Protein AF-A0A838J3A6-F1 (afdb_monomer)

Nearest PDB structures (foldseek):
  7tra-assembly1_B  TM=3.363E-01  e=2.890E-03  Pyrococcus furiosus DSM 3638
  7mit-assembly1_E  TM=1.131E-01  e=7.940E+00  Rattus norvegicus

Foldseek 3Di:
DQVVLVVVVVVDDPVQLFFPDDDPPDDHDQLLVLVVVVCVQQVNVVLLVVLVVLQVPDDPVRNVVLVVLVVVQVVDPVSPQVVSLVVVVVVCVVPVRDDDQKGFDDCSLVVVQFQDQPDPDNPDNDRDTDIDGSSVVNVSSVQQSQFKAKDQAPPANKIKIWGFAFAQDDSVRSNVLSSSLSSSQYHYHDLLSLLCSQLSSLSSVLVVLLVCQVVVPDDDPSDFQDPVNGGFFIWMFIWHDPPRHTHGPDTDGFGHQLLQAGHDHNVSSVLNNVLSVLVNQQSCQQADPVRHQDPLSVLLSVLSSCNRNVLDCPSVLVSLLSVLQVVQVCVVVVHDHRFAALSSVLSSVVSSPDPLVVVQSPDPLLVQLLQLLQVQAVLCSCCCPPVVDNLHHRDRCLSVCLLVQLQDLVSNLVSSVVSLVVSQVSLVVVLVVQCVVVVHHDDPVNCVVVVGRDHRDPVSSVVLSVSCVVPNSNVSSSSSSNSSRHDHPPVPSD

Secondary structure (DSSP, 8-state):
-HHHHHHHHHTS-GGGGSTT---SS--PPPTTHHHHHHHHHTT-HHHHHHHHHHHHTS-HHHHHHHHHHHHHHHHSTT--HHHHHHHHHHHHHHTT--S-SEEEE-TTT-TTS-SSS--SS-------PEEEEHHHHHHHHHHHHHHEEEEEPTTSS-EEEEEEEESS--HHHHHHHHHHHHHH-----HHHHHHHHHHHHHHHHHHHHHHHHHTT-PPPTTS-SSHHHHEEEEEEEEEEE-SSSEEEEEEEEE---TTSPP--SHHHHHHHHHHHHHHHHHHHH---TTSS--HHHHHHHHHHHHHHHSS-SHHHHHHHHHHHHHHHHHHHTT------BHHHHHHHHHHTT-HHHHHHHH-HHHHHHHHHHHHHTHHHHHHHHHS---SS---TTHHHHHHHHTTSHHHHHHHHHHHHHHHHHHHHHHHHHHHHHHTSPPPHHHHHHTTPPPP--HHHHHHHHHHHHHH-HHHHHHHHHHHHTSBPPTTT--

Solvent-accessible surface area (backbone atoms only — not comparable to full-atom values): 27550 Å² total; per-residue (Å²): 114,67,67,64,51,54,57,54,54,66,75,50,62,77,70,73,49,45,75,93,58,81,66,92,88,56,89,77,71,67,54,51,50,43,45,54,48,48,35,53,74,66,69,39,48,65,65,53,49,51,49,52,50,58,58,64,74,43,51,74,67,55,47,52,52,53,53,50,51,51,53,56,35,70,71,39,96,82,44,59,59,69,59,50,52,50,55,47,51,54,49,26,66,77,67,74,52,85,80,69,74,52,36,76,45,48,46,95,78,32,55,84,58,43,87,60,86,75,53,102,61,93,82,70,94,69,89,58,81,45,76,35,52,35,70,58,54,45,49,40,51,52,46,44,61,53,45,37,48,32,42,52,28,49,101,50,81,24,33,40,36,37,33,60,38,79,66,50,70,56,67,72,58,50,46,53,46,40,44,51,31,41,64,51,60,69,68,34,47,73,67,58,39,56,45,46,51,33,52,47,44,51,48,37,53,43,48,54,52,43,55,34,56,78,67,68,52,82,75,59,92,82,60,56,49,32,68,71,55,28,23,66,30,30,42,34,40,34,28,44,56,69,89,85,51,66,44,67,74,47,75,49,74,43,28,46,59,75,43,53,61,66,52,86,51,64,69,51,32,54,54,52,51,52,43,50,50,52,53,51,48,38,62,70,48,60,47,47,99,85,72,43,74,47,73,68,45,48,50,46,48,49,27,47,45,45,27,35,49,59,89,44,62,63,37,44,39,53,30,37,44,55,44,49,55,52,50,52,56,35,48,75,70,72,42,87,64,68,67,54,38,43,66,47,51,48,54,48,49,64,35,56,74,41,70,67,60,48,57,51,70,68,35,62,27,49,49,51,54,15,46,54,46,17,55,28,29,64,50,20,44,44,34,41,73,76,68,67,43,71,91,55,72,59,51,78,62,50,56,57,58,46,56,74,27,12,87,40,56,67,54,26,51,50,53,50,48,56,51,51,50,54,52,45,56,57,42,51,54,53,49,50,55,49,25,64,73,67,74,44,84,75,49,73,64,55,36,59,80,64,70,55,74,82,86,83,56,74,63,30,53,51,46,45,52,54,47,28,76,73,66,35,31,51,56,52,46,35,50,40,35,41,50,10,60,22,42,68,61,90,80,76,81,112

Mean predicted aligned error: 7.5 Å

Radius of gyration: 28.33 Å; Cα contacts (8 Å, |Δi|>4): 618; chains: 1; bounding box: 63×54×92 Å

Structure (mmCIF, N/CA/C/O backbone):
data_AF-A0A838J3A6-F1
#
_entry.id   AF-A0A838J3A6-F1
#
loop_
_atom_site.group_PDB
_atom_site.id
_atom_site.type_symbol
_atom_site.label_atom_id
_atom_site.label_alt_id
_atom_site.label_comp_id
_atom_site.label_asym_id
_atom_site.label_entity_id
_atom_site.label_seq_id
_atom_site.pdbx_PDB_ins_code
_atom_site.Cartn_x
_atom_site.Cartn_y
_atom_site.Cartn_z
_atom_site.occupancy
_atom_site.B_iso_or_equiv
_atom_site.auth_seq_id
_atom_site.auth_comp_id
_atom_site.auth_asym_id
_atom_site.auth_atom_id
_atom_site.pdbx_PDB_model_num
ATOM 1 N N . MET A 1 1 ? 27.367 15.274 -4.775 1.00 47.28 1 MET A N 1
ATOM 2 C CA . MET A 1 1 ? 26.063 15.976 -4.722 1.00 47.28 1 MET A CA 1
ATOM 3 C C . MET A 1 1 ? 24.907 15.076 -4.278 1.00 47.28 1 MET A C 1
ATOM 5 O O . MET A 1 1 ? 24.220 15.459 -3.345 1.00 47.28 1 MET A O 1
ATOM 9 N N . SER A 1 2 ? 24.702 13.874 -4.836 1.00 58.97 2 SER A N 1
ATOM 10 C CA . SER A 1 2 ? 23.521 13.044 -4.507 1.00 58.97 2 SER A CA 1
ATOM 11 C C . SER A 1 2 ? 23.425 12.553 -3.055 1.00 58.97 2 SER A C 1
ATOM 13 O O . SER A 1 2 ? 22.346 12.589 -2.475 1.00 58.97 2 SER A O 1
ATOM 15 N N . ARG A 1 3 ? 24.532 12.109 -2.443 1.00 60.09 3 ARG A N 1
ATOM 16 C CA . ARG A 1 3 ? 24.517 11.561 -1.072 1.00 60.09 3 ARG A CA 1
ATOM 17 C C . ARG A 1 3 ? 24.099 12.606 -0.029 1.00 60.09 3 ARG A C 1
ATOM 19 O O . ARG A 1 3 ? 23.206 12.342 0.764 1.00 60.09 3 ARG A O 1
ATOM 26 N N . SER A 1 4 ? 24.662 13.813 -0.127 1.00 63.19 4 SER A N 1
ATOM 27 C CA . SER A 1 4 ? 24.306 14.962 0.717 1.00 63.19 4 SER A CA 1
ATOM 28 C C . SER A 1 4 ? 22.834 15.362 0.560 1.00 63.19 4 SER A C 1
ATOM 30 O O . SER A 1 4 ? 22.168 15.570 1.571 1.00 63.19 4 SER A O 1
ATOM 32 N N . TYR A 1 5 ? 22.298 15.352 -0.670 1.00 68.31 5 TYR A N 1
ATOM 33 C CA . TYR A 1 5 ? 20.873 15.594 -0.919 1.00 68.31 5 TYR A CA 1
ATOM 34 C C . TYR A 1 5 ? 19.984 14.561 -0.211 1.00 68.31 5 TYR A C 1
ATOM 36 O O . TYR A 1 5 ? 19.091 14.937 0.540 1.00 68.31 5 TYR A O 1
ATOM 44 N N . TYR A 1 6 ? 20.227 13.255 -0.387 1.00 65.25 6 TYR A N 1
ATOM 45 C CA . TYR A 1 6 ? 19.389 12.227 0.249 1.00 65.25 6 TYR A CA 1
ATOM 46 C C . TYR A 1 6 ? 19.559 12.164 1.772 1.00 65.25 6 TYR A C 1
ATOM 48 O O . TYR A 1 6 ? 18.588 11.877 2.470 1.00 65.25 6 TYR A O 1
ATOM 56 N N . GLU A 1 7 ? 20.745 12.464 2.304 1.00 67.00 7 GLU A N 1
ATOM 57 C CA . GLU A 1 7 ? 20.986 12.576 3.749 1.00 67.00 7 GLU A CA 1
ATOM 58 C C . GLU A 1 7 ? 20.248 13.775 4.358 1.00 67.00 7 GLU A C 1
ATOM 60 O O . GLU A 1 7 ? 19.610 13.632 5.400 1.00 67.00 7 GLU A O 1
ATOM 65 N N . GLN A 1 8 ? 20.251 14.934 3.695 1.00 65.81 8 GLN A N 1
ATOM 66 C CA . GLN A 1 8 ? 19.449 16.096 4.099 1.00 65.81 8 GLN A CA 1
ATOM 67 C C . GLN A 1 8 ? 17.954 15.794 3.984 1.00 65.81 8 GLN A C 1
ATOM 69 O O . GLN A 1 8 ? 17.183 16.071 4.899 1.00 65.81 8 GLN A O 1
ATOM 74 N N . ARG A 1 9 ? 17.544 15.116 2.912 1.00 66.75 9 ARG A N 1
ATOM 75 C CA . ARG A 1 9 ? 16.151 14.739 2.681 1.00 66.75 9 ARG A CA 1
ATOM 76 C C . ARG A 1 9 ? 15.636 13.686 3.668 1.00 66.75 9 ARG A C 1
ATOM 78 O O . ARG A 1 9 ? 14.438 13.664 3.948 1.00 66.75 9 ARG A O 1
ATOM 85 N N . ARG A 1 10 ? 16.502 12.816 4.205 1.00 64.75 10 ARG A N 1
ATOM 86 C CA . ARG A 1 10 ? 16.175 11.881 5.304 1.00 64.75 10 ARG A CA 1
ATOM 87 C C . ARG A 1 10 ? 15.835 12.608 6.606 1.00 64.75 10 ARG A C 1
ATOM 89 O O . ARG A 1 10 ? 15.066 12.067 7.389 1.00 64.75 10 ARG A O 1
ATOM 96 N N . LYS A 1 11 ? 16.373 13.814 6.815 1.00 64.94 11 LYS A N 1
ATOM 97 C CA . LYS A 1 11 ? 16.097 14.652 7.993 1.00 64.94 11 LYS A CA 1
ATOM 98 C C . LYS A 1 11 ? 14.793 15.453 7.877 1.00 64.94 11 LYS A C 1
ATOM 100 O O . LYS A 1 11 ? 14.347 16.014 8.870 1.00 64.94 11 LYS A O 1
ATOM 105 N N . LEU A 1 12 ? 14.185 15.512 6.689 1.00 64.62 12 LEU A N 1
ATOM 106 C CA . LEU A 1 12 ? 12.912 16.199 6.462 1.00 64.62 12 LEU A CA 1
ATOM 107 C C . LEU A 1 12 ? 11.723 15.349 6.945 1.00 64.62 12 LEU A C 1
ATOM 109 O O . LEU A 1 12 ? 11.720 14.126 6.786 1.00 64.62 12 LEU A O 1
ATOM 113 N N . GLY A 1 13 ? 10.709 16.015 7.509 1.00 62.19 13 GLY A N 1
ATOM 114 C CA . GLY A 1 13 ? 9.496 15.402 8.067 1.00 62.19 13 GLY A CA 1
ATOM 115 C C . GLY A 1 13 ? 8.624 14.641 7.055 1.00 62.19 13 GLY A C 1
ATOM 116 O O . GLY A 1 13 ? 8.903 14.596 5.857 1.00 62.19 13 GLY A O 1
ATOM 117 N N . ALA A 1 14 ? 7.550 14.012 7.542 1.00 63.19 14 ALA A N 1
ATOM 118 C CA . ALA A 1 14 ? 6.681 13.147 6.739 1.00 63.19 14 ALA A CA 1
ATOM 119 C C . ALA A 1 14 ? 5.967 13.870 5.582 1.00 63.19 14 ALA A C 1
ATOM 121 O O . ALA A 1 14 ? 5.782 13.250 4.534 1.00 63.19 14 ALA A O 1
ATOM 122 N N . ASP A 1 15 ? 5.640 15.153 5.746 1.00 60.97 15 ASP A N 1
ATOM 123 C CA . ASP A 1 15 ? 4.904 15.953 4.756 1.00 60.97 15 ASP A CA 1
ATOM 124 C C . ASP A 1 15 ? 5.709 16.180 3.469 1.00 60.97 15 ASP A C 1
ATOM 126 O O . ASP A 1 15 ? 5.162 16.179 2.373 1.00 60.97 15 ASP A O 1
ATOM 130 N N . TRP A 1 16 ? 7.041 16.188 3.568 1.00 61.31 16 TRP A N 1
ATOM 131 C CA . TRP A 1 16 ? 7.981 16.275 2.439 1.00 61.31 16 TRP A CA 1
ATOM 132 C C . TRP A 1 16 ? 8.016 15.037 1.532 1.00 61.31 16 TRP A C 1
ATOM 134 O O . TRP A 1 16 ? 8.851 14.924 0.624 1.00 61.31 16 TRP A O 1
ATOM 144 N N . GLN A 1 17 ? 7.198 14.040 1.845 1.00 66.44 17 GLN A N 1
ATOM 145 C CA . GLN A 1 17 ? 7.075 12.808 1.078 1.00 66.44 17 GLN A CA 1
ATOM 146 C C . GLN A 1 17 ? 5.780 12.767 0.267 1.00 66.44 17 GLN A C 1
ATOM 148 O O . GLN A 1 17 ? 5.547 11.761 -0.399 1.00 66.44 17 GLN A O 1
ATOM 153 N N . LYS A 1 18 ? 4.954 13.818 0.325 1.00 74.81 18 LYS A N 1
ATOM 154 C CA . LYS A 1 18 ? 3.751 13.930 -0.494 1.00 74.81 18 LYS A CA 1
ATOM 155 C C . LYS A 1 18 ? 4.085 14.493 -1.887 1.00 74.81 18 LYS A C 1
ATOM 157 O O . LYS A 1 18 ? 4.968 15.353 -1.993 1.00 74.81 18 LYS A O 1
ATOM 162 N N . PRO A 1 19 ? 3.403 14.010 -2.941 1.00 75.50 19 PRO A N 1
ATOM 163 C CA . PRO A 1 19 ? 3.373 14.652 -4.257 1.00 75.50 19 PRO A CA 1
ATOM 164 C C . PRO A 1 19 ? 3.146 16.172 -4.163 1.00 75.50 19 PRO A C 1
ATOM 166 O O . PRO A 1 19 ? 2.511 16.649 -3.221 1.00 75.50 19 PRO A O 1
ATOM 169 N N . GLY A 1 20 ? 3.724 16.940 -5.086 1.00 69.25 20 GLY A N 1
ATOM 170 C CA . GLY A 1 20 ? 3.543 18.400 -5.146 1.00 69.25 20 GLY A CA 1
ATOM 171 C C . GLY A 1 20 ? 4.171 19.267 -4.037 1.00 69.25 20 GLY A C 1
ATOM 172 O O . GLY A 1 20 ? 4.021 20.483 -4.092 1.00 69.25 20 GLY A O 1
ATOM 173 N N . THR A 1 21 ? 4.894 18.721 -3.047 1.00 69.12 21 THR A N 1
ATOM 174 C CA . THR A 1 21 ? 5.510 19.533 -1.966 1.00 69.12 21 THR A CA 1
ATOM 175 C C . THR A 1 21 ? 6.892 20.085 -2.384 1.00 69.12 21 THR A C 1
ATOM 177 O O . THR A 1 21 ? 7.841 19.300 -2.505 1.00 69.12 21 THR A O 1
ATOM 180 N N . PRO A 1 22 ? 7.069 21.407 -2.613 1.00 56.06 22 PRO A N 1
ATOM 181 C CA . PRO A 1 22 ? 8.294 21.959 -3.200 1.00 56.06 22 PRO A CA 1
ATOM 182 C C . PRO A 1 22 ? 9.429 22.104 -2.178 1.00 56.06 22 PRO A C 1
ATOM 184 O O . PRO A 1 22 ? 9.265 22.742 -1.141 1.00 56.06 22 PRO A O 1
ATOM 187 N N . SER A 1 23 ? 10.617 21.567 -2.487 1.00 57.09 23 SER A N 1
ATOM 188 C CA . SER A 1 23 ? 11.838 21.805 -1.701 1.00 57.09 23 SER A CA 1
ATOM 189 C C . SER A 1 23 ? 12.390 23.192 -2.002 1.00 57.09 23 SER A C 1
ATOM 191 O O . SER A 1 23 ? 12.976 23.398 -3.059 1.00 57.09 23 SER A O 1
ATOM 193 N N . GLN A 1 24 ? 12.178 24.141 -1.088 1.00 56.81 24 GLN A N 1
ATOM 194 C CA . GLN A 1 24 ? 12.592 25.533 -1.295 1.00 56.81 24 GLN A CA 1
ATOM 195 C C . GLN A 1 24 ? 14.124 25.718 -1.277 1.00 56.81 24 GLN A C 1
ATOM 197 O O . GLN A 1 24 ? 14.608 26.644 -1.917 1.00 56.81 24 GLN A O 1
ATOM 202 N N . ASP A 1 25 ? 14.885 24.783 -0.684 1.00 64.06 25 ASP 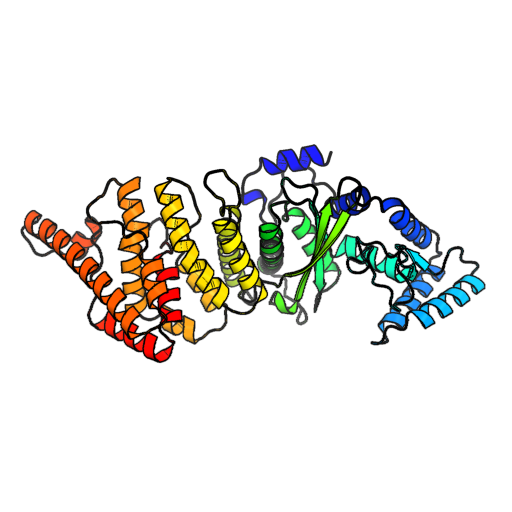A N 1
ATOM 203 C CA . ASP A 1 25 ? 16.336 24.951 -0.472 1.00 64.06 25 ASP A CA 1
ATOM 204 C C . ASP A 1 25 ? 17.233 23.836 -1.053 1.00 64.06 25 ASP A C 1
ATOM 206 O O . ASP A 1 25 ? 18.458 23.914 -0.949 1.00 64.06 25 ASP A O 1
ATOM 210 N N . LEU A 1 26 ? 16.673 22.780 -1.664 1.00 66.19 26 LEU A N 1
ATOM 211 C CA . LEU A 1 26 ? 17.464 21.663 -2.207 1.00 66.19 26 LEU A CA 1
ATOM 212 C C . LEU A 1 26 ? 17.164 21.419 -3.683 1.00 66.19 26 LEU A C 1
ATOM 214 O O . LEU A 1 26 ? 16.072 20.980 -4.037 1.00 66.19 26 LEU A O 1
ATOM 218 N N . VAL A 1 27 ? 18.177 21.592 -4.536 1.00 72.38 27 VAL A N 1
ATOM 219 C CA . VAL A 1 27 ? 18.100 21.187 -5.946 1.00 72.38 27 VAL A CA 1
ATOM 220 C C . VAL A 1 27 ? 18.040 19.654 -6.014 1.00 72.38 27 VAL A C 1
ATOM 222 O O . VAL A 1 27 ? 19.010 18.992 -5.623 1.00 72.38 27 VAL A O 1
ATOM 225 N N . PRO A 1 28 ? 16.927 19.058 -6.479 1.00 72.25 28 PRO A N 1
ATOM 226 C CA . PRO A 1 28 ? 16.823 17.613 -6.580 1.00 72.25 28 PRO A CA 1
ATOM 227 C C . PRO A 1 28 ? 17.758 17.074 -7.674 1.00 72.25 28 PRO A C 1
ATOM 229 O O . PRO A 1 28 ? 17.912 17.711 -8.719 1.00 72.25 28 PRO A O 1
ATOM 232 N N . PRO A 1 29 ? 18.381 15.896 -7.478 1.00 81.06 29 PRO A N 1
ATOM 233 C CA . PRO A 1 29 ? 19.060 15.202 -8.565 1.00 81.06 29 PRO A CA 1
ATOM 234 C C . PRO A 1 29 ? 18.049 14.785 -9.646 1.00 81.06 29 PRO A C 1
ATOM 236 O O . PRO A 1 29 ? 16.842 14.766 -9.400 1.00 81.06 29 PRO A O 1
ATOM 239 N N . ASP A 1 30 ? 18.543 14.392 -10.827 1.00 88.06 30 ASP A N 1
ATOM 240 C CA . ASP A 1 30 ? 17.696 13.783 -11.863 1.00 88.06 30 ASP A CA 1
ATOM 241 C C . ASP A 1 30 ? 16.869 12.640 -11.245 1.00 88.06 30 ASP A C 1
ATOM 243 O O . ASP A 1 30 ? 17.400 11.781 -10.532 1.00 88.06 30 ASP A O 1
ATOM 247 N N . ALA A 1 31 ? 15.562 12.623 -11.518 1.00 89.19 31 ALA A N 1
ATOM 248 C CA . ALA A 1 31 ? 14.643 11.620 -10.991 1.00 89.19 31 ALA A CA 1
ATOM 249 C C . ALA A 1 31 ? 15.050 10.183 -11.374 1.00 89.19 31 ALA A C 1
ATOM 251 O O . ALA A 1 31 ? 14.650 9.235 -10.709 1.00 89.19 31 ALA A O 1
ATOM 252 N N . ARG A 1 32 ? 15.852 9.993 -12.428 1.00 92.75 32 ARG A N 1
ATOM 253 C CA . ARG A 1 32 ? 16.387 8.702 -12.897 1.00 92.75 32 ARG A CA 1
ATOM 254 C C . ARG A 1 32 ? 17.666 8.278 -12.175 1.00 92.75 32 ARG A C 1
ATOM 256 O O . ARG A 1 32 ? 18.233 7.239 -12.506 1.00 92.75 32 ARG A O 1
ATOM 263 N N . LEU A 1 33 ? 18.136 9.023 -11.172 1.00 91.06 33 LEU A N 1
ATOM 264 C CA . LEU A 1 33 ? 19.369 8.700 -10.448 1.00 91.06 33 LEU A CA 1
ATOM 265 C C . LEU A 1 33 ? 19.389 7.267 -9.891 1.00 91.06 33 LEU A C 1
ATOM 267 O O . LEU A 1 33 ? 20.416 6.600 -9.997 1.00 91.06 33 LEU A O 1
ATOM 271 N N . GLY A 1 34 ? 18.271 6.766 -9.360 1.00 91.88 34 GLY A N 1
ATOM 272 C CA . GLY A 1 34 ? 18.176 5.380 -8.881 1.00 91.88 34 GLY A CA 1
ATOM 273 C C . GLY A 1 34 ? 18.448 4.338 -9.976 1.00 91.88 34 GLY A C 1
ATOM 274 O O . GLY A 1 34 ? 19.089 3.317 -9.715 1.00 91.88 34 GLY A O 1
ATOM 275 N N . ASN A 1 35 ? 18.050 4.637 -11.215 1.00 95.00 35 ASN A N 1
ATOM 276 C CA . ASN A 1 35 ? 18.247 3.787 -12.389 1.00 95.00 35 ASN A CA 1
ATOM 277 C C . ASN A 1 35 ? 19.709 3.843 -12.862 1.00 95.00 35 ASN A C 1
ATOM 279 O O . ASN A 1 35 ? 20.329 2.802 -13.079 1.00 95.00 35 ASN A O 1
ATOM 283 N N . TYR A 1 36 ? 20.314 5.036 -12.903 1.00 93.75 36 TYR A N 1
ATOM 284 C CA . TYR A 1 36 ? 21.752 5.181 -13.168 1.00 93.75 36 TYR A CA 1
ATOM 285 C C . TYR A 1 36 ? 22.613 4.471 -12.115 1.00 93.75 36 TYR A C 1
ATOM 287 O O . TYR A 1 36 ? 23.614 3.833 -12.442 1.00 93.75 36 TYR A O 1
ATOM 295 N N . GLN A 1 37 ? 22.220 4.538 -10.840 1.00 92.00 37 GLN A N 1
ATOM 296 C CA . GLN A 1 37 ? 22.894 3.805 -9.771 1.00 92.00 37 GLN A CA 1
ATOM 297 C C . GLN A 1 37 ? 22.805 2.294 -9.976 1.00 92.00 37 GLN A C 1
ATOM 299 O O . GLN A 1 37 ? 23.809 1.621 -9.771 1.00 92.00 37 GLN A O 1
ATOM 304 N N . ALA A 1 38 ? 21.659 1.766 -10.415 1.00 93.12 38 ALA A N 1
ATOM 305 C CA . ALA A 1 38 ? 21.523 0.348 -10.741 1.00 93.12 38 ALA A CA 1
ATOM 306 C C . ALA A 1 38 ? 22.490 -0.067 -11.862 1.00 93.12 38 ALA A C 1
ATOM 308 O O . ALA A 1 38 ? 23.228 -1.037 -11.704 1.00 93.12 38 ALA A O 1
ATOM 309 N N . ILE A 1 39 ? 22.551 0.712 -12.950 1.00 93.06 39 ILE A N 1
ATOM 310 C CA . ILE A 1 39 ? 23.459 0.472 -14.085 1.00 93.06 39 ILE A CA 1
ATOM 311 C C . ILE A 1 39 ? 24.925 0.435 -13.623 1.00 93.06 39 ILE A C 1
ATOM 313 O O . ILE A 1 39 ? 25.691 -0.452 -14.010 1.00 93.06 39 ILE A O 1
ATOM 317 N N . ASN A 1 40 ? 25.316 1.375 -12.763 1.00 90.56 40 ASN A N 1
ATOM 318 C CA . ASN A 1 40 ? 26.681 1.453 -12.246 1.00 90.56 40 ASN A CA 1
ATOM 319 C C . ASN A 1 40 ? 27.000 0.320 -11.261 1.00 90.56 40 ASN A C 1
ATOM 321 O O . ASN A 1 40 ? 28.034 -0.331 -11.390 1.00 90.56 40 ASN A O 1
ATOM 325 N N . GLN A 1 41 ? 26.117 0.059 -10.295 1.00 88.38 41 GLN A N 1
ATOM 326 C CA . GLN A 1 41 ? 26.323 -0.954 -9.253 1.00 88.38 41 GLN A CA 1
ATOM 327 C C . GLN A 1 41 ? 26.346 -2.373 -9.826 1.00 88.38 41 GLN A C 1
ATOM 329 O O . GLN A 1 41 ? 27.176 -3.180 -9.418 1.00 88.38 41 GLN A O 1
ATOM 334 N N . MET A 1 42 ? 25.511 -2.652 -10.830 1.00 88.38 42 MET A N 1
ATOM 335 C CA . MET A 1 42 ? 25.513 -3.934 -11.541 1.00 88.38 42 MET A CA 1
ATOM 336 C C . MET A 1 42 ? 26.634 -4.036 -12.590 1.00 88.38 42 MET A C 1
ATOM 338 O O . MET A 1 42 ? 26.722 -5.044 -13.286 1.00 88.38 42 MET A O 1
ATOM 342 N N . LYS A 1 43 ? 27.511 -3.022 -12.698 1.00 89.00 43 LYS A N 1
ATOM 343 C CA . LYS A 1 43 ? 28.669 -2.972 -13.612 1.00 89.00 43 LYS A CA 1
ATOM 344 C C . LYS A 1 43 ? 28.290 -3.142 -15.090 1.00 89.00 43 LYS A C 1
ATOM 346 O O . LYS A 1 43 ? 29.023 -3.760 -15.858 1.00 89.00 43 LYS A O 1
ATOM 351 N N . VAL A 1 44 ? 27.159 -2.566 -15.498 1.00 89.81 44 VAL A N 1
ATOM 352 C CA . VAL A 1 44 ? 26.613 -2.689 -16.864 1.00 89.81 44 VAL A CA 1
ATOM 353 C C . VAL A 1 44 ? 26.677 -1.400 -17.690 1.00 89.81 44 VAL A C 1
ATOM 355 O O . VAL A 1 44 ? 26.218 -1.372 -18.830 1.00 89.81 44 VAL A O 1
ATOM 358 N N . ALA A 1 45 ? 27.294 -0.341 -17.157 1.00 91.19 45 ALA A N 1
ATOM 359 C CA . ALA A 1 45 ? 27.439 0.946 -17.843 1.00 91.19 45 ALA A CA 1
ATOM 360 C C . ALA A 1 45 ? 28.117 0.836 -19.221 1.00 91.19 45 ALA A C 1
ATOM 362 O O . ALA A 1 45 ? 27.724 1.539 -20.145 1.00 91.19 45 ALA A O 1
ATOM 363 N N . GLY A 1 46 ? 29.095 -0.066 -19.380 1.00 90.56 46 GLY A N 1
ATOM 364 C CA . GLY A 1 46 ? 29.778 -0.289 -20.660 1.00 90.56 46 GLY A CA 1
ATOM 365 C C . GLY A 1 46 ? 28.816 -0.724 -21.768 1.00 90.56 46 GLY A C 1
ATOM 366 O O . GLY A 1 46 ? 28.727 -0.061 -22.795 1.00 90.56 46 GLY A O 1
ATOM 367 N N . SER A 1 47 ? 28.044 -1.785 -21.521 1.00 89.44 47 SER A N 1
ATOM 368 C CA . SER A 1 47 ? 27.050 -2.304 -22.470 1.00 89.44 47 SER A CA 1
ATOM 369 C C . SER A 1 47 ? 25.906 -1.319 -22.720 1.00 89.44 47 SER A C 1
ATOM 371 O O . SER A 1 47 ? 25.439 -1.190 -23.845 1.00 89.44 47 SER A O 1
ATOM 373 N N . PHE A 1 48 ? 25.467 -0.590 -21.689 1.00 89.00 48 PHE A N 1
ATOM 374 C CA . PHE A 1 48 ? 24.465 0.466 -21.845 1.00 89.00 48 PHE A CA 1
ATOM 375 C C . PHE A 1 48 ? 24.963 1.584 -22.777 1.00 89.00 48 PHE A C 1
ATOM 377 O O . PHE A 1 48 ? 24.290 1.936 -23.747 1.00 89.00 48 PHE A O 1
ATOM 384 N N . ASN A 1 49 ? 26.167 2.104 -22.518 1.00 92.38 49 ASN A N 1
ATOM 385 C CA . ASN A 1 49 ? 26.756 3.181 -23.311 1.00 92.38 49 ASN A CA 1
ATOM 386 C C . ASN A 1 49 ? 27.047 2.738 -24.748 1.00 92.38 49 ASN A C 1
ATOM 388 O O . ASN A 1 49 ? 26.852 3.524 -25.668 1.00 92.38 49 ASN A O 1
ATOM 392 N N . GLU A 1 50 ? 27.475 1.490 -24.960 1.00 93.50 50 GLU A N 1
ATOM 393 C CA . GLU A 1 50 ? 27.687 0.930 -26.298 1.00 93.50 50 GLU A CA 1
ATOM 394 C C . GLU A 1 50 ? 26.413 1.013 -27.153 1.00 93.50 50 GLU A C 1
ATOM 396 O O . GLU A 1 50 ? 26.451 1.523 -28.274 1.00 93.50 50 GLU A O 1
ATOM 401 N N . LEU A 1 51 ? 25.273 0.563 -26.616 1.00 93.62 51 LEU A N 1
ATOM 402 C CA . LEU A 1 51 ? 23.989 0.596 -27.321 1.00 93.62 51 LEU A CA 1
ATOM 403 C C . LEU A 1 51 ? 23.536 2.031 -27.614 1.00 93.62 51 LEU A C 1
ATOM 405 O O . LEU A 1 51 ? 23.068 2.316 -28.719 1.00 93.62 51 LEU A O 1
ATOM 409 N N . ALA A 1 52 ? 23.705 2.934 -26.646 1.00 92.31 52 ALA A N 1
ATOM 410 C CA . ALA A 1 52 ? 23.360 4.343 -26.804 1.00 92.31 52 ALA A CA 1
ATOM 411 C C . ALA A 1 52 ? 24.219 5.026 -27.881 1.00 92.31 52 ALA A C 1
ATOM 413 O O . ALA A 1 52 ? 23.678 5.667 -28.780 1.00 92.31 52 ALA A O 1
ATOM 414 N N . LEU A 1 53 ? 25.541 4.838 -27.844 1.00 93.75 53 LEU A N 1
ATOM 415 C CA . LEU A 1 53 ? 26.468 5.386 -28.840 1.00 93.75 53 LEU A CA 1
ATOM 416 C C . LEU A 1 53 ? 26.195 4.819 -30.230 1.00 93.75 53 LEU A C 1
ATOM 418 O O . LEU A 1 53 ? 26.230 5.544 -31.221 1.00 93.75 53 LEU A O 1
ATOM 422 N N . ARG A 1 54 ? 25.887 3.523 -30.319 1.00 93.00 54 ARG A N 1
ATOM 423 C CA . ARG A 1 54 ? 25.520 2.901 -31.588 1.00 93.00 54 ARG A CA 1
ATOM 424 C C . ARG A 1 54 ? 24.285 3.546 -32.201 1.00 93.00 54 ARG A C 1
ATOM 426 O O . ARG A 1 54 ? 24.284 3.788 -33.402 1.00 93.00 54 ARG A O 1
ATOM 433 N N . TRP A 1 55 ? 23.258 3.818 -31.397 1.00 94.62 55 TRP A N 1
ATOM 434 C CA . TRP A 1 55 ? 22.075 4.541 -31.856 1.00 94.62 55 TRP A CA 1
ATOM 435 C C . TRP A 1 55 ? 22.405 5.978 -32.260 1.00 94.62 55 TRP A C 1
ATOM 437 O O . TRP A 1 55 ? 21.929 6.448 -33.292 1.00 94.62 55 TRP A O 1
ATOM 447 N N . ASP A 1 56 ? 23.216 6.675 -31.466 1.00 94.31 56 ASP A N 1
ATOM 448 C CA . ASP A 1 56 ? 23.555 8.077 -31.701 1.00 94.31 56 ASP A CA 1
ATOM 449 C C . ASP A 1 56 ? 24.273 8.286 -33.040 1.00 94.31 56 ASP A C 1
ATOM 451 O O . ASP A 1 56 ? 23.866 9.157 -33.813 1.00 94.31 56 ASP A O 1
ATOM 455 N N . HIS A 1 57 ? 25.223 7.403 -33.369 1.00 94.12 57 HIS A N 1
ATOM 456 C CA . HIS A 1 57 ? 25.976 7.408 -34.628 1.00 94.12 57 HIS A CA 1
ATOM 457 C C . HIS A 1 57 ? 25.135 7.132 -35.887 1.00 94.12 57 HIS A C 1
ATOM 459 O O . HIS A 1 57 ? 25.637 7.312 -36.997 1.00 94.12 57 HIS A O 1
ATOM 465 N N . LEU A 1 58 ? 23.877 6.695 -35.753 1.00 94.31 58 LEU A N 1
ATOM 466 C CA . LEU A 1 58 ? 22.993 6.516 -36.903 1.00 94.31 58 LEU A CA 1
ATOM 467 C C . LEU A 1 58 ? 22.529 7.869 -37.460 1.00 94.31 58 LEU A C 1
ATOM 469 O O . LEU A 1 58 ? 22.127 8.776 -36.720 1.00 94.31 58 LEU A O 1
ATOM 473 N N . THR A 1 59 ? 22.475 7.974 -38.787 1.00 95.00 59 THR A N 1
ATOM 474 C CA . THR A 1 59 ? 21.851 9.116 -39.467 1.00 95.00 59 THR A CA 1
ATOM 475 C C . THR A 1 59 ? 20.339 9.164 -39.194 1.00 95.00 59 THR A C 1
ATOM 477 O O . THR A 1 59 ? 19.737 8.148 -38.833 1.00 95.00 59 THR A O 1
ATOM 480 N N . PRO A 1 60 ? 19.665 10.314 -39.389 1.00 95.38 60 PRO A N 1
ATOM 481 C CA . PRO A 1 60 ? 18.209 10.396 -39.250 1.00 95.38 60 PRO A CA 1
ATOM 482 C C . PRO A 1 60 ? 17.442 9.375 -40.107 1.00 95.38 60 PRO A C 1
ATOM 484 O O . PRO A 1 60 ? 16.452 8.811 -39.644 1.00 95.38 60 PRO A O 1
ATOM 487 N N . ASP A 1 61 ? 17.914 9.088 -41.326 1.00 93.44 61 ASP A N 1
ATOM 488 C CA . ASP A 1 61 ? 17.323 8.063 -42.197 1.00 93.44 61 ASP A CA 1
ATOM 489 C C . ASP A 1 61 ? 17.519 6.655 -41.648 1.00 93.44 61 ASP A C 1
ATOM 491 O O . ASP A 1 61 ? 16.567 5.878 -41.580 1.00 93.44 61 ASP A O 1
ATOM 495 N N . GLN A 1 62 ? 18.727 6.341 -41.181 1.00 94.00 62 GLN A N 1
ATOM 496 C CA . GLN A 1 62 ? 18.996 5.065 -40.529 1.00 94.00 62 GLN A CA 1
ATOM 497 C C . GLN A 1 62 ? 18.102 4.897 -39.293 1.00 94.00 62 GLN A C 1
ATOM 499 O O . GLN A 1 62 ? 17.441 3.867 -39.162 1.00 94.00 62 GLN A O 1
ATOM 504 N N . LYS A 1 63 ? 17.990 5.916 -38.429 1.00 95.06 63 LYS A N 1
ATOM 505 C CA . LYS A 1 63 ? 17.098 5.902 -37.252 1.00 95.06 63 LYS A CA 1
ATOM 506 C C . LYS A 1 63 ? 15.647 5.608 -37.649 1.00 95.06 63 LYS A C 1
ATOM 508 O O . LYS A 1 63 ? 15.028 4.733 -37.047 1.00 95.06 63 LYS A O 1
ATOM 513 N N . ARG A 1 64 ? 15.124 6.251 -38.704 1.00 94.38 64 ARG A N 1
ATOM 514 C CA . ARG A 1 64 ? 13.770 5.980 -39.235 1.00 94.38 64 ARG A CA 1
ATOM 515 C C . ARG A 1 64 ? 13.570 4.515 -39.625 1.00 94.38 64 ARG A C 1
ATOM 517 O O . ARG A 1 64 ? 12.545 3.926 -39.275 1.00 94.38 64 ARG A O 1
ATOM 524 N N . VAL A 1 65 ? 14.536 3.908 -40.311 1.00 92.31 65 VAL A N 1
ATOM 525 C CA . VAL A 1 65 ? 14.422 2.497 -40.711 1.00 92.31 65 VAL A CA 1
ATOM 526 C C . VAL A 1 65 ? 14.477 1.562 -39.498 1.00 92.31 65 VAL A C 1
ATOM 528 O O . VAL A 1 65 ? 13.696 0.618 -39.431 1.00 92.31 65 VAL A O 1
ATOM 531 N N . HIS A 1 66 ? 15.314 1.846 -38.495 1.00 94.56 66 HIS A N 1
ATOM 532 C CA . HIS A 1 66 ? 15.353 1.038 -37.266 1.00 94.56 66 HIS A CA 1
ATOM 533 C C . HIS A 1 66 ? 14.042 1.134 -36.471 1.00 94.56 66 HIS A C 1
ATOM 535 O O . HIS A 1 66 ? 13.556 0.118 -35.976 1.00 94.56 66 HIS A O 1
ATOM 541 N N . VAL A 1 67 ? 13.428 2.322 -36.396 1.00 94.88 67 VAL A N 1
ATOM 542 C CA . VAL A 1 67 ? 12.080 2.478 -35.821 1.00 94.88 67 VAL A CA 1
ATOM 543 C C . VAL A 1 67 ? 11.059 1.669 -36.619 1.00 94.88 67 VAL A C 1
ATOM 545 O O . VAL A 1 67 ? 10.244 0.969 -36.030 1.00 94.88 67 VAL A O 1
ATOM 548 N N . THR A 1 68 ? 11.126 1.703 -37.951 1.00 94.19 68 THR A N 1
ATOM 549 C CA . THR A 1 68 ? 10.224 0.923 -38.817 1.00 94.19 68 THR A CA 1
ATOM 550 C C . THR A 1 68 ? 10.358 -0.578 -38.560 1.00 94.19 68 THR A C 1
ATOM 552 O O . THR A 1 68 ? 9.351 -1.276 -38.472 1.00 94.19 68 THR A O 1
ATOM 555 N N . LEU A 1 69 ? 11.584 -1.073 -38.371 1.00 93.62 69 LEU A N 1
ATOM 556 C CA . LEU A 1 69 ? 11.842 -2.470 -38.029 1.00 93.62 69 LEU A CA 1
ATOM 557 C C . LEU A 1 69 ? 11.231 -2.852 -36.671 1.00 93.62 69 LEU A C 1
ATOM 559 O O . LEU A 1 69 ? 10.612 -3.907 -36.558 1.00 93.62 69 LEU A O 1
ATOM 563 N N . LEU A 1 70 ? 11.351 -1.984 -35.659 1.00 93.94 70 LEU A N 1
ATOM 564 C CA . LEU A 1 70 ? 10.706 -2.185 -34.356 1.00 93.94 70 LEU A CA 1
ATOM 565 C C . LEU A 1 70 ? 9.177 -2.195 -34.477 1.00 93.94 70 LEU A C 1
ATOM 567 O O . LEU A 1 70 ? 8.529 -3.096 -33.952 1.00 93.94 70 LEU A O 1
ATOM 571 N N . LEU A 1 71 ? 8.596 -1.238 -35.204 1.00 94.25 71 LEU A N 1
ATOM 572 C CA . LEU A 1 71 ? 7.150 -1.185 -35.434 1.00 94.25 71 LEU A CA 1
ATOM 573 C C . LEU A 1 71 ? 6.652 -2.441 -36.155 1.00 94.25 71 LEU A C 1
ATOM 575 O O . LEU A 1 71 ? 5.633 -3.004 -35.764 1.00 94.25 71 LEU A O 1
ATOM 579 N N . LYS A 1 72 ? 7.390 -2.923 -37.159 1.00 93.56 72 LYS A N 1
ATOM 580 C CA . LYS A 1 72 ? 7.080 -4.174 -37.856 1.00 93.56 72 LYS A CA 1
ATOM 581 C C . LYS A 1 72 ? 7.145 -5.374 -36.910 1.00 93.56 72 LYS A C 1
ATOM 583 O O . LYS A 1 72 ? 6.209 -6.169 -36.894 1.00 93.56 72 LYS A O 1
ATOM 588 N N . LEU A 1 73 ? 8.189 -5.475 -36.087 1.00 93.94 73 LEU A N 1
ATOM 589 C CA . LEU A 1 73 ? 8.335 -6.549 -35.101 1.00 93.94 73 LEU A CA 1
ATOM 590 C C . LEU A 1 73 ? 7.147 -6.595 -34.127 1.00 93.94 73 LEU A C 1
ATOM 592 O O . LEU A 1 73 ? 6.579 -7.662 -33.913 1.00 93.94 73 LEU A O 1
ATOM 596 N N . PHE A 1 74 ? 6.734 -5.444 -33.588 1.00 92.62 74 PHE A N 1
ATOM 597 C CA . PHE A 1 74 ? 5.614 -5.354 -32.643 1.00 92.62 74 PHE A CA 1
ATOM 598 C C . PHE A 1 74 ? 4.227 -5.336 -33.301 1.00 92.62 74 PHE A C 1
ATOM 600 O O . PHE A 1 74 ? 3.226 -5.473 -32.602 1.00 92.62 74 PHE A O 1
ATOM 607 N N . SER A 1 75 ? 4.142 -5.213 -34.630 1.00 92.44 75 SER A N 1
ATOM 608 C CA . SER A 1 75 ? 2.877 -5.368 -35.365 1.00 92.44 75 SER A CA 1
ATOM 609 C C . SER A 1 75 ? 2.404 -6.825 -35.446 1.00 92.44 75 SER A C 1
ATOM 611 O O . SER A 1 75 ? 1.231 -7.075 -35.716 1.00 92.44 75 SER A O 1
ATOM 613 N N . ASN A 1 76 ? 3.299 -7.787 -35.193 1.00 88.50 76 ASN A N 1
ATOM 614 C CA . ASN A 1 76 ? 2.984 -9.209 -35.145 1.00 88.50 76 ASN A CA 1
ATOM 615 C C . ASN A 1 76 ? 2.904 -9.678 -33.679 1.00 88.50 76 ASN A C 1
ATOM 617 O O . ASN A 1 76 ? 3.889 -9.530 -32.952 1.00 88.50 76 ASN A O 1
ATOM 621 N N . PRO A 1 77 ? 1.796 -10.304 -33.237 1.00 81.81 77 PRO A N 1
ATOM 622 C CA . PRO A 1 77 ? 1.667 -10.808 -31.868 1.00 81.81 77 PRO A CA 1
ATOM 623 C C . PRO A 1 77 ? 2.712 -11.872 -31.490 1.00 81.81 77 PRO A C 1
ATOM 625 O O . PRO A 1 77 ? 3.013 -12.024 -30.311 1.00 81.81 77 PRO A O 1
ATOM 628 N N . VAL A 1 78 ? 3.289 -12.585 -32.465 1.00 85.06 78 VAL A N 1
ATOM 629 C CA . VAL A 1 78 ? 4.351 -13.585 -32.240 1.00 85.06 78 VAL A CA 1
ATOM 630 C C . VAL A 1 78 ? 5.724 -12.932 -32.039 1.00 85.06 78 VAL A C 1
ATOM 632 O O . VAL A 1 78 ? 6.606 -13.557 -31.460 1.00 85.06 78 VAL A O 1
ATOM 635 N N . GLN A 1 79 ? 5.902 -11.679 -32.481 1.00 86.38 79 GLN A N 1
ATOM 636 C CA . GLN A 1 79 ? 7.162 -10.932 -32.404 1.00 86.38 79 GLN A CA 1
ATOM 637 C C . GLN A 1 79 ? 8.354 -11.746 -32.938 1.00 86.38 79 GLN A C 1
ATOM 639 O O . GLN A 1 79 ? 9.261 -12.096 -32.188 1.00 86.38 79 GLN A O 1
ATOM 644 N N . ASP A 1 80 ? 8.363 -12.067 -34.238 1.00 90.00 80 ASP A N 1
ATOM 645 C CA . ASP A 1 80 ? 9.435 -12.864 -34.857 1.00 90.00 80 ASP A CA 1
ATOM 646 C C . ASP A 1 80 ? 10.787 -12.121 -34.854 1.00 90.00 80 ASP A C 1
ATOM 648 O O . ASP A 1 80 ? 11.173 -11.422 -35.797 1.00 90.00 80 ASP A O 1
ATOM 652 N N . VAL A 1 81 ? 11.518 -12.270 -33.747 1.00 92.06 81 VAL A N 1
ATOM 653 C CA . VAL A 1 81 ? 12.826 -11.644 -33.534 1.00 92.06 81 VAL A CA 1
ATOM 654 C C . VAL A 1 81 ? 13.854 -12.178 -34.533 1.00 92.06 81 VAL A C 1
ATOM 656 O O . VAL A 1 81 ? 14.748 -11.434 -34.936 1.00 92.06 81 VAL A O 1
ATOM 659 N N . ALA A 1 82 ? 13.742 -13.439 -34.960 1.00 92.31 82 ALA A N 1
ATOM 660 C CA . ALA A 1 82 ? 14.700 -14.043 -35.878 1.00 92.31 82 ALA A CA 1
ATOM 661 C C . ALA A 1 82 ? 14.624 -13.394 -37.267 1.00 92.31 82 ALA A C 1
ATOM 663 O O . ALA A 1 82 ? 15.669 -13.035 -37.826 1.00 92.31 82 ALA A O 1
ATOM 664 N N . GLU A 1 83 ? 13.413 -13.169 -37.784 1.00 92.38 83 GLU A N 1
ATOM 665 C CA . GLU A 1 83 ? 13.231 -12.450 -39.048 1.00 92.38 83 GLU A CA 1
ATOM 666 C C . GLU A 1 83 ? 13.652 -10.980 -38.913 1.00 92.38 83 GLU A C 1
ATOM 668 O O . GLU A 1 83 ? 14.388 -10.476 -39.761 1.00 92.38 83 GLU A O 1
ATOM 673 N N . ALA A 1 84 ? 13.323 -10.307 -37.803 1.00 93.62 84 ALA A N 1
ATOM 674 C CA . ALA A 1 84 ? 13.777 -8.932 -37.571 1.00 93.62 84 ALA A CA 1
ATOM 675 C C . ALA A 1 84 ? 15.314 -8.811 -37.543 1.00 93.62 84 ALA A C 1
ATOM 677 O O . ALA A 1 84 ? 15.883 -7.867 -38.095 1.00 93.62 84 ALA A O 1
ATOM 678 N N . MET A 1 85 ? 16.014 -9.786 -36.955 1.00 95.50 85 MET A N 1
ATOM 679 C CA . MET A 1 85 ? 17.480 -9.845 -36.976 1.00 95.50 85 MET A CA 1
ATOM 680 C C . MET A 1 85 ? 18.033 -10.065 -38.388 1.00 95.50 85 MET A C 1
ATOM 682 O O . MET A 1 85 ? 19.085 -9.519 -38.723 1.00 95.50 85 MET A O 1
ATOM 686 N N . LYS A 1 86 ? 17.369 -10.873 -39.219 1.00 95.31 86 LYS A N 1
ATOM 687 C CA . LYS A 1 86 ? 17.753 -11.084 -40.621 1.00 95.31 86 LYS A CA 1
ATOM 688 C C . LYS A 1 86 ? 17.568 -9.806 -41.441 1.00 95.31 86 LYS A C 1
ATOM 690 O O . LYS A 1 86 ? 18.526 -9.370 -42.076 1.00 95.31 86 LYS A O 1
ATOM 695 N N . GLU A 1 87 ? 16.409 -9.161 -41.340 1.00 93.69 87 GLU A N 1
ATOM 696 C CA . GLU A 1 87 ? 16.132 -7.874 -41.993 1.00 93.69 87 GLU A CA 1
ATOM 697 C C . GLU A 1 87 ? 17.128 -6.792 -41.563 1.00 93.69 87 GLU A C 1
ATOM 699 O O . GLU A 1 87 ? 17.635 -6.037 -42.395 1.00 93.69 87 GLU A O 1
ATOM 704 N N . TRP A 1 88 ? 17.483 -6.755 -40.274 1.00 95.25 88 TRP A N 1
ATOM 705 C CA . TRP A 1 88 ? 18.505 -5.839 -39.779 1.00 95.25 88 TRP A CA 1
ATOM 706 C C . TRP A 1 88 ? 19.878 -6.092 -40.414 1.00 95.25 88 TRP A C 1
ATOM 708 O O . TRP A 1 88 ? 20.561 -5.135 -40.771 1.00 95.25 88 TRP A O 1
ATOM 718 N N . ARG A 1 89 ? 20.302 -7.354 -40.579 1.00 95.38 89 ARG A N 1
ATOM 719 C CA . ARG A 1 89 ? 21.594 -7.675 -41.220 1.00 95.38 89 ARG A CA 1
ATOM 720 C C . ARG A 1 89 ? 21.631 -7.204 -42.671 1.00 95.38 89 ARG A C 1
ATOM 722 O O . ARG A 1 89 ? 22.632 -6.632 -43.093 1.00 95.38 89 ARG A O 1
ATOM 729 N N . GLU A 1 90 ? 20.545 -7.410 -43.412 1.00 94.44 90 GLU A N 1
ATOM 730 C CA . GLU A 1 90 ? 20.433 -6.920 -44.788 1.00 94.44 90 GLU A CA 1
ATOM 731 C C . GLU A 1 90 ? 20.495 -5.391 -44.845 1.00 94.44 90 GLU A C 1
ATOM 733 O O . GLU A 1 90 ? 21.203 -4.832 -45.682 1.00 94.44 90 GLU A O 1
ATOM 738 N N . LEU A 1 91 ? 19.798 -4.705 -43.933 1.00 91.81 91 LEU A N 1
ATOM 739 C CA . LEU A 1 91 ? 19.858 -3.250 -43.809 1.00 91.81 91 LEU A CA 1
ATOM 740 C C . LEU A 1 91 ? 21.280 -2.771 -43.508 1.00 91.81 91 LEU A C 1
ATOM 742 O O . LEU A 1 91 ? 21.773 -1.853 -44.164 1.00 91.81 91 LEU A O 1
ATOM 746 N N . ALA A 1 92 ? 21.935 -3.402 -42.533 1.00 92.50 92 ALA A N 1
ATOM 747 C CA . ALA A 1 92 ? 23.279 -3.047 -42.112 1.00 92.50 92 ALA A CA 1
ATOM 748 C C . ALA A 1 92 ? 24.285 -3.199 -43.255 1.00 92.50 92 ALA A C 1
ATOM 750 O O . ALA A 1 92 ? 25.117 -2.318 -43.451 1.00 92.50 92 ALA A O 1
ATOM 751 N N . GLN A 1 93 ? 24.148 -4.254 -44.065 1.00 93.50 93 GLN A N 1
ATOM 752 C CA . GLN A 1 93 ? 24.965 -4.458 -45.258 1.00 93.50 93 GLN A CA 1
ATOM 753 C C . GLN A 1 93 ? 24.695 -3.402 -46.340 1.00 93.50 93 GLN A C 1
ATOM 755 O O . GLN A 1 93 ? 25.635 -2.883 -46.935 1.00 93.50 93 GLN A O 1
ATOM 760 N N . ARG A 1 94 ? 23.425 -3.063 -46.601 1.00 92.44 94 ARG A N 1
ATOM 761 C CA . ARG A 1 94 ? 23.048 -2.077 -47.634 1.00 92.44 94 ARG A CA 1
ATOM 762 C C . ARG A 1 94 ? 23.456 -0.645 -47.281 1.00 92.44 94 ARG A C 1
ATOM 764 O O . ARG A 1 94 ? 23.661 0.155 -48.187 1.00 92.44 94 ARG A O 1
ATOM 771 N N . GLN A 1 95 ? 23.523 -0.311 -45.992 1.00 91.50 95 GLN A N 1
ATOM 772 C CA . GLN A 1 95 ? 23.772 1.051 -45.499 1.00 91.50 95 GLN A CA 1
ATOM 773 C C . GLN A 1 95 ? 25.129 1.221 -44.794 1.00 91.50 95 GLN A C 1
ATOM 775 O O . GLN A 1 95 ? 25.335 2.246 -44.148 1.00 91.50 95 GLN A O 1
ATOM 780 N N . ASP A 1 96 ? 26.022 0.230 -44.896 1.00 89.69 96 ASP A N 1
ATOM 781 C CA . ASP A 1 96 ? 27.344 0.195 -44.245 1.00 89.69 96 ASP A CA 1
ATOM 782 C C . ASP A 1 96 ? 27.300 0.505 -42.730 1.00 89.69 96 ASP A C 1
ATOM 784 O O . ASP A 1 96 ? 28.121 1.236 -42.172 1.00 89.69 96 ASP A O 1
ATOM 788 N N . ILE A 1 97 ? 26.296 -0.040 -42.033 1.00 90.44 97 ILE A N 1
ATOM 789 C CA . ILE A 1 97 ? 26.145 0.136 -40.583 1.00 90.44 97 ILE A CA 1
ATOM 790 C C . ILE A 1 97 ? 27.026 -0.885 -39.862 1.00 90.44 97 ILE A C 1
ATOM 792 O O . ILE A 1 97 ? 26.863 -2.097 -40.014 1.00 90.44 97 ILE A O 1
ATOM 796 N N . LYS A 1 98 ? 27.923 -0.398 -39.003 1.00 88.00 98 LYS A N 1
ATOM 797 C CA . LYS A 1 98 ? 28.825 -1.237 -38.201 1.00 88.00 98 LYS A CA 1
ATOM 798 C C . LYS A 1 98 ? 28.155 -1.738 -36.911 1.00 88.00 98 LYS A C 1
ATOM 800 O O . LYS A 1 98 ? 27.316 -1.059 -36.319 1.00 88.00 98 LYS A O 1
ATOM 805 N N . GLY A 1 99 ? 28.573 -2.917 -36.443 1.00 86.69 99 GLY A N 1
ATOM 806 C CA . GLY A 1 99 ? 28.188 -3.492 -35.144 1.00 86.69 99 GLY A CA 1
ATOM 807 C C . GLY A 1 99 ? 27.496 -4.857 -35.235 1.00 86.69 99 GLY A C 1
ATOM 808 O O . GLY A 1 99 ? 26.989 -5.248 -36.283 1.00 86.69 99 GLY A O 1
ATOM 809 N N . SER A 1 100 ? 27.467 -5.594 -34.121 1.00 90.94 100 SER A N 1
ATOM 810 C CA . SER A 1 100 ? 26.834 -6.921 -34.048 1.00 90.94 100 SER A CA 1
ATOM 811 C C . SER A 1 100 ? 25.306 -6.833 -34.098 1.00 90.94 100 SER A C 1
ATOM 813 O O . SER A 1 100 ? 24.711 -5.944 -33.506 1.00 90.94 100 SER A O 1
ATOM 815 N N . VAL A 1 101 ? 24.618 -7.772 -34.743 1.00 93.50 101 VAL A N 1
ATOM 816 C CA . VAL A 1 101 ? 23.144 -7.867 -34.649 1.00 93.50 101 VAL A CA 1
ATOM 817 C C . VAL A 1 101 ? 22.666 -8.205 -33.228 1.00 93.50 101 VAL A C 1
ATOM 819 O O . VAL A 1 101 ? 21.521 -7.935 -32.874 1.00 93.50 101 VAL A O 1
ATOM 822 N N . THR A 1 102 ? 23.530 -8.777 -32.393 1.00 94.38 102 THR A N 1
ATOM 823 C CA . THR A 1 102 ? 23.221 -9.113 -31.002 1.00 94.38 102 THR A CA 1
ATOM 824 C C . THR A 1 102 ? 23.926 -8.190 -30.017 1.00 94.38 102 THR A C 1
ATOM 826 O O . THR A 1 102 ? 24.957 -7.594 -30.325 1.00 94.38 102 THR A O 1
ATOM 829 N N . ALA A 1 103 ? 23.364 -8.107 -28.817 1.00 92.88 103 ALA A N 1
ATOM 830 C CA . ALA A 1 103 ? 23.985 -7.560 -27.621 1.00 92.88 103 ALA A CA 1
ATOM 831 C C . ALA A 1 103 ? 23.737 -8.512 -26.442 1.00 92.88 103 ALA A C 1
ATOM 833 O O . ALA A 1 103 ? 22.807 -9.320 -26.475 1.00 92.88 103 ALA A O 1
ATOM 834 N N . SER A 1 104 ? 24.551 -8.416 -25.390 1.00 90.00 104 SER A N 1
ATOM 835 C CA . SER A 1 104 ? 24.332 -9.212 -24.180 1.00 90.00 104 SER A CA 1
ATOM 836 C C . SER A 1 104 ? 23.024 -8.817 -23.486 1.00 90.00 104 SER A C 1
ATOM 838 O O . SER A 1 104 ? 22.824 -7.653 -23.147 1.00 90.00 104 SER A O 1
ATOM 840 N N . ALA A 1 105 ? 22.170 -9.799 -23.209 1.00 89.81 105 ALA A N 1
ATOM 841 C CA . ALA A 1 105 ? 20.962 -9.666 -22.407 1.00 89.81 105 ALA A CA 1
ATOM 842 C C . ALA A 1 105 ? 21.339 -9.524 -20.927 1.00 89.81 105 ALA A C 1
ATOM 844 O O . ALA A 1 105 ? 21.663 -10.493 -20.232 1.00 89.81 105 ALA A O 1
ATOM 845 N N . LEU A 1 106 ? 21.353 -8.283 -20.448 1.00 89.81 106 LEU A N 1
ATOM 846 C CA . LEU A 1 106 ? 21.770 -7.965 -19.086 1.00 89.81 106 LEU A CA 1
ATOM 847 C C . LEU A 1 106 ? 20.622 -8.145 -18.097 1.00 89.81 106 LEU A C 1
ATOM 849 O O . LEU A 1 106 ? 19.509 -7.695 -18.356 1.00 89.81 106 LEU A O 1
ATOM 853 N N . GLN A 1 107 ? 20.918 -8.716 -16.926 1.00 88.25 107 GLN A N 1
ATOM 854 C CA . GLN A 1 107 ? 19.917 -9.031 -15.896 1.00 88.25 107 GLN A CA 1
ATOM 855 C C . GLN A 1 107 ? 19.100 -7.822 -15.430 1.00 88.25 107 GLN A C 1
ATOM 857 O O . GLN A 1 107 ? 17.932 -7.977 -15.113 1.00 88.25 107 GLN A O 1
ATOM 862 N N . ILE A 1 108 ? 19.684 -6.619 -15.433 1.00 90.00 108 ILE A N 1
ATOM 863 C CA . ILE A 1 108 ? 18.998 -5.388 -15.008 1.00 90.00 108 ILE A CA 1
ATOM 864 C C . ILE A 1 108 ? 17.721 -5.095 -15.814 1.00 90.00 108 ILE A C 1
ATOM 866 O O . ILE A 1 108 ? 16.754 -4.575 -15.262 1.00 90.00 108 ILE A O 1
ATOM 870 N N . VAL A 1 109 ? 17.728 -5.440 -17.105 1.00 91.81 109 VAL A N 1
ATOM 871 C CA . VAL A 1 109 ? 16.611 -5.266 -18.050 1.00 91.81 109 VAL A CA 1
ATOM 872 C C . VAL A 1 109 ? 16.041 -6.604 -18.537 1.00 91.81 109 VAL A C 1
ATOM 874 O O . VAL A 1 109 ? 15.038 -6.632 -19.241 1.00 91.81 109 VAL A O 1
ATOM 877 N N . ASN A 1 110 ? 16.657 -7.716 -18.132 1.00 91.38 110 ASN A N 1
ATOM 878 C CA . ASN A 1 110 ? 16.235 -9.087 -18.403 1.00 91.38 110 ASN A CA 1
ATOM 879 C C . ASN A 1 110 ? 16.356 -9.931 -17.122 1.00 91.38 110 ASN A C 1
ATOM 881 O O . ASN A 1 110 ? 17.202 -10.822 -17.036 1.00 91.38 110 ASN A O 1
ATOM 885 N N . PRO A 1 111 ? 15.548 -9.671 -16.084 1.00 88.50 111 PRO A N 1
ATOM 886 C CA . PRO A 1 111 ? 15.736 -10.310 -14.780 1.00 88.50 111 PRO A CA 1
ATOM 887 C C . PRO A 1 111 ? 15.607 -11.841 -14.834 1.00 88.50 111 PRO A C 1
ATOM 889 O O . PRO A 1 111 ? 16.214 -12.529 -14.013 1.00 88.50 111 PRO A O 1
ATOM 892 N N . THR A 1 112 ? 14.891 -12.381 -15.827 1.00 82.75 112 THR A N 1
ATOM 893 C CA . THR A 1 112 ? 14.712 -13.823 -16.072 1.00 82.75 112 THR A CA 1
ATOM 894 C C . THR A 1 112 ? 15.930 -14.509 -16.698 1.00 82.75 112 THR A C 1
ATOM 896 O O . THR A 1 112 ? 16.067 -15.730 -16.584 1.00 82.75 112 THR A O 1
ATOM 899 N N . THR A 1 113 ? 16.857 -13.764 -17.312 1.00 74.44 113 THR A N 1
ATOM 900 C CA . THR A 1 113 ? 18.072 -14.313 -17.945 1.00 74.44 113 THR A CA 1
ATOM 901 C C . THR A 1 113 ? 19.205 -14.492 -16.930 1.00 74.44 113 THR A C 1
ATOM 903 O O . THR A 1 113 ? 20.383 -14.270 -17.223 1.00 74.44 113 THR A O 1
ATOM 906 N N . GLY A 1 114 ? 18.838 -14.876 -15.702 1.00 61.03 114 GLY A N 1
ATOM 907 C CA . GLY A 1 114 ? 19.743 -15.206 -14.609 1.00 61.03 114 GLY A CA 1
ATOM 908 C C . GLY A 1 114 ? 20.858 -16.162 -15.047 1.00 61.03 114 GLY A C 1
ATOM 909 O O . GLY A 1 114 ? 20.659 -17.023 -15.904 1.00 61.03 114 GLY A O 1
ATOM 910 N N . LYS A 1 115 ? 22.049 -16.033 -14.450 1.00 56.09 115 LYS A N 1
ATOM 911 C CA . LYS A 1 115 ? 23.153 -16.980 -14.663 1.00 56.09 115 LYS A CA 1
ATOM 912 C C . LYS A 1 115 ? 22.816 -18.303 -13.964 1.00 56.09 115 LYS A C 1
ATOM 914 O O . LYS A 1 115 ? 23.239 -18.546 -12.844 1.00 56.09 115 LYS A O 1
ATOM 919 N N . GLY A 1 116 ? 22.020 -19.126 -14.638 1.00 50.16 116 GLY A N 1
ATOM 920 C CA . GLY A 1 116 ? 21.577 -20.444 -14.195 1.00 50.16 116 GLY A CA 1
ATOM 921 C C . GLY A 1 116 ? 20.626 -21.035 -15.231 1.00 50.16 116 GLY A C 1
ATOM 922 O O . GLY A 1 116 ? 19.597 -20.433 -15.492 1.00 50.16 116 GLY A O 1
ATOM 923 N N . ALA A 1 117 ? 21.032 -22.153 -15.845 1.00 39.22 117 ALA A N 1
ATOM 924 C CA . ALA A 1 117 ? 20.303 -23.128 -16.682 1.00 39.22 117 ALA A CA 1
ATOM 925 C C . ALA A 1 117 ? 19.231 -22.694 -17.722 1.00 39.22 117 ALA A C 1
ATOM 927 O O . ALA A 1 117 ? 18.807 -23.543 -18.502 1.00 39.22 117 ALA A O 1
ATOM 928 N N . ASN A 1 118 ? 18.821 -21.430 -17.831 1.00 43.34 118 ASN A N 1
ATOM 929 C CA . ASN A 1 118 ? 17.713 -20.985 -18.679 1.00 43.34 118 ASN A CA 1
ATOM 930 C C . ASN A 1 118 ? 18.150 -20.753 -20.129 1.00 43.34 118 ASN A C 1
ATOM 932 O O . ASN A 1 118 ? 17.942 -19.681 -20.685 1.00 43.34 118 ASN A O 1
ATOM 936 N N . ARG A 1 119 ? 18.775 -21.740 -20.777 1.00 47.53 119 ARG A N 1
ATOM 937 C CA . ARG A 1 119 ? 18.855 -21.732 -22.246 1.00 47.53 119 ARG A CA 1
ATOM 938 C C . ARG A 1 119 ? 17.504 -22.179 -22.801 1.00 47.53 119 ARG A C 1
ATOM 940 O O . ARG A 1 119 ? 16.942 -23.148 -22.308 1.00 47.53 119 ARG A O 1
ATOM 947 N N . ALA A 1 120 ? 17.047 -21.557 -23.890 1.00 49.19 120 ALA A N 1
ATOM 948 C CA . ALA A 1 120 ? 15.858 -21.997 -24.637 1.00 49.19 120 ALA A CA 1
ATOM 949 C C . ALA A 1 120 ? 15.938 -23.472 -25.100 1.00 49.19 120 ALA A C 1
ATOM 951 O O . ALA A 1 120 ? 14.930 -24.070 -25.461 1.00 49.19 120 ALA A O 1
ATOM 952 N N . LYS A 1 121 ? 17.139 -24.073 -25.073 1.00 42.59 121 LYS A N 1
ATOM 953 C CA . LYS A 1 121 ? 17.373 -25.497 -25.306 1.00 42.59 121 LYS A CA 1
ATOM 954 C C . LYS A 1 121 ? 18.364 -26.058 -24.277 1.00 42.59 121 LYS A C 1
ATOM 956 O O . LYS A 1 121 ? 19.473 -25.533 -24.131 1.00 42.59 121 LYS A O 1
ATOM 961 N N . ALA A 1 122 ? 17.971 -27.126 -23.584 1.00 46.44 122 ALA A N 1
ATOM 962 C CA . ALA A 1 122 ? 18.742 -27.792 -22.532 1.00 46.44 122 ALA A CA 1
ATOM 963 C C . ALA A 1 122 ? 19.919 -28.615 -23.099 1.00 46.44 122 ALA A C 1
ATOM 965 O O . ALA A 1 122 ? 19.914 -29.840 -23.065 1.00 46.44 122 ALA A O 1
ATOM 966 N N . ASN A 1 123 ? 20.937 -27.942 -23.644 1.00 52.97 123 ASN A N 1
ATOM 967 C CA . ASN A 1 123 ? 22.063 -28.597 -24.331 1.00 52.97 123 ASN A CA 1
ATOM 968 C C . ASN A 1 123 ? 23.408 -28.432 -23.601 1.00 52.97 123 ASN A C 1
ATOM 970 O O . ASN A 1 123 ? 24.463 -28.583 -24.211 1.00 52.97 123 ASN A O 1
ATOM 974 N N . GLY A 1 124 ? 23.393 -28.065 -22.317 1.00 47.88 124 GLY A N 1
ATOM 975 C CA . GLY A 1 124 ? 24.598 -28.000 -21.486 1.00 47.88 124 GLY A CA 1
ATOM 976 C C . GLY A 1 124 ? 24.571 -26.903 -20.421 1.00 47.88 124 GLY A C 1
ATOM 977 O O . GLY A 1 124 ? 23.952 -25.853 -20.601 1.00 47.88 124 GLY A O 1
ATOM 978 N N . LEU A 1 125 ? 25.292 -27.144 -19.324 1.00 43.31 125 LEU A N 1
ATOM 979 C CA . LEU A 1 125 ? 25.557 -26.197 -18.237 1.00 43.31 125 LEU A CA 1
ATOM 980 C C . LEU A 1 125 ? 26.713 -25.264 -18.627 1.00 43.31 125 LEU A C 1
ATOM 982 O O . LEU A 1 125 ? 27.838 -25.417 -18.166 1.00 43.31 125 LEU A O 1
ATOM 986 N N . ALA A 1 126 ? 26.452 -24.302 -19.509 1.00 44.22 126 ALA A N 1
ATOM 987 C CA . ALA A 1 126 ? 27.389 -23.209 -19.760 1.00 44.22 126 ALA A CA 1
ATOM 988 C C . ALA A 1 126 ? 26.813 -21.914 -19.179 1.00 44.22 126 ALA A C 1
ATOM 990 O O . ALA A 1 126 ? 25.794 -21.402 -19.646 1.00 44.22 126 ALA A O 1
ATOM 991 N N . ILE A 1 127 ? 27.480 -21.408 -18.141 1.00 50.69 127 ILE A N 1
ATOM 992 C CA . ILE A 1 127 ? 27.148 -20.178 -17.415 1.00 50.69 127 ILE A CA 1
ATOM 993 C C . ILE A 1 127 ? 27.650 -18.985 -18.248 1.00 50.69 127 ILE A C 1
ATOM 995 O O . ILE A 1 127 ? 28.705 -18.417 -17.979 1.00 50.69 127 ILE A O 1
ATOM 999 N N . GLY A 1 128 ? 26.932 -18.653 -19.320 1.00 56.31 128 GLY A N 1
ATOM 1000 C CA . GLY A 1 128 ? 27.229 -17.515 -20.197 1.00 56.31 128 GLY A CA 1
ATOM 1001 C C . GLY A 1 128 ? 26.107 -16.483 -20.186 1.00 56.31 128 GLY A C 1
ATOM 1002 O O . GLY A 1 128 ? 24.961 -16.817 -19.886 1.00 56.31 128 GLY A O 1
ATOM 1003 N N . ASN A 1 129 ? 26.430 -15.233 -20.527 1.00 65.88 129 ASN A N 1
ATOM 1004 C CA . ASN A 1 129 ? 25.401 -14.246 -20.851 1.00 65.88 129 ASN A CA 1
ATOM 1005 C C . ASN A 1 129 ? 24.627 -14.722 -22.089 1.00 65.88 129 ASN A C 1
ATOM 1007 O O . ASN A 1 129 ? 25.195 -15.375 -22.966 1.00 65.88 129 ASN A O 1
ATOM 1011 N N . GLN A 1 130 ? 23.334 -14.419 -22.140 1.00 81.00 130 GLN A N 1
ATOM 1012 C CA . GLN A 1 130 ? 22.526 -14.695 -23.322 1.00 81.00 130 GLN A CA 1
ATOM 1013 C C . GLN A 1 130 ? 22.668 -13.545 -24.306 1.00 81.00 130 GLN A C 1
ATOM 1015 O O . GLN A 1 130 ? 22.774 -12.394 -23.890 1.00 81.00 130 GLN A O 1
ATOM 1020 N N . ASP A 1 131 ? 22.653 -13.856 -25.593 1.00 87.88 131 ASP A N 1
ATOM 1021 C CA . ASP A 1 131 ? 22.582 -12.844 -26.636 1.00 87.88 131 ASP A CA 1
ATOM 1022 C C . ASP A 1 131 ? 21.118 -12.531 -26.945 1.00 87.88 131 ASP A C 1
ATOM 1024 O O . ASP A 1 131 ? 20.269 -13.422 -26.986 1.00 87.88 131 ASP A O 1
ATOM 1028 N N . SER A 1 132 ? 20.834 -11.258 -27.183 1.00 91.75 132 SER A N 1
ATOM 1029 C CA . SER A 1 132 ? 19.521 -10.751 -27.571 1.00 91.75 132 SER A CA 1
ATOM 1030 C C . SER A 1 132 ? 19.669 -9.744 -28.707 1.00 91.75 132 SER A C 1
ATOM 1032 O O . SER A 1 132 ? 20.756 -9.218 -28.954 1.00 91.75 132 SER A O 1
ATOM 1034 N N . PHE A 1 133 ? 18.586 -9.488 -29.438 1.00 94.81 133 PHE A N 1
ATOM 1035 C CA . PHE A 1 133 ? 18.593 -8.515 -30.523 1.00 94.81 133 PHE A CA 1
ATOM 1036 C C . PHE A 1 133 ? 18.899 -7.114 -29.975 1.00 94.81 133 PHE A C 1
ATOM 1038 O O . PHE A 1 133 ? 18.188 -6.612 -29.104 1.00 94.81 133 PHE A O 1
ATOM 1045 N N . TRP A 1 134 ? 19.947 -6.464 -30.489 1.00 95.00 134 TRP A N 1
ATOM 1046 C CA . TRP A 1 134 ? 20.472 -5.228 -29.893 1.00 95.00 134 TRP A CA 1
ATOM 1047 C C . TRP A 1 134 ? 19.444 -4.084 -29.833 1.00 95.00 134 TRP A C 1
ATOM 1049 O O . TRP A 1 134 ? 19.455 -3.307 -28.881 1.00 95.00 134 TRP A O 1
ATOM 1059 N N . LEU A 1 135 ? 18.531 -3.996 -30.812 1.00 94.75 135 LEU A N 1
ATOM 1060 C CA . LEU A 1 135 ? 17.455 -3.000 -30.808 1.00 94.75 135 LEU A CA 1
ATOM 1061 C C . LEU A 1 135 ? 16.434 -3.241 -29.694 1.00 94.75 135 LEU A C 1
ATOM 1063 O O . LEU A 1 135 ? 15.913 -2.278 -29.136 1.00 94.75 135 LEU A O 1
ATOM 1067 N N . LEU A 1 136 ? 16.162 -4.504 -29.349 1.00 94.62 136 LEU A N 1
ATOM 1068 C CA . LEU A 1 136 ? 15.301 -4.827 -28.213 1.00 94.62 136 LEU A CA 1
ATOM 1069 C C . LEU A 1 136 ? 15.989 -4.485 -26.897 1.00 94.62 136 LEU A C 1
ATOM 1071 O O . LEU A 1 136 ? 15.347 -3.924 -26.017 1.00 94.62 136 LEU A O 1
ATOM 1075 N N . GLU A 1 137 ? 17.287 -4.762 -26.767 1.00 94.94 137 GLU A N 1
ATOM 1076 C CA . GLU A 1 137 ? 18.045 -4.369 -25.573 1.00 94.94 137 GLU A CA 1
ATOM 1077 C C . GLU A 1 137 ? 18.091 -2.847 -25.408 1.00 94.94 137 GLU A C 1
ATOM 1079 O O . GLU A 1 137 ? 17.846 -2.341 -24.313 1.00 94.94 137 GLU A O 1
ATOM 1084 N N . LEU A 1 138 ? 18.299 -2.103 -26.499 1.00 95.12 138 LEU A N 1
ATOM 1085 C CA . LEU A 1 138 ? 18.212 -0.644 -26.493 1.00 95.12 138 LEU A CA 1
ATOM 1086 C C . LEU A 1 138 ? 16.819 -0.169 -26.048 1.00 95.12 138 LEU A C 1
ATOM 1088 O O . LEU A 1 138 ? 16.716 0.685 -25.168 1.00 95.12 138 LEU A O 1
ATOM 1092 N N . LEU A 1 139 ? 15.747 -0.738 -26.611 1.00 94.25 139 LEU A N 1
ATOM 1093 C CA . LEU A 1 139 ? 14.372 -0.375 -26.260 1.00 94.25 139 LEU A CA 1
ATOM 1094 C C . LEU A 1 139 ? 14.043 -0.693 -24.795 1.00 94.25 139 LEU A C 1
ATOM 1096 O O . LEU A 1 139 ? 13.403 0.117 -24.127 1.00 94.25 139 LEU A O 1
ATOM 1100 N N . LYS A 1 140 ? 14.515 -1.827 -24.265 1.00 95.12 140 LYS A N 1
ATOM 1101 C CA . LYS A 1 140 ? 14.368 -2.175 -22.845 1.00 95.12 140 LYS A CA 1
ATOM 1102 C C . LYS A 1 140 ? 15.102 -1.188 -21.947 1.00 95.12 140 LYS A C 1
ATOM 1104 O O . LYS A 1 140 ? 14.560 -0.808 -20.917 1.00 95.12 140 LYS A O 1
ATOM 1109 N N . PHE A 1 141 ? 16.294 -0.733 -22.333 1.00 95.12 141 PHE A N 1
ATOM 1110 C CA . PHE A 1 141 ? 16.998 0.312 -21.592 1.00 95.12 141 PHE A CA 1
ATOM 1111 C C . PHE A 1 141 ? 16.252 1.648 -21.618 1.00 95.12 141 PHE A C 1
ATOM 1113 O O . PHE A 1 141 ? 16.138 2.280 -20.570 1.00 95.12 141 PHE A O 1
ATOM 1120 N N . PHE A 1 142 ? 15.682 2.054 -22.756 1.00 93.25 142 PHE A N 1
ATOM 1121 C CA . PHE A 1 142 ? 14.786 3.217 -22.802 1.00 93.25 142 PHE A CA 1
ATOM 1122 C C . PHE A 1 142 ? 13.581 3.034 -21.870 1.00 93.25 142 PHE A C 1
ATOM 1124 O O . PHE A 1 142 ? 13.311 3.896 -21.035 1.00 93.25 142 PHE A O 1
ATOM 1131 N N . GLY A 1 143 ? 12.906 1.884 -21.944 1.00 94.19 143 GLY A N 1
ATOM 1132 C CA . GLY A 1 143 ? 11.792 1.545 -21.058 1.00 94.19 143 GLY A CA 1
ATOM 1133 C C . GLY A 1 143 ? 12.183 1.545 -19.578 1.00 94.19 143 GLY A C 1
ATOM 1134 O O . GLY A 1 143 ? 11.440 2.056 -18.749 1.00 94.19 143 GLY A O 1
ATOM 1135 N N . PHE A 1 144 ? 13.375 1.056 -19.239 1.00 95.81 144 PHE A N 1
ATOM 1136 C CA . PHE A 1 144 ? 13.923 1.089 -17.884 1.00 95.81 144 PHE A CA 1
ATOM 1137 C C . PHE A 1 144 ? 14.175 2.519 -17.396 1.00 95.81 144 PHE A C 1
ATOM 1139 O O . PHE A 1 144 ? 13.854 2.852 -16.256 1.00 95.81 144 PHE A O 1
ATOM 1146 N N . MET A 1 145 ? 14.718 3.395 -18.242 1.00 94.56 145 MET A N 1
ATOM 1147 C CA . MET A 1 145 ? 14.981 4.780 -17.849 1.00 94.56 145 MET A CA 1
ATOM 1148 C C . MET A 1 145 ? 13.693 5.577 -17.623 1.00 94.56 145 MET A C 1
ATOM 1150 O O . MET A 1 145 ? 13.651 6.394 -16.701 1.00 94.56 145 MET A O 1
ATOM 1154 N N . GLU A 1 146 ? 12.646 5.308 -18.401 1.00 94.38 146 GLU A N 1
ATOM 1155 C CA . GLU A 1 146 ? 11.398 6.072 -18.346 1.00 94.38 146 GLU A CA 1
ATOM 1156 C C . GLU A 1 146 ? 10.358 5.457 -17.401 1.00 94.38 146 GLU A C 1
ATOM 1158 O O . GLU A 1 146 ? 9.822 6.144 -16.525 1.00 94.38 146 GLU A O 1
ATOM 1163 N N . GLY A 1 147 ? 10.130 4.151 -17.517 1.00 95.31 147 GLY A N 1
ATOM 1164 C CA . GLY A 1 147 ? 9.068 3.407 -16.843 1.00 95.31 147 GLY A CA 1
ATOM 1165 C C . GLY A 1 147 ? 9.490 2.613 -15.607 1.00 95.31 147 GLY A C 1
ATOM 1166 O O . GLY A 1 147 ? 8.637 1.946 -15.026 1.00 95.31 147 GLY A O 1
ATOM 1167 N N . ALA A 1 148 ? 10.757 2.662 -15.176 1.00 96.81 148 ALA A N 1
ATOM 1168 C CA . ALA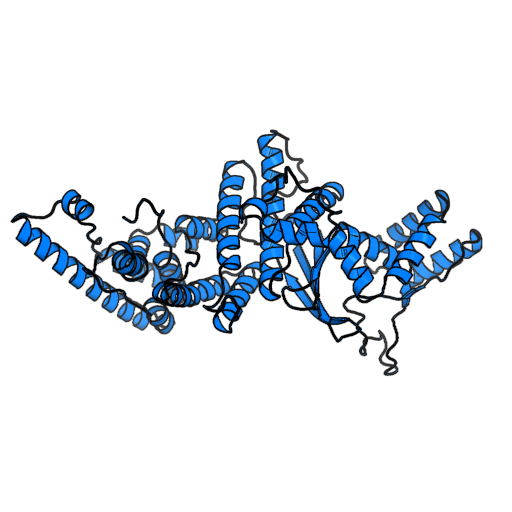 A 1 148 ? 11.195 1.958 -13.969 1.00 96.81 148 ALA A CA 1
ATOM 1169 C C . ALA A 1 148 ? 11.659 2.885 -12.838 1.00 96.81 148 ALA A C 1
ATOM 1171 O O . ALA A 1 148 ? 12.094 4.020 -13.054 1.00 96.81 148 ALA A O 1
ATOM 1172 N N . ALA A 1 149 ? 11.595 2.366 -11.614 1.00 96.88 149 ALA A N 1
ATOM 1173 C CA . ALA A 1 149 ? 12.198 2.940 -10.421 1.00 96.88 149 ALA A CA 1
ATOM 1174 C C . ALA A 1 149 ? 13.029 1.871 -9.707 1.00 96.88 149 ALA A C 1
ATOM 1176 O O . ALA A 1 149 ? 12.499 0.855 -9.259 1.00 96.88 149 ALA A O 1
ATOM 1177 N N . SER A 1 150 ? 14.339 2.093 -9.596 1.00 95.56 150 SER A N 1
ATOM 1178 C CA . SER A 1 150 ? 15.248 1.161 -8.927 1.00 95.56 150 SER A CA 1
ATOM 1179 C C . SER A 1 150 ? 15.826 1.750 -7.640 1.00 95.56 150 SER A C 1
ATOM 1181 O O . SER A 1 150 ? 16.388 2.849 -7.647 1.00 95.56 150 SER A O 1
ATOM 1183 N N . LEU A 1 151 ? 15.719 1.003 -6.538 1.00 94.31 151 LEU A N 1
ATOM 1184 C CA . LEU A 1 151 ? 16.156 1.408 -5.200 1.00 94.31 151 LEU A CA 1
ATOM 1185 C C . LEU A 1 151 ? 16.929 0.289 -4.501 1.00 94.31 151 LEU A C 1
ATOM 1187 O O . LEU A 1 151 ? 16.561 -0.882 -4.572 1.00 94.31 151 LEU A O 1
ATOM 1191 N N . THR A 1 152 ? 17.969 0.674 -3.765 1.00 93.62 152 THR A N 1
ATOM 1192 C CA . THR A 1 152 ? 18.616 -0.199 -2.779 1.00 93.62 152 THR A CA 1
ATOM 1193 C C . THR A 1 152 ? 17.683 -0.391 -1.579 1.00 93.62 152 THR A C 1
ATOM 1195 O O . THR A 1 152 ? 17.046 0.573 -1.133 1.00 93.62 152 THR A O 1
ATOM 1198 N N . VAL A 1 153 ? 17.583 -1.617 -1.073 1.00 92.62 153 VAL A N 1
ATOM 1199 C CA . VAL A 1 153 ? 16.831 -1.946 0.145 1.00 92.62 153 VAL A CA 1
ATOM 1200 C C . VAL A 1 153 ? 17.514 -1.287 1.344 1.00 92.62 153 VAL A C 1
ATOM 1202 O O . VAL A 1 153 ? 18.733 -1.168 1.395 1.00 92.62 153 VAL A O 1
ATOM 1205 N N . GLN A 1 154 ? 16.731 -0.758 2.277 1.00 88.88 154 GLN A N 1
ATOM 1206 C CA . GLN A 1 154 ? 17.281 -0.042 3.423 1.00 88.88 154 GLN A CA 1
ATOM 1207 C C . GLN A 1 154 ? 18.128 -0.980 4.285 1.00 88.88 154 GLN A C 1
ATOM 1209 O O . GLN A 1 154 ? 17.709 -2.094 4.570 1.00 88.88 154 GLN A O 1
ATOM 1214 N N . ASP A 1 155 ? 19.296 -0.486 4.702 1.00 84.31 155 ASP A N 1
ATOM 1215 C CA . ASP A 1 155 ? 20.257 -1.189 5.561 1.00 84.31 155 ASP A CA 1
ATOM 1216 C C . ASP A 1 155 ? 20.827 -2.485 4.945 1.00 84.31 155 ASP A C 1
ATOM 1218 O O . ASP A 1 155 ? 21.531 -3.243 5.605 1.00 84.31 155 ASP A O 1
ATOM 1222 N N . GLU A 1 156 ? 20.606 -2.681 3.643 1.00 86.94 156 GLU A N 1
ATOM 1223 C CA . GLU A 1 156 ? 21.116 -3.790 2.844 1.00 86.94 156 GLU A CA 1
ATOM 1224 C C . GLU A 1 156 ? 21.767 -3.264 1.554 1.00 86.94 156 GLU A C 1
ATOM 1226 O O . GLU A 1 156 ? 21.555 -2.127 1.131 1.00 86.94 156 GLU A O 1
ATOM 1231 N N . GLU A 1 157 ? 22.569 -4.097 0.893 1.00 90.00 157 GLU A N 1
ATOM 1232 C CA . GLU A 1 157 ? 23.116 -3.800 -0.445 1.00 90.00 157 GLU A CA 1
ATOM 1233 C C . GLU A 1 157 ? 22.262 -4.406 -1.575 1.00 90.00 157 GLU A C 1
ATOM 1235 O O . GLU A 1 157 ? 22.565 -4.251 -2.766 1.00 90.00 157 GLU A O 1
ATOM 1240 N N . ASP A 1 158 ? 21.174 -5.078 -1.192 1.00 94.00 158 ASP A N 1
ATOM 1241 C CA . ASP A 1 158 ? 20.176 -5.645 -2.086 1.00 94.00 158 ASP A CA 1
ATOM 1242 C C . ASP A 1 158 ? 19.401 -4.545 -2.818 1.00 94.00 158 ASP A C 1
ATOM 1244 O O . ASP A 1 158 ? 19.344 -3.386 -2.396 1.00 94.00 158 ASP A O 1
ATOM 1248 N N . ARG A 1 159 ? 18.776 -4.890 -3.944 1.00 94.06 159 ARG A N 1
ATOM 1249 C CA . ARG A 1 159 ? 18.091 -3.916 -4.800 1.00 94.06 159 ARG A CA 1
ATOM 1250 C C . ARG A 1 159 ? 16.761 -4.449 -5.296 1.00 94.06 159 ARG A C 1
ATOM 1252 O O . ARG A 1 159 ? 16.637 -5.623 -5.630 1.00 94.06 159 ARG A O 1
ATOM 1259 N N . LYS A 1 160 ? 15.781 -3.557 -5.412 1.00 96.88 160 LYS A N 1
ATOM 1260 C CA . LYS A 1 160 ? 14.528 -3.813 -6.122 1.00 96.88 160 LYS A CA 1
ATOM 1261 C C . LYS A 1 160 ? 14.372 -2.846 -7.284 1.00 96.88 160 LYS A C 1
ATOM 1263 O O . LYS A 1 160 ? 14.641 -1.651 -7.146 1.00 96.88 160 LYS A O 1
ATOM 1268 N N . THR A 1 161 ? 13.934 -3.367 -8.422 1.00 97.31 161 THR A N 1
ATOM 1269 C CA . THR A 1 161 ? 13.538 -2.575 -9.590 1.00 97.31 161 THR A CA 1
ATOM 1270 C C . THR A 1 161 ? 12.060 -2.794 -9.846 1.00 97.31 161 THR A C 1
ATOM 1272 O O . THR A 1 161 ? 11.649 -3.923 -10.091 1.00 97.31 161 THR A O 1
ATOM 1275 N N . PHE A 1 162 ? 11.300 -1.705 -9.811 1.00 97.44 162 PHE A N 1
ATOM 1276 C CA . PHE A 1 162 ? 9.869 -1.653 -10.082 1.00 97.44 162 PHE A CA 1
ATOM 1277 C C . PHE A 1 162 ? 9.669 -1.148 -11.507 1.00 97.44 162 PHE A C 1
ATOM 1279 O O . PHE A 1 162 ? 10.099 -0.038 -11.813 1.00 97.44 162 PHE A O 1
ATOM 1286 N N . THR A 1 163 ? 9.053 -1.948 -12.370 1.00 96.50 163 THR A N 1
ATOM 1287 C CA . THR A 1 163 ? 8.813 -1.640 -13.785 1.00 96.50 163 THR A CA 1
ATOM 1288 C C . THR A 1 163 ? 7.324 -1.487 -14.014 1.00 96.50 163 THR A C 1
ATOM 1290 O O . THR A 1 163 ? 6.550 -2.396 -13.725 1.00 96.50 163 THR A O 1
ATOM 1293 N N . PHE A 1 164 ? 6.915 -0.313 -14.480 1.00 96.19 164 PHE A N 1
ATOM 1294 C CA . PHE A 1 164 ? 5.515 0.024 -14.673 1.00 96.19 164 PHE A CA 1
ATOM 1295 C C . PHE A 1 164 ? 4.872 -0.846 -15.759 1.00 96.19 164 PHE A C 1
ATOM 1297 O O . PHE A 1 164 ? 5.458 -1.016 -16.828 1.00 96.19 164 PHE A O 1
ATOM 1304 N N . LEU A 1 165 ? 3.664 -1.357 -15.505 1.00 93.75 165 LEU A N 1
ATOM 1305 C CA . LEU A 1 165 ? 2.899 -2.176 -16.452 1.00 93.75 165 LEU A CA 1
ATOM 1306 C C . LEU A 1 165 ? 1.745 -1.370 -17.071 1.00 93.75 165 LEU A C 1
ATOM 1308 O O . LEU A 1 165 ? 0.625 -1.415 -16.549 1.00 93.75 165 LEU A O 1
ATOM 1312 N N . PRO A 1 166 ? 1.985 -0.615 -18.160 1.00 92.88 166 PRO A N 1
ATOM 1313 C CA . PRO A 1 166 ? 0.979 0.270 -18.736 1.00 92.88 166 PRO A CA 1
ATOM 1314 C C . PRO A 1 166 ? -0.184 -0.505 -19.373 1.00 92.88 166 PRO A C 1
ATOM 1316 O O . PRO A 1 166 ? 0.015 -1.563 -19.968 1.00 92.88 166 PRO A O 1
ATOM 1319 N N . ARG A 1 167 ? -1.395 0.064 -19.293 1.00 91.62 167 ARG A N 1
ATOM 1320 C CA . ARG A 1 167 ? -2.578 -0.367 -20.058 1.00 91.62 167 ARG A CA 1
ATOM 1321 C C . ARG A 1 167 ? -3.014 0.733 -21.019 1.00 91.62 167 ARG A C 1
ATOM 1323 O O . ARG A 1 167 ? -2.667 0.694 -22.195 1.00 91.62 167 ARG A O 1
ATOM 1330 N N . LEU A 1 168 ? -3.725 1.739 -20.511 1.00 90.94 168 LEU A N 1
ATOM 1331 C CA . LEU A 1 168 ? -4.213 2.873 -21.290 1.00 90.94 168 LEU A CA 1
ATOM 1332 C C . LEU A 1 168 ? -3.653 4.177 -20.718 1.00 90.94 168 LEU A C 1
ATOM 1334 O O . LEU A 1 168 ? -4.250 4.809 -19.851 1.00 90.94 168 LEU A O 1
ATOM 1338 N N . ILE A 1 169 ? -2.484 4.588 -21.208 1.00 91.31 169 ILE A N 1
ATOM 1339 C CA . ILE A 1 169 ? -1.824 5.820 -20.768 1.00 91.31 169 ILE A CA 1
ATOM 1340 C C . ILE A 1 169 ? -1.051 6.470 -21.916 1.00 91.31 169 ILE A C 1
ATOM 1342 O O . ILE A 1 169 ? -0.369 5.799 -22.690 1.00 91.31 169 ILE A O 1
ATOM 1346 N N . LYS A 1 170 ? -1.134 7.802 -22.025 1.00 91.81 170 LYS A N 1
ATOM 1347 C CA . LYS A 1 170 ? -0.257 8.563 -22.924 1.00 91.81 170 LYS A CA 1
ATOM 1348 C C . LYS A 1 170 ? 1.165 8.566 -22.381 1.00 91.81 170 LYS A C 1
ATOM 1350 O O . LYS A 1 170 ? 1.372 8.829 -21.202 1.00 91.81 170 LYS A O 1
ATOM 1355 N N . PHE A 1 171 ? 2.146 8.391 -23.260 1.00 91.69 171 PHE A N 1
ATOM 1356 C CA . PHE A 1 171 ? 3.554 8.356 -22.862 1.00 91.69 171 PHE A CA 1
ATOM 1357 C C . PHE A 1 171 ? 3.999 9.600 -22.070 1.00 91.69 171 PHE A C 1
ATOM 1359 O O . PHE A 1 171 ? 4.640 9.460 -21.038 1.00 91.69 171 PHE A O 1
ATOM 1366 N N . SER A 1 172 ? 3.580 10.804 -22.473 1.00 91.94 172 SER A N 1
ATOM 1367 C CA . SER A 1 172 ? 3.899 12.045 -21.746 1.00 91.94 172 SER A CA 1
ATOM 1368 C C . SER A 1 172 ? 3.306 12.094 -20.332 1.00 91.94 172 SER A C 1
ATOM 1370 O O . SER A 1 172 ? 3.905 12.652 -19.418 1.00 91.94 172 SER A O 1
ATOM 1372 N N . MET A 1 173 ? 2.123 11.502 -20.140 1.00 91.94 173 MET A N 1
ATOM 1373 C CA . MET A 1 173 ? 1.497 11.381 -18.822 1.00 91.94 173 MET A CA 1
ATOM 1374 C C . MET A 1 173 ? 2.276 10.383 -17.961 1.00 91.94 173 MET A C 1
ATOM 1376 O O . MET A 1 173 ? 2.589 10.688 -16.813 1.00 91.94 173 MET A O 1
ATOM 1380 N N . LEU A 1 174 ? 2.659 9.235 -18.532 1.00 93.75 174 LEU A N 1
ATOM 1381 C CA . LEU A 1 174 ? 3.503 8.251 -17.854 1.00 93.75 174 LEU A CA 1
ATOM 1382 C C . LEU A 1 174 ? 4.840 8.862 -17.420 1.00 93.75 174 LEU A C 1
ATOM 1384 O O . LEU A 1 174 ? 5.239 8.688 -16.274 1.00 93.75 174 LEU A O 1
ATOM 1388 N N . GLU A 1 175 ? 5.510 9.592 -18.310 1.00 94.25 175 GLU A N 1
ATOM 1389 C CA . GLU A 1 175 ? 6.782 10.263 -18.027 1.00 94.25 175 GLU A CA 1
ATOM 1390 C C . GLU A 1 175 ? 6.647 11.237 -16.846 1.00 94.25 175 GLU A C 1
ATOM 1392 O O . GLU A 1 175 ? 7.443 11.184 -15.903 1.00 94.25 175 GLU A O 1
ATOM 1397 N N . GLY A 1 176 ? 5.604 12.075 -16.850 1.00 93.88 176 GLY A N 1
ATOM 1398 C CA . GLY A 1 176 ? 5.316 13.008 -15.759 1.00 93.88 176 GLY A CA 1
ATOM 1399 C C . GLY A 1 176 ? 5.080 12.301 -14.421 1.00 93.88 176 GLY A C 1
ATOM 1400 O O . GLY A 1 176 ? 5.725 12.631 -13.423 1.00 93.88 176 GLY A O 1
ATOM 1401 N N . MET A 1 177 ? 4.222 11.279 -14.411 1.00 95.19 177 MET A N 1
ATOM 1402 C CA . MET A 1 177 ? 3.900 10.518 -13.200 1.00 95.19 177 MET A CA 1
ATOM 1403 C C . MET A 1 177 ? 5.097 9.712 -12.688 1.00 95.19 177 MET A C 1
ATOM 1405 O O . MET A 1 177 ? 5.372 9.713 -11.494 1.00 95.19 177 MET A O 1
ATOM 1409 N N . MET A 1 178 ? 5.865 9.056 -13.562 1.00 96.25 178 MET A N 1
ATOM 1410 C CA . MET A 1 178 ? 7.058 8.304 -13.156 1.00 96.25 178 MET A CA 1
ATOM 1411 C C . MET A 1 178 ? 8.161 9.219 -12.634 1.00 96.25 178 MET A C 1
ATOM 1413 O O . MET A 1 178 ? 8.858 8.854 -11.683 1.00 96.25 178 MET A O 1
ATOM 1417 N N . LYS A 1 179 ? 8.315 10.416 -13.212 1.00 94.56 179 LYS A N 1
ATOM 1418 C CA . LYS A 1 179 ? 9.225 11.437 -12.687 1.00 94.56 179 LYS A CA 1
ATOM 1419 C C . LYS A 1 179 ? 8.842 11.802 -11.257 1.00 94.56 179 LYS A C 1
ATOM 1421 O O . LYS A 1 179 ? 9.706 11.744 -10.385 1.00 94.56 179 LYS A O 1
ATOM 1426 N N . GLU A 1 180 ? 7.575 12.125 -11.008 1.00 93.88 180 GLU A N 1
ATOM 1427 C CA . GLU A 1 180 ? 7.089 12.477 -9.673 1.00 93.88 180 GLU A CA 1
ATOM 1428 C C . GLU A 1 180 ? 7.178 11.301 -8.692 1.00 93.88 180 GLU A C 1
ATOM 1430 O O . GLU A 1 180 ? 7.722 11.453 -7.595 1.00 93.88 180 GLU A O 1
ATOM 1435 N N . PHE A 1 181 ? 6.762 10.106 -9.109 1.00 95.75 181 PHE A N 1
ATOM 1436 C CA . PHE A 1 181 ? 6.860 8.877 -8.325 1.00 95.75 181 PHE A CA 1
ATOM 1437 C C . PHE A 1 181 ? 8.289 8.622 -7.855 1.00 95.75 181 PHE A C 1
ATOM 1439 O O . PHE A 1 181 ? 8.522 8.432 -6.662 1.00 95.75 181 PHE A O 1
ATOM 1446 N N . ARG A 1 182 ? 9.273 8.714 -8.756 1.00 93.69 182 ARG A N 1
ATOM 1447 C CA . ARG A 1 182 ? 10.694 8.556 -8.412 1.00 93.69 182 ARG A CA 1
ATOM 1448 C C . ARG A 1 182 ? 11.197 9.624 -7.437 1.00 93.69 182 ARG A C 1
ATOM 1450 O O . ARG A 1 182 ? 12.185 9.391 -6.741 1.00 93.69 182 ARG A O 1
ATOM 1457 N N . THR A 1 183 ? 10.526 10.775 -7.335 1.00 87.88 183 THR A N 1
ATOM 1458 C CA . THR A 1 183 ? 10.837 11.744 -6.281 1.00 87.88 183 THR A CA 1
ATOM 1459 C C . THR A 1 183 ? 10.280 11.307 -4.931 1.00 87.88 183 THR A C 1
ATOM 1461 O O . THR A 1 183 ? 11.005 11.394 -3.944 1.00 87.88 183 THR A O 1
ATOM 1464 N N . VAL A 1 184 ? 9.041 10.829 -4.831 1.00 88.75 184 VAL A N 1
ATOM 1465 C CA . VAL A 1 184 ? 8.408 10.502 -3.536 1.00 88.75 184 VAL A CA 1
ATOM 1466 C C . VAL A 1 184 ? 8.752 9.100 -3.028 1.00 88.75 184 VAL A C 1
ATOM 1468 O O . VAL A 1 184 ? 8.715 8.856 -1.820 1.00 88.75 184 VAL A O 1
ATOM 1471 N N . PHE A 1 185 ? 9.144 8.192 -3.921 1.00 92.19 185 PHE A N 1
ATOM 1472 C CA . PHE A 1 185 ? 9.470 6.807 -3.606 1.00 92.19 185 PHE A CA 1
ATOM 1473 C C . PHE A 1 185 ? 10.885 6.681 -3.029 1.00 92.19 185 PHE A C 1
ATOM 1475 O O . PHE A 1 185 ? 11.878 7.055 -3.655 1.00 92.19 185 PHE A O 1
ATOM 1482 N N . ARG A 1 186 ? 10.985 6.179 -1.794 1.00 87.38 186 ARG A N 1
ATOM 1483 C CA . ARG A 1 186 ? 12.238 6.123 -1.030 1.00 87.38 186 ARG A CA 1
ATOM 1484 C C . ARG A 1 186 ? 12.558 4.706 -0.584 1.00 87.38 186 ARG A C 1
ATOM 1486 O O . ARG A 1 186 ? 11.664 3.900 -0.354 1.00 87.38 186 ARG A O 1
ATOM 1493 N N . SER A 1 187 ? 13.854 4.461 -0.404 1.00 89.44 187 SER A N 1
ATOM 1494 C CA . SER A 1 187 ? 14.379 3.226 0.178 1.00 89.44 187 SER A CA 1
ATOM 1495 C C . SER A 1 187 ? 13.764 2.961 1.557 1.00 89.44 187 SER A C 1
ATOM 1497 O O . SER A 1 187 ? 13.716 3.854 2.407 1.00 89.44 187 SER A O 1
ATOM 1499 N N . THR A 1 188 ? 13.299 1.731 1.747 1.00 91.75 188 THR A N 1
ATOM 1500 C CA . THR A 1 188 ? 12.887 1.143 3.022 1.00 91.75 188 THR A CA 1
ATOM 1501 C C . THR A 1 188 ? 13.179 -0.364 2.966 1.00 91.75 188 THR A C 1
ATOM 1503 O O . THR A 1 188 ? 13.878 -0.823 2.061 1.00 91.75 188 THR A O 1
ATOM 1506 N N . THR A 1 189 ? 12.695 -1.132 3.930 1.00 92.69 189 THR A N 1
ATOM 1507 C CA . THR A 1 189 ? 12.826 -2.593 3.976 1.00 92.69 189 THR A CA 1
ATOM 1508 C C . THR A 1 189 ? 12.129 -3.267 2.791 1.00 92.69 189 THR A C 1
ATOM 1510 O O . THR A 1 189 ? 11.262 -2.684 2.132 1.00 92.69 189 THR A O 1
ATOM 1513 N N . ALA A 1 190 ? 12.509 -4.512 2.497 1.00 91.88 190 ALA A N 1
ATOM 1514 C CA . ALA A 1 190 ? 12.125 -5.184 1.259 1.00 91.88 190 ALA A CA 1
ATOM 1515 C C . ALA A 1 190 ? 10.602 -5.289 1.056 1.00 91.88 190 ALA A C 1
ATOM 1517 O O . ALA A 1 190 ? 10.130 -4.989 -0.040 1.00 91.88 190 ALA A O 1
ATOM 1518 N N . VAL A 1 191 ? 9.829 -5.693 2.070 1.00 93.38 191 VAL A N 1
ATOM 1519 C CA . VAL A 1 191 ? 8.366 -5.866 1.932 1.00 93.38 191 VAL A CA 1
ATOM 1520 C C . VAL A 1 191 ? 7.648 -4.514 1.918 1.00 93.38 191 VAL A C 1
ATOM 1522 O O . VAL A 1 191 ? 6.786 -4.283 1.070 1.00 93.38 191 VAL A O 1
ATOM 1525 N N . LYS A 1 192 ? 8.058 -3.563 2.773 1.00 95.44 192 LYS A N 1
ATOM 1526 C CA . LYS A 1 192 ? 7.502 -2.200 2.747 1.00 95.44 192 LYS A CA 1
ATOM 1527 C C . LYS A 1 192 ? 7.745 -1.492 1.428 1.00 95.44 192 LYS A C 1
ATOM 1529 O O . LYS A 1 192 ? 6.895 -0.710 1.019 1.00 95.44 192 LYS A O 1
ATOM 1534 N N . LEU A 1 193 ? 8.876 -1.740 0.768 1.00 95.19 193 LEU A N 1
ATOM 1535 C CA . LEU A 1 193 ? 9.139 -1.174 -0.551 1.00 95.19 193 LEU A CA 1
ATOM 1536 C C . LEU A 1 193 ? 8.060 -1.575 -1.558 1.00 95.19 193 LEU A C 1
ATOM 1538 O O . LEU A 1 193 ? 7.629 -0.715 -2.318 1.00 95.19 193 LEU A O 1
ATOM 1542 N N . ASP A 1 194 ? 7.587 -2.822 -1.531 1.00 95.62 194 ASP A N 1
ATOM 1543 C CA . ASP A 1 194 ? 6.536 -3.285 -2.446 1.00 95.62 194 ASP A CA 1
ATOM 1544 C C . ASP A 1 194 ? 5.209 -2.570 -2.171 1.00 95.62 194 ASP A C 1
ATOM 1546 O O . ASP A 1 194 ? 4.604 -1.990 -3.073 1.00 95.62 194 ASP A O 1
ATOM 1550 N N . ILE A 1 195 ? 4.800 -2.538 -0.902 1.00 96.44 195 ILE A N 1
ATOM 1551 C CA . ILE A 1 195 ? 3.567 -1.878 -0.456 1.00 96.44 195 ILE A CA 1
ATOM 1552 C C . ILE A 1 195 ? 3.603 -0.382 -0.786 1.00 96.44 195 ILE A C 1
ATOM 1554 O O . ILE A 1 195 ? 2.675 0.166 -1.382 1.00 96.44 195 ILE A O 1
ATOM 1558 N N . LEU A 1 196 ? 4.698 0.293 -0.430 1.00 96.44 196 LEU A N 1
ATOM 1559 C CA . LEU A 1 196 ? 4.851 1.725 -0.655 1.00 96.44 196 LEU A CA 1
ATOM 1560 C C . LEU A 1 196 ? 5.030 2.066 -2.133 1.00 96.44 196 LEU A C 1
ATOM 1562 O O . LEU A 1 196 ? 4.650 3.168 -2.507 1.00 96.44 196 LEU A O 1
ATOM 1566 N N . ALA A 1 197 ? 5.561 1.177 -2.977 1.00 96.31 197 ALA A N 1
ATOM 1567 C CA . ALA A 1 197 ? 5.584 1.409 -4.421 1.00 96.31 197 ALA A CA 1
ATOM 1568 C C . ALA A 1 197 ? 4.155 1.576 -4.952 1.00 96.31 197 ALA A C 1
ATOM 1570 O O . ALA A 1 197 ? 3.858 2.567 -5.618 1.00 96.31 197 ALA A O 1
ATOM 1571 N N . SER A 1 198 ? 3.262 0.654 -4.580 1.00 95.81 198 SER A N 1
ATOM 1572 C CA . SER A 1 198 ? 1.850 0.691 -4.967 1.00 95.81 198 SER A CA 1
ATOM 1573 C C . SER A 1 198 ? 1.133 1.925 -4.402 1.00 95.81 198 SER A C 1
ATOM 1575 O O . SER A 1 198 ? 0.586 2.731 -5.158 1.00 95.81 198 SER A O 1
ATOM 1577 N N . LEU A 1 199 ? 1.226 2.156 -3.086 1.00 96.12 199 LEU A N 1
ATOM 1578 C CA . LEU A 1 199 ? 0.546 3.280 -2.428 1.00 96.12 199 LEU A CA 1
ATOM 1579 C C . LEU A 1 199 ? 1.081 4.651 -2.871 1.00 96.12 199 LEU A C 1
ATOM 1581 O O . LEU A 1 199 ? 0.301 5.580 -3.077 1.00 96.12 199 LEU A O 1
ATOM 1585 N N . ARG A 1 200 ? 2.400 4.814 -3.044 1.00 96.06 200 ARG A N 1
ATOM 1586 C CA . ARG A 1 200 ? 2.982 6.097 -3.478 1.00 96.06 200 ARG A CA 1
ATOM 1587 C C . ARG A 1 200 ? 2.682 6.394 -4.936 1.00 96.06 200 ARG A C 1
ATOM 1589 O O . ARG A 1 200 ? 2.461 7.556 -5.262 1.00 96.06 200 ARG A O 1
ATOM 1596 N N . PHE A 1 201 ? 2.647 5.386 -5.805 1.00 96.19 201 PHE A N 1
ATOM 1597 C CA . PHE A 1 201 ? 2.210 5.617 -7.178 1.00 96.19 201 PHE A CA 1
ATOM 1598 C C . PHE A 1 201 ? 0.724 5.993 -7.223 1.00 96.19 201 PHE A C 1
ATOM 1600 O O . PHE A 1 201 ? 0.356 6.931 -7.927 1.00 96.19 201 PHE A O 1
ATOM 1607 N N . ALA A 1 202 ? -0.117 5.353 -6.403 1.00 95.75 202 ALA A N 1
ATOM 1608 C CA . ALA A 1 202 ? -1.512 5.757 -6.245 1.00 95.75 202 ALA A CA 1
ATOM 1609 C C . ALA A 1 202 ? -1.655 7.209 -5.758 1.00 95.75 202 ALA A C 1
ATOM 1611 O O . ALA A 1 202 ? -2.489 7.942 -6.283 1.00 95.75 202 ALA A O 1
ATOM 1612 N N . GLN A 1 203 ? -0.798 7.675 -4.843 1.00 96.31 203 GLN A N 1
ATOM 1613 C CA . GLN A 1 203 ? -0.777 9.090 -4.452 1.00 96.31 203 GLN A CA 1
ATOM 1614 C C . GLN A 1 203 ? -0.408 10.023 -5.606 1.00 96.31 203 GLN A C 1
ATOM 1616 O O . GLN A 1 203 ? -1.025 11.071 -5.749 1.00 96.31 203 GLN A O 1
ATOM 1621 N N . VAL A 1 204 ? 0.564 9.654 -6.443 1.00 96.56 204 VAL A N 1
ATOM 1622 C CA . VAL A 1 204 ? 0.907 10.436 -7.645 1.00 96.56 204 VAL A CA 1
ATOM 1623 C C . VAL A 1 204 ? -0.262 10.472 -8.630 1.00 96.56 204 VAL A C 1
ATOM 1625 O O . VAL A 1 204 ? -0.547 11.515 -9.210 1.00 96.56 204 VAL A O 1
ATOM 1628 N N . PHE A 1 205 ? -0.982 9.360 -8.787 1.00 95.88 205 PHE A N 1
ATOM 1629 C CA . PHE A 1 205 ? -2.203 9.312 -9.589 1.00 95.88 205 PHE A CA 1
ATOM 1630 C C . PHE A 1 205 ? -3.281 10.267 -9.072 1.00 95.88 205 PHE A C 1
ATOM 1632 O O . PHE A 1 205 ? -3.787 11.082 -9.844 1.00 95.88 205 PHE A O 1
ATOM 1639 N N . VAL A 1 206 ? -3.584 10.218 -7.775 1.00 96.19 206 VAL A N 1
ATOM 1640 C CA . VAL A 1 206 ? -4.565 11.115 -7.149 1.00 96.19 206 VAL A CA 1
ATOM 1641 C C . VAL A 1 206 ? -4.121 12.575 -7.262 1.00 96.19 206 VAL A C 1
ATOM 1643 O O . VAL A 1 206 ? -4.921 13.425 -7.642 1.00 96.19 206 VAL A O 1
ATOM 1646 N N . HIS A 1 207 ? -2.839 12.865 -7.030 1.00 96.06 207 HIS A N 1
ATOM 1647 C CA . HIS A 1 207 ? -2.290 14.217 -7.141 1.00 96.06 207 HIS A CA 1
ATOM 1648 C C . HIS A 1 207 ? -2.380 14.780 -8.565 1.00 96.06 207 HIS A C 1
ATOM 1650 O O . HIS A 1 207 ? -2.759 15.934 -8.760 1.00 96.06 207 HIS A O 1
ATOM 1656 N N . HIS A 1 208 ? -2.096 13.956 -9.575 1.00 94.62 208 HIS A N 1
ATOM 1657 C CA . HIS A 1 208 ? -2.253 14.355 -10.968 1.00 94.62 208 HIS A CA 1
ATOM 1658 C C . HIS A 1 208 ? -3.701 14.766 -11.272 1.00 94.62 208 HIS A C 1
ATOM 1660 O O . HIS A 1 208 ? -3.939 15.812 -11.870 1.00 94.62 208 HIS A O 1
ATOM 1666 N N . TYR A 1 209 ? -4.672 13.977 -10.807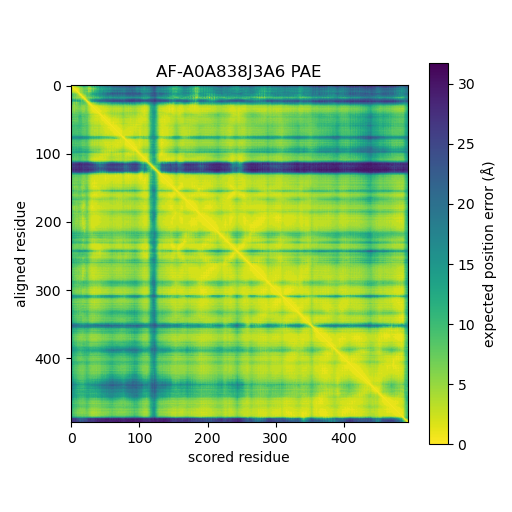 1.00 94.88 209 TYR A N 1
ATOM 1667 C CA . TYR A 1 209 ? -6.095 14.287 -10.942 1.00 94.88 209 TYR A CA 1
ATOM 1668 C C . TYR A 1 209 ? -6.511 15.539 -10.170 1.00 94.88 209 TYR A C 1
ATOM 1670 O O . TYR A 1 209 ? -7.258 16.357 -10.704 1.00 94.88 209 TYR A O 1
ATOM 1678 N N . LYS A 1 210 ? -5.976 15.730 -8.961 1.00 95.69 210 LYS A N 1
ATOM 1679 C CA . LYS A 1 210 ? -6.160 16.949 -8.171 1.00 95.69 210 LYS A CA 1
ATOM 1680 C C . LYS A 1 210 ? -5.771 18.190 -8.962 1.00 95.69 210 LYS A C 1
ATOM 1682 O O . LYS A 1 210 ? -6.587 19.088 -9.121 1.00 95.69 210 LYS A O 1
ATOM 1687 N N . THR A 1 211 ? -4.567 18.188 -9.538 1.00 94.06 211 THR A N 1
ATOM 1688 C CA . THR A 1 211 ? -4.069 19.311 -10.346 1.00 94.06 211 THR A CA 1
ATOM 1689 C C . THR A 1 211 ? -4.978 19.595 -11.542 1.00 94.06 211 THR A C 1
ATOM 1691 O O . THR A 1 211 ? -5.245 20.755 -11.842 1.00 94.06 211 THR A O 1
ATOM 1694 N N . LEU A 1 212 ? -5.482 18.557 -12.220 1.00 93.19 212 LEU A N 1
ATOM 1695 C CA . LEU A 1 212 ? -6.397 18.732 -13.352 1.00 93.19 212 LEU A CA 1
ATOM 1696 C C . LEU A 1 212 ? -7.734 19.351 -12.925 1.00 93.19 212 LEU A C 1
ATOM 1698 O O . LEU A 1 212 ? -8.217 20.254 -13.604 1.00 93.19 212 LEU A O 1
ATOM 1702 N N . PHE A 1 213 ? -8.317 18.896 -11.812 1.00 94.81 213 PHE A N 1
ATOM 1703 C CA . PHE A 1 213 ? -9.585 19.429 -11.311 1.00 94.81 213 PHE A CA 1
ATOM 1704 C C . PHE A 1 213 ? -9.453 20.845 -10.741 1.00 94.81 213 PHE A C 1
ATOM 1706 O O . PHE A 1 213 ? -10.300 21.681 -11.037 1.00 94.81 213 PHE A O 1
ATOM 1713 N N . GLU A 1 214 ? -8.389 21.142 -9.991 1.00 94.31 214 GLU A N 1
ATOM 1714 C CA . GLU A 1 214 ? -8.112 22.489 -9.461 1.00 94.31 214 GLU A CA 1
ATOM 1715 C C . GLU A 1 214 ? -7.884 23.522 -10.575 1.00 94.31 214 GLU A C 1
ATOM 1717 O O . GLU A 1 214 ? -8.193 24.698 -10.405 1.00 94.31 214 GLU A O 1
ATOM 1722 N N . GLN A 1 215 ? -7.356 23.089 -11.723 1.00 94.19 215 GLN A N 1
ATOM 1723 C CA . GLN A 1 215 ? -7.146 23.934 -12.904 1.00 94.19 215 GLN A CA 1
ATOM 1724 C C . GLN A 1 215 ? -8.343 23.940 -13.866 1.00 94.19 215 GLN A C 1
ATOM 1726 O O . GLN A 1 215 ? -8.230 24.483 -14.965 1.00 94.19 215 GLN A O 1
ATOM 1731 N N . GLU A 1 216 ? -9.461 23.309 -13.490 1.00 91.25 216 GLU A N 1
ATOM 1732 C CA . GLU A 1 216 ? -10.669 23.177 -14.317 1.00 91.25 216 GLU A CA 1
ATOM 1733 C C . GLU A 1 216 ? -10.389 22.586 -15.716 1.00 91.25 216 GLU A C 1
ATOM 1735 O O . GLU A 1 216 ? -11.070 22.877 -16.704 1.00 91.25 216 GLU A O 1
ATOM 1740 N N . ILE A 1 217 ? -9.372 21.724 -15.826 1.00 89.56 217 ILE A N 1
ATOM 1741 C CA . ILE A 1 217 ? -9.000 21.095 -17.091 1.00 89.56 217 ILE A CA 1
ATOM 1742 C C . ILE A 1 217 ? -10.015 20.001 -17.417 1.00 89.56 217 ILE A C 1
ATOM 1744 O O . ILE A 1 217 ? -10.102 18.972 -16.744 1.00 89.56 217 ILE A O 1
ATOM 1748 N N . ALA A 1 218 ? -10.747 20.194 -18.516 1.00 88.31 218 ALA A N 1
ATOM 1749 C CA . ALA A 1 218 ? -11.659 19.189 -19.038 1.00 88.31 218 ALA A CA 1
ATOM 1750 C C . ALA A 1 218 ? -10.906 17.893 -19.374 1.00 88.31 218 ALA A C 1
ATOM 1752 O O . ALA A 1 218 ? -10.018 17.853 -20.232 1.00 88.31 218 ALA A O 1
ATOM 1753 N N . LEU A 1 219 ? -11.285 16.811 -18.699 1.00 89.12 219 LEU A N 1
ATOM 1754 C CA . LEU A 1 219 ? -10.627 15.528 -18.867 1.00 89.12 219 LEU A CA 1
ATOM 1755 C C . LEU A 1 219 ? -11.003 14.886 -20.214 1.00 89.12 219 LEU A C 1
ATOM 1757 O O . LEU A 1 219 ? -12.191 14.697 -20.492 1.00 89.12 219 LEU A O 1
ATOM 1761 N N . PRO A 1 220 ? -10.027 14.455 -21.032 1.00 87.62 220 PRO A N 1
ATOM 1762 C CA . PRO A 1 220 ? -10.319 13.816 -22.307 1.00 87.62 220 PRO A CA 1
ATOM 1763 C C . PRO A 1 220 ? -11.154 12.528 -22.155 1.00 87.62 220 PRO A C 1
ATOM 1765 O O . PRO A 1 220 ? -10.986 11.815 -21.158 1.00 87.62 220 PRO A O 1
ATOM 1768 N N . PRO A 1 221 ? -11.980 12.157 -23.159 1.00 87.44 221 PRO A N 1
ATOM 1769 C CA . PRO A 1 221 ? -12.800 10.940 -23.105 1.00 87.44 221 PRO A CA 1
ATOM 1770 C C . PRO A 1 221 ? -11.999 9.640 -22.961 1.00 87.44 221 PRO A C 1
ATOM 1772 O O . PRO A 1 221 ? -12.474 8.687 -22.359 1.00 87.44 221 PRO A O 1
ATOM 1775 N N . TRP A 1 222 ? -10.778 9.598 -23.502 1.00 86.31 222 TRP A N 1
ATOM 1776 C CA . TRP A 1 222 ? -9.907 8.417 -23.453 1.00 86.31 222 TRP A CA 1
ATOM 1777 C C . TRP A 1 222 ? -9.195 8.236 -22.107 1.00 86.31 222 TRP A C 1
ATOM 1779 O O . TRP A 1 222 ? -8.609 7.183 -21.872 1.00 86.31 222 TRP A O 1
ATOM 1789 N N . MET A 1 223 ? -9.164 9.265 -21.256 1.00 89.88 223 MET A N 1
ATOM 1790 C CA . MET A 1 223 ? -8.346 9.253 -20.046 1.00 89.88 223 MET A CA 1
ATOM 1791 C C . MET A 1 223 ? -9.020 8.384 -18.970 1.00 89.88 223 MET A C 1
ATOM 1793 O O . MET A 1 223 ? -10.152 8.688 -18.591 1.00 89.88 223 MET A O 1
ATOM 1797 N N . PRO A 1 224 ? -8.372 7.321 -18.461 1.00 90.44 224 PRO A N 1
ATOM 1798 C CA . PRO A 1 224 ? -8.996 6.444 -17.475 1.00 90.44 224 PRO A CA 1
ATOM 1799 C C . PRO A 1 224 ? -9.122 7.125 -16.121 1.00 90.44 224 PRO A C 1
ATOM 1801 O O . PRO A 1 224 ? -8.145 7.691 -15.638 1.00 90.44 224 PRO A O 1
ATOM 1804 N N . ARG A 1 225 ? -10.306 7.038 -15.510 1.00 91.38 225 ARG A N 1
ATOM 1805 C CA . ARG A 1 225 ? -10.656 7.691 -14.236 1.00 91.38 225 ARG A CA 1
ATOM 1806 C C . ARG A 1 225 ? -10.289 6.857 -13.003 1.00 91.38 225 ARG A C 1
ATOM 1808 O O . ARG A 1 225 ? -10.369 7.348 -11.885 1.00 91.38 225 ARG A O 1
ATOM 1815 N N . ASP A 1 226 ? -9.892 5.610 -13.201 1.00 89.88 226 ASP A N 1
ATOM 1816 C CA . ASP A 1 226 ? -9.427 4.683 -12.175 1.00 89.88 226 ASP A CA 1
ATOM 1817 C C . ASP A 1 226 ? -8.006 4.194 -12.497 1.00 89.88 226 ASP A C 1
ATOM 1819 O O . ASP A 1 226 ? -7.587 4.115 -13.657 1.00 89.88 226 ASP A O 1
ATOM 1823 N N . ILE A 1 227 ? -7.250 3.869 -11.449 1.00 90.62 227 ILE A N 1
ATOM 1824 C CA . ILE A 1 227 ? -5.833 3.511 -11.568 1.00 90.62 227 ILE A CA 1
ATOM 1825 C C . ILE A 1 227 ? -5.616 2.154 -12.261 1.00 90.62 227 ILE A C 1
ATOM 1827 O O . ILE A 1 227 ? -4.621 1.969 -12.965 1.00 90.62 227 ILE A O 1
ATOM 1831 N N . VAL A 1 228 ? -6.563 1.218 -12.122 1.00 89.69 228 VAL A N 1
ATOM 1832 C CA . VAL A 1 228 ? -6.476 -0.146 -12.683 1.00 89.69 228 VAL A CA 1
ATOM 1833 C C . VAL A 1 228 ? -6.731 -0.199 -14.194 1.00 89.69 228 VAL A C 1
ATOM 1835 O O . VAL A 1 228 ? -6.284 -1.127 -14.877 1.00 89.69 228 VAL A O 1
ATOM 1838 N N . SER A 1 229 ? -7.409 0.804 -14.747 1.00 89.69 229 SER A N 1
ATOM 1839 C CA . SER A 1 229 ? -7.540 1.004 -16.194 1.00 89.69 229 SER A CA 1
ATOM 1840 C C . SER A 1 229 ? -6.301 1.664 -16.800 1.00 89.69 229 SER A C 1
ATOM 1842 O O . SER A 1 229 ? -5.977 1.440 -17.968 1.00 89.69 229 SER A O 1
ATOM 1844 N N . LEU A 1 230 ? -5.576 2.453 -16.008 1.00 89.50 230 LEU A N 1
ATOM 1845 C CA . LEU A 1 230 ? -4.349 3.121 -16.432 1.00 89.50 230 LEU A CA 1
ATOM 1846 C C . LEU A 1 230 ? -3.172 2.130 -16.519 1.00 89.50 230 LEU A C 1
ATOM 1848 O O . LEU A 1 230 ? -2.400 2.171 -17.483 1.00 89.50 230 LEU A O 1
ATOM 1852 N N . ALA A 1 231 ? -3.054 1.206 -15.562 1.00 89.12 231 ALA A N 1
ATOM 1853 C CA . ALA A 1 231 ? -1.998 0.192 -15.523 1.00 89.12 231 ALA A CA 1
ATOM 1854 C C . ALA A 1 231 ? -2.394 -1.054 -14.716 1.00 89.12 231 ALA A C 1
ATOM 1856 O O . ALA A 1 231 ? -3.362 -1.025 -13.967 1.00 89.12 231 ALA A O 1
ATOM 1857 N N . SER A 1 232 ? -1.614 -2.132 -14.831 1.00 88.75 232 SER A N 1
ATOM 1858 C CA . SER A 1 232 ? -1.835 -3.374 -14.065 1.00 88.75 232 SER A CA 1
ATOM 1859 C C . SER A 1 232 ? -1.104 -3.415 -12.716 1.00 88.75 232 SER A C 1
ATOM 1861 O O . SER A 1 232 ? -1.465 -4.220 -11.864 1.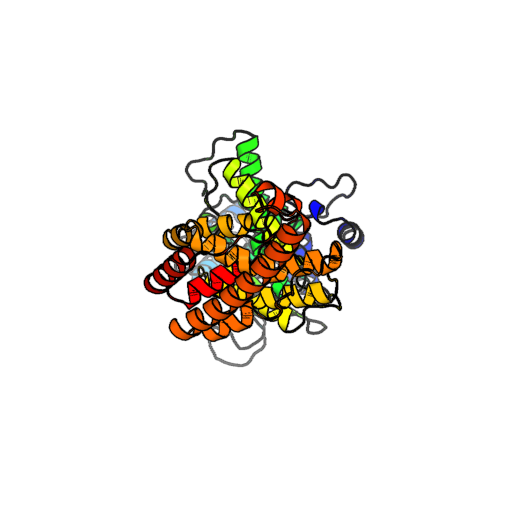00 88.75 232 SER A O 1
ATOM 1863 N N . GLY A 1 233 ? -0.057 -2.607 -12.531 1.00 93.44 233 GLY A N 1
ATOM 1864 C CA . GLY A 1 233 ? 0.821 -2.686 -11.364 1.00 93.44 233 GLY A CA 1
ATOM 1865 C C . GLY A 1 233 ? 2.278 -2.379 -11.700 1.00 93.44 233 GLY A C 1
ATOM 1866 O O . GLY A 1 233 ? 2.585 -1.794 -12.748 1.00 93.44 233 GLY A O 1
ATOM 1867 N N . PHE A 1 234 ? 3.171 -2.844 -10.830 1.00 95.94 234 PHE A N 1
ATOM 1868 C CA . PHE A 1 234 ? 4.599 -2.953 -11.114 1.00 95.94 234 PHE A CA 1
ATOM 1869 C C . PHE A 1 234 ? 5.029 -4.416 -11.186 1.00 95.94 234 PHE A C 1
ATOM 1871 O O . PHE A 1 234 ? 4.738 -5.192 -10.276 1.00 95.94 234 PHE A O 1
ATOM 1878 N N . ASP A 1 235 ? 5.828 -4.751 -12.196 1.00 95.50 235 ASP A N 1
ATOM 1879 C CA . ASP A 1 235 ? 6.714 -5.909 -12.112 1.00 95.50 235 ASP A CA 1
ATOM 1880 C C . ASP A 1 235 ? 7.944 -5.549 -11.282 1.00 95.50 235 ASP A C 1
ATOM 1882 O O . ASP A 1 235 ? 8.574 -4.507 -11.471 1.00 95.50 235 ASP A O 1
ATOM 1886 N N . VAL A 1 236 ? 8.292 -6.422 -10.346 1.00 96.06 236 VAL A N 1
ATOM 1887 C CA . VAL A 1 236 ? 9.331 -6.208 -9.344 1.00 96.06 236 VAL A CA 1
ATOM 1888 C C . VAL A 1 236 ? 10.392 -7.282 -9.485 1.00 96.06 236 VAL A C 1
ATOM 1890 O O . VAL A 1 236 ? 10.138 -8.453 -9.212 1.00 96.06 236 VAL A O 1
ATOM 1893 N N . ALA A 1 237 ? 11.603 -6.873 -9.851 1.00 96.25 237 ALA A N 1
ATOM 1894 C CA . ALA A 1 237 ? 12.784 -7.725 -9.789 1.00 96.25 237 ALA A CA 1
ATOM 1895 C C . ALA A 1 237 ? 13.556 -7.443 -8.496 1.00 96.25 237 ALA A C 1
ATOM 1897 O O . ALA A 1 237 ? 13.956 -6.300 -8.249 1.00 96.25 237 ALA A O 1
ATOM 1898 N N . PHE A 1 238 ? 13.772 -8.477 -7.682 1.00 95.00 238 PHE A N 1
ATOM 1899 C CA . PHE A 1 238 ? 14.589 -8.419 -6.472 1.00 95.00 238 PHE A CA 1
ATOM 1900 C C . PHE A 1 238 ? 15.963 -9.035 -6.723 1.00 95.00 238 PHE A C 1
ATOM 1902 O O . PHE A 1 238 ? 16.075 -10.192 -7.134 1.00 95.00 238 PHE A O 1
ATOM 1909 N N . TYR A 1 239 ? 17.005 -8.264 -6.435 1.00 93.62 239 TYR A N 1
ATOM 1910 C CA . TYR A 1 239 ? 18.395 -8.629 -6.634 1.00 93.62 239 TYR A CA 1
ATOM 1911 C C . TYR A 1 239 ? 19.119 -8.717 -5.291 1.00 93.62 239 TYR A C 1
ATOM 1913 O O . TYR A 1 239 ? 19.221 -7.713 -4.583 1.00 93.62 239 TYR A O 1
ATOM 1921 N N . LYS A 1 240 ? 19.680 -9.889 -4.977 1.00 92.19 240 LYS A N 1
ATOM 1922 C CA . LYS A 1 240 ? 20.561 -10.069 -3.816 1.00 92.19 240 LYS A CA 1
ATOM 1923 C C . LYS A 1 240 ? 21.967 -9.622 -4.161 1.00 92.19 240 LYS A C 1
ATOM 1925 O O . LYS A 1 240 ? 22.493 -10.003 -5.211 1.00 92.19 240 LYS A O 1
ATOM 1930 N N . HIS A 1 241 ? 22.586 -8.859 -3.272 1.00 91.44 241 HIS A N 1
ATOM 1931 C CA . HIS A 1 241 ? 24.007 -8.578 -3.360 1.00 91.44 241 HIS A CA 1
ATOM 1932 C C . HIS A 1 241 ? 24.830 -9.778 -2.874 1.00 91.44 241 HIS A C 1
ATOM 1934 O O . HIS A 1 241 ? 24.669 -10.254 -1.753 1.00 91.44 241 HIS A O 1
ATOM 1940 N N . LEU A 1 242 ? 25.733 -10.262 -3.727 1.00 88.44 242 LEU A N 1
ATOM 1941 C CA . LEU A 1 242 ? 26.641 -11.383 -3.461 1.00 88.44 242 LEU A CA 1
ATOM 1942 C C . LEU A 1 242 ? 28.099 -10.898 -3.342 1.00 88.44 242 LEU A C 1
ATOM 1944 O O . LEU A 1 242 ? 29.037 -11.559 -3.789 1.00 88.44 242 LEU A O 1
ATOM 1948 N N . GLY A 1 243 ? 28.298 -9.692 -2.806 1.00 85.88 243 GLY A N 1
ATOM 1949 C CA . GLY A 1 243 ? 29.607 -9.078 -2.563 1.00 85.88 243 GLY A CA 1
ATOM 1950 C C . GLY A 1 243 ? 30.190 -8.317 -3.758 1.00 85.88 243 GLY A C 1
ATOM 1951 O O . GLY A 1 243 ? 30.554 -7.155 -3.627 1.00 85.88 243 GLY A O 1
ATOM 1952 N N . SER A 1 244 ? 30.310 -8.949 -4.929 1.00 81.31 244 SER A N 1
ATOM 1953 C CA . SER A 1 244 ? 30.868 -8.285 -6.130 1.00 81.31 244 SER A CA 1
ATOM 1954 C C . SER A 1 244 ? 29.925 -8.244 -7.332 1.00 81.31 244 SER A C 1
ATOM 1956 O O . SER A 1 244 ? 30.249 -7.608 -8.346 1.00 81.31 244 SER A O 1
ATOM 1958 N N . ALA A 1 245 ? 28.785 -8.922 -7.206 1.00 83.19 245 ALA A N 1
ATOM 1959 C CA . ALA A 1 245 ? 27.763 -9.097 -8.221 1.00 83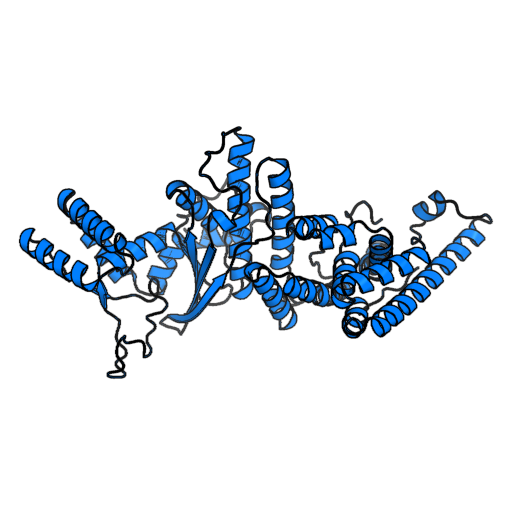.19 245 ALA A CA 1
ATOM 1960 C C . ALA A 1 245 ? 26.374 -9.116 -7.571 1.00 83.19 245 ALA A C 1
ATOM 1962 O O . ALA A 1 245 ? 26.235 -9.375 -6.375 1.00 83.19 245 ALA A O 1
ATOM 1963 N N . HIS A 1 246 ? 25.354 -8.897 -8.392 1.00 87.75 246 HIS A N 1
ATOM 1964 C CA . HIS A 1 246 ? 23.953 -9.032 -8.017 1.00 87.75 246 HIS A CA 1
ATOM 1965 C C . HIS A 1 246 ? 23.345 -10.231 -8.740 1.00 87.75 246 HIS A C 1
ATOM 1967 O O . HIS A 1 246 ? 23.675 -10.478 -9.900 1.00 87.75 246 HIS A O 1
ATOM 1973 N N . ALA A 1 247 ? 22.466 -10.967 -8.065 1.00 87.69 247 ALA A N 1
ATOM 1974 C CA . ALA A 1 247 ? 21.717 -12.073 -8.653 1.00 87.69 247 ALA A CA 1
ATOM 1975 C C . ALA A 1 247 ? 20.215 -11.856 -8.465 1.00 87.69 247 ALA A C 1
ATOM 1977 O O . ALA A 1 247 ? 19.781 -11.487 -7.374 1.00 87.69 247 ALA A O 1
ATOM 1978 N N . THR A 1 248 ? 19.424 -12.097 -9.513 1.00 90.50 248 THR A N 1
ATOM 1979 C CA . THR A 1 248 ? 17.960 -12.099 -9.409 1.00 90.50 248 THR A CA 1
ATOM 1980 C C . THR A 1 248 ? 17.526 -13.230 -8.478 1.00 90.50 248 THR A C 1
ATOM 1982 O O . THR A 1 248 ? 17.749 -14.398 -8.785 1.00 90.50 248 THR A O 1
ATOM 1985 N N . MET A 1 249 ? 16.901 -12.885 -7.355 1.00 89.50 249 MET A N 1
ATOM 1986 C CA . MET A 1 249 ? 16.349 -13.851 -6.399 1.00 89.50 249 MET A CA 1
ATOM 1987 C C . MET A 1 249 ? 14.870 -14.107 -6.623 1.00 89.50 249 MET A C 1
ATOM 1989 O O . MET A 1 249 ? 14.396 -15.214 -6.396 1.00 89.50 249 MET A O 1
ATOM 1993 N N . ASN A 1 250 ? 14.134 -13.067 -7.013 1.00 91.19 250 ASN A N 1
ATOM 1994 C CA . ASN A 1 250 ? 12.694 -13.145 -7.185 1.00 91.19 250 ASN A CA 1
ATOM 1995 C C . ASN A 1 250 ? 12.222 -12.167 -8.261 1.00 91.19 250 ASN A C 1
ATOM 1997 O O . ASN A 1 250 ? 12.776 -11.073 -8.406 1.00 91.19 250 ASN A O 1
ATOM 2001 N N . ILE A 1 251 ? 11.173 -12.564 -8.970 1.00 92.75 251 ILE A N 1
ATOM 2002 C CA . ILE A 1 251 ? 10.377 -11.707 -9.840 1.00 92.75 251 ILE A CA 1
ATOM 2003 C C . ILE A 1 251 ? 8.937 -11.861 -9.372 1.00 92.75 251 ILE A C 1
ATOM 2005 O O . ILE A 1 251 ? 8.434 -12.974 -9.254 1.00 92.75 251 ILE A O 1
ATOM 2009 N N . SER A 1 252 ? 8.286 -10.747 -9.077 1.00 92.62 252 SER A N 1
ATOM 2010 C CA . SER A 1 252 ? 6.902 -10.729 -8.607 1.00 92.62 252 SER A CA 1
ATOM 2011 C C . SER A 1 252 ? 6.169 -9.542 -9.199 1.00 92.62 252 SER A C 1
ATOM 2013 O O . SER A 1 252 ? 6.808 -8.610 -9.675 1.00 92.62 252 SER A O 1
ATOM 2015 N N . THR A 1 253 ? 4.849 -9.540 -9.108 1.00 92.88 253 THR A N 1
ATOM 2016 C CA . THR A 1 253 ? 4.030 -8.391 -9.490 1.00 92.88 253 THR A CA 1
ATOM 2017 C C . THR A 1 253 ? 3.365 -7.830 -8.239 1.00 92.88 253 THR A C 1
ATOM 2019 O O . THR A 1 253 ? 2.935 -8.591 -7.369 1.00 92.88 253 THR A O 1
ATOM 2022 N N . ILE A 1 254 ? 3.309 -6.504 -8.131 1.00 93.88 254 ILE A N 1
ATOM 2023 C CA . ILE A 1 254 ? 2.506 -5.798 -7.130 1.00 93.88 254 ILE A CA 1
ATOM 2024 C C . ILE A 1 254 ? 1.395 -5.036 -7.850 1.00 93.88 254 ILE A C 1
ATOM 2026 O O . ILE A 1 254 ? 1.663 -4.246 -8.760 1.00 93.88 254 ILE A O 1
ATOM 2030 N N . GLY A 1 255 ? 0.151 -5.308 -7.461 1.00 91.00 255 GLY A N 1
ATOM 2031 C CA . GLY A 1 255 ? -1.027 -4.660 -8.029 1.00 91.00 255 GLY A CA 1
ATOM 2032 C C . GLY A 1 255 ? -1.220 -3.234 -7.516 1.00 91.00 255 GLY A C 1
ATOM 2033 O O . GLY A 1 255 ? -0.569 -2.786 -6.565 1.00 91.00 255 GLY A O 1
ATOM 2034 N N . TRP A 1 256 ? -2.140 -2.511 -8.148 1.00 90.06 256 TRP A N 1
ATOM 2035 C CA . TRP A 1 256 ? -2.644 -1.247 -7.613 1.00 90.06 256 TRP A CA 1
ATOM 2036 C C . TRP A 1 256 ? -3.714 -1.486 -6.552 1.00 90.06 256 TRP A C 1
ATOM 2038 O O . TRP A 1 256 ? -4.420 -2.489 -6.641 1.00 90.06 256 TRP A O 1
ATOM 2048 N N . PRO A 1 257 ? -3.908 -0.545 -5.608 1.00 88.56 257 PRO A N 1
ATOM 2049 C CA . PRO A 1 257 ? -5.038 -0.590 -4.690 1.00 88.56 257 PRO A CA 1
ATOM 2050 C C . PRO A 1 257 ? -6.351 -0.550 -5.481 1.00 88.56 257 PRO A C 1
ATOM 2052 O O . PRO A 1 257 ? -6.834 0.515 -5.858 1.00 88.56 257 PRO A O 1
ATOM 2055 N N . ALA A 1 258 ? -6.930 -1.722 -5.748 1.00 79.88 258 ALA A N 1
ATOM 2056 C CA . ALA A 1 258 ? -8.163 -1.858 -6.526 1.00 79.88 258 ALA A CA 1
ATOM 2057 C C . ALA A 1 258 ? -9.377 -1.241 -5.820 1.00 79.88 258 ALA A C 1
ATOM 2059 O O . ALA A 1 258 ? -10.365 -0.896 -6.457 1.00 79.88 258 ALA A O 1
ATOM 2060 N N . TRP A 1 259 ? -9.264 -1.060 -4.506 1.00 83.69 259 TRP A N 1
ATOM 2061 C CA . TRP A 1 259 ? -10.200 -0.312 -3.681 1.00 83.69 259 TRP A CA 1
ATOM 2062 C C . TRP A 1 259 ? -10.104 1.205 -3.875 1.00 83.69 259 TRP A C 1
ATOM 2064 O O . TRP A 1 259 ? -10.843 1.940 -3.231 1.00 83.69 259 TRP A O 1
ATOM 2074 N N . LEU A 1 260 ? -9.195 1.734 -4.698 1.00 87.06 260 LEU A N 1
ATOM 2075 C CA . LEU A 1 260 ? -9.187 3.162 -5.001 1.00 87.06 260 LEU A CA 1
ATOM 2076 C C . LEU A 1 260 ? -10.336 3.482 -5.963 1.00 87.06 260 LEU A C 1
ATOM 2078 O O . LEU A 1 260 ? -10.395 2.957 -7.075 1.00 87.06 260 LEU A O 1
ATOM 2082 N N . ARG A 1 261 ? -11.243 4.365 -5.537 1.00 80.69 261 ARG A N 1
ATOM 2083 C CA . ARG A 1 261 ? -12.385 4.779 -6.353 1.00 80.69 261 ARG A CA 1
ATOM 2084 C C . ARG A 1 261 ? -11.958 5.499 -7.627 1.00 80.69 261 ARG A C 1
ATOM 2086 O O . ARG A 1 261 ? -10.904 6.127 -7.713 1.00 80.69 261 ARG A O 1
ATOM 2093 N N . ARG A 1 262 ? -12.873 5.459 -8.591 1.00 90.38 262 ARG A N 1
ATOM 2094 C CA . ARG A 1 262 ? -12.858 6.323 -9.763 1.00 90.38 262 ARG A CA 1
ATOM 2095 C C . ARG A 1 262 ? -12.873 7.799 -9.335 1.00 90.38 262 ARG A C 1
ATOM 2097 O O . ARG A 1 262 ? -13.672 8.169 -8.480 1.00 90.38 262 ARG A O 1
ATOM 2104 N N . LEU A 1 263 ? -12.009 8.612 -9.941 1.00 92.94 263 LEU A N 1
ATOM 2105 C CA . LEU A 1 263 ? -11.867 10.043 -9.668 1.00 92.94 263 LEU A CA 1
ATOM 2106 C C . LEU A 1 263 ? -12.580 10.868 -10.743 1.00 92.94 263 LEU A C 1
ATOM 2108 O O . LEU A 1 263 ? -12.173 10.886 -11.904 1.00 92.94 263 LEU A O 1
ATOM 2112 N N . GLU A 1 264 ? -13.640 11.560 -10.353 1.00 92.06 264 GLU A N 1
ATOM 2113 C CA . GLU A 1 264 ? -14.492 12.384 -11.218 1.00 92.06 264 GLU A CA 1
ATOM 2114 C C . GLU A 1 264 ? -14.599 13.833 -10.740 1.00 92.06 264 GLU A C 1
ATOM 2116 O O . GLU A 1 264 ? -14.967 14.702 -11.528 1.00 92.06 264 GLU A O 1
ATOM 2121 N N . ASN A 1 265 ? -14.275 14.096 -9.474 1.00 92.56 265 ASN A N 1
ATOM 2122 C CA . ASN A 1 265 ? -14.338 15.419 -8.867 1.00 92.56 265 ASN A CA 1
ATOM 2123 C C . ASN A 1 265 ? -13.331 15.570 -7.711 1.00 92.56 265 ASN A C 1
ATOM 2125 O O . ASN A 1 265 ? -12.649 14.617 -7.325 1.00 92.56 265 ASN A O 1
ATOM 2129 N N . LEU A 1 266 ? -13.246 16.789 -7.169 1.00 93.94 266 LEU A N 1
ATOM 2130 C CA . LEU A 1 266 ? -12.301 17.147 -6.110 1.00 93.94 266 LEU A CA 1
ATOM 2131 C C . LEU A 1 266 ? -12.614 16.464 -4.767 1.00 93.94 266 LEU A C 1
ATOM 2133 O O . LEU A 1 266 ? -11.695 16.042 -4.077 1.00 93.94 266 LEU A O 1
ATOM 2137 N N . GLU A 1 267 ? -13.890 16.259 -4.433 1.00 91.69 267 GLU A N 1
ATOM 2138 C CA . GLU A 1 267 ? -14.302 15.551 -3.209 1.00 91.69 267 GLU A CA 1
ATOM 2139 C C . GLU A 1 267 ? -13.766 14.109 -3.190 1.00 91.69 267 GLU A C 1
ATOM 2141 O O . GLU A 1 267 ? -13.187 13.646 -2.207 1.00 91.69 267 GLU A O 1
ATOM 2146 N N . GLN A 1 268 ? -13.885 13.397 -4.313 1.00 91.75 268 GLN A N 1
ATOM 2147 C CA . GLN A 1 268 ? -13.347 12.042 -4.450 1.00 91.75 268 GLN A CA 1
ATOM 2148 C C . GLN A 1 268 ? -11.817 12.013 -4.367 1.00 91.75 268 GLN A C 1
ATOM 2150 O O . GLN A 1 268 ? -11.254 11.049 -3.844 1.00 91.75 268 GLN A O 1
ATOM 2155 N N . VAL A 1 269 ? -11.148 13.058 -4.859 1.00 94.19 269 VAL A N 1
ATOM 2156 C CA . VAL A 1 269 ? -9.698 13.231 -4.711 1.00 94.19 269 VAL A CA 1
ATOM 2157 C C . VAL A 1 269 ? -9.323 13.400 -3.241 1.00 94.19 269 VAL A C 1
ATOM 2159 O O . VAL A 1 269 ? -8.441 12.688 -2.774 1.00 94.19 269 VAL A O 1
ATOM 2162 N N . GLU A 1 270 ? -10.004 14.268 -2.495 1.00 91.88 270 GLU A N 1
ATOM 2163 C CA . GLU A 1 270 ? -9.727 14.504 -1.071 1.00 91.88 270 GLU A CA 1
ATOM 2164 C C . GLU A 1 270 ? -9.925 13.237 -0.230 1.00 91.88 270 GLU A C 1
ATOM 2166 O O . GLU A 1 270 ? -9.074 12.883 0.591 1.00 91.88 270 GLU A O 1
ATOM 2171 N N . VAL A 1 271 ? -11.007 12.494 -0.486 1.00 89.69 271 VAL A N 1
ATOM 2172 C CA . VAL A 1 271 ? -11.257 11.196 0.158 1.00 89.69 271 VAL A CA 1
ATOM 2173 C C . VAL A 1 271 ? -10.143 10.200 -0.173 1.00 89.69 271 VAL A C 1
ATOM 2175 O O . VAL A 1 271 ? -9.643 9.512 0.718 1.00 89.69 271 VAL A O 1
ATOM 2178 N N . ALA A 1 272 ? -9.722 10.123 -1.438 1.00 92.31 272 ALA A N 1
ATOM 2179 C CA . ALA A 1 272 ? -8.636 9.246 -1.863 1.00 92.31 272 ALA A CA 1
ATOM 2180 C C . ALA A 1 272 ? -7.286 9.625 -1.223 1.00 92.31 272 ALA A C 1
ATOM 2182 O O . ALA A 1 272 ? -6.554 8.735 -0.784 1.00 92.31 272 ALA A O 1
ATOM 2183 N N . GLU A 1 273 ? -6.967 10.920 -1.127 1.00 92.50 273 GLU A N 1
ATOM 2184 C CA . GLU A 1 273 ? -5.765 11.419 -0.447 1.00 92.50 273 GLU A CA 1
ATOM 2185 C C . GLU A 1 273 ? -5.760 11.013 1.030 1.00 92.50 273 GLU A C 1
ATOM 2187 O O . GLU A 1 273 ? -4.761 10.462 1.500 1.00 92.50 273 GLU A O 1
ATOM 2192 N N . ALA A 1 274 ? -6.880 11.207 1.736 1.00 89.00 274 ALA A N 1
ATOM 2193 C CA . ALA A 1 274 ? -7.007 10.862 3.150 1.00 89.00 274 ALA A CA 1
ATOM 2194 C C . ALA A 1 274 ? -6.793 9.361 3.402 1.00 89.00 274 ALA A C 1
ATOM 2196 O O . ALA A 1 274 ? -6.003 8.986 4.270 1.00 89.00 274 ALA A O 1
ATOM 2197 N N . ILE A 1 275 ? -7.427 8.492 2.602 1.00 90.25 275 ILE A N 1
ATOM 2198 C CA . ILE A 1 275 ? -7.237 7.039 2.726 1.00 90.25 275 ILE A CA 1
ATOM 2199 C C . ILE A 1 275 ? -5.770 6.677 2.477 1.00 90.25 275 ILE A C 1
ATOM 2201 O O . ILE A 1 275 ? -5.177 5.939 3.261 1.00 90.25 275 ILE A O 1
ATOM 2205 N N . LEU A 1 276 ? -5.163 7.179 1.397 1.00 93.06 276 LEU A N 1
ATOM 2206 C CA . LEU A 1 276 ? -3.778 6.847 1.055 1.00 93.06 276 LEU A CA 1
ATOM 2207 C C . LEU A 1 276 ? -2.791 7.323 2.123 1.00 93.06 276 LEU A C 1
ATOM 2209 O O . LEU A 1 276 ? -1.852 6.591 2.443 1.00 93.06 276 LEU A O 1
ATOM 2213 N N . ASP A 1 277 ? -2.997 8.512 2.688 1.00 90.50 277 ASP A N 1
ATOM 2214 C CA . ASP A 1 277 ? -2.175 9.023 3.782 1.00 90.50 277 ASP A CA 1
ATOM 2215 C C . ASP A 1 277 ? -2.272 8.126 5.021 1.00 90.50 277 ASP A C 1
ATOM 2217 O O . ASP A 1 277 ? -1.230 7.730 5.554 1.00 90.50 277 ASP A O 1
ATOM 2221 N N . ASP A 1 278 ? -3.480 7.729 5.426 1.00 88.75 278 ASP A N 1
ATOM 2222 C CA . ASP A 1 278 ? -3.705 6.819 6.555 1.00 88.75 278 ASP A CA 1
ATOM 2223 C C . ASP A 1 278 ? -2.974 5.484 6.354 1.00 88.75 278 ASP A C 1
ATOM 2225 O O . ASP A 1 278 ? -2.198 5.044 7.211 1.00 88.75 278 ASP A O 1
ATOM 2229 N N . GLN A 1 279 ? -3.150 4.867 5.181 1.00 92.12 279 GLN A N 1
ATOM 2230 C CA . GLN A 1 279 ? -2.503 3.598 4.844 1.00 92.12 279 GLN A CA 1
ATOM 2231 C C . GLN A 1 279 ? -0.971 3.728 4.811 1.00 92.12 279 GLN A C 1
ATOM 2233 O O . GLN A 1 279 ? -0.248 2.872 5.321 1.00 92.12 279 GLN A O 1
ATOM 2238 N N . ILE A 1 280 ? -0.431 4.812 4.256 1.00 93.69 280 ILE A N 1
ATOM 2239 C CA . ILE A 1 280 ? 1.020 5.019 4.207 1.00 93.69 280 ILE A CA 1
ATOM 2240 C C . ILE A 1 280 ? 1.596 5.242 5.606 1.00 93.69 280 ILE A C 1
ATOM 2242 O O . ILE A 1 280 ? 2.681 4.729 5.895 1.00 93.69 280 ILE A O 1
ATOM 2246 N N . GLN A 1 281 ? 0.915 5.987 6.480 1.00 91.19 281 GLN A N 1
ATOM 2247 C CA . GLN A 1 281 ? 1.377 6.189 7.857 1.00 91.19 281 GLN A CA 1
ATOM 2248 C C . GLN A 1 281 ? 1.377 4.882 8.645 1.00 91.19 281 GLN A C 1
ATOM 2250 O O . GLN A 1 281 ? 2.382 4.572 9.292 1.00 91.19 281 GLN A O 1
ATOM 2255 N N . LEU A 1 282 ? 0.313 4.085 8.520 1.00 93.06 282 LEU A N 1
ATOM 2256 C CA . LEU A 1 282 ? 0.229 2.736 9.076 1.00 93.06 282 LEU A CA 1
ATOM 2257 C C . LEU A 1 282 ? 1.455 1.907 8.686 1.00 93.06 282 LEU A C 1
ATOM 2259 O O . LEU A 1 282 ? 2.217 1.467 9.550 1.00 93.06 282 LEU A O 1
ATOM 2263 N N . ILE A 1 283 ? 1.698 1.765 7.383 1.00 95.12 283 ILE A N 1
ATOM 2264 C CA . ILE A 1 283 ? 2.798 0.945 6.879 1.00 95.12 283 ILE A CA 1
ATOM 2265 C C . ILE A 1 283 ? 4.143 1.504 7.312 1.00 95.12 283 ILE A C 1
ATOM 2267 O O . ILE A 1 283 ? 5.019 0.741 7.701 1.00 95.12 283 ILE A O 1
ATOM 2271 N N . ARG A 1 284 ? 4.345 2.822 7.324 1.00 92.00 284 ARG A N 1
ATOM 2272 C CA . ARG A 1 284 ? 5.613 3.411 7.781 1.00 92.00 284 ARG A CA 1
ATOM 2273 C C . ARG A 1 284 ? 5.901 3.109 9.250 1.00 92.00 284 ARG A C 1
ATOM 2275 O O . ARG A 1 284 ? 7.048 2.791 9.563 1.00 92.00 284 ARG A O 1
ATOM 2282 N N . LEU A 1 285 ? 4.887 3.144 10.112 1.00 91.94 285 LEU A N 1
ATOM 2283 C CA . LEU A 1 285 ? 5.030 2.994 11.564 1.00 91.94 285 LEU A CA 1
ATOM 2284 C C . LEU A 1 285 ? 5.076 1.536 12.056 1.00 91.94 285 LEU A C 1
ATOM 2286 O O . LEU A 1 285 ? 5.386 1.309 13.224 1.00 91.94 285 LEU A O 1
ATOM 2290 N N . LEU A 1 286 ? 4.840 0.543 11.189 1.00 93.62 286 LEU A N 1
ATOM 2291 C CA . LEU A 1 286 ? 5.003 -0.882 11.521 1.00 93.62 286 LEU A CA 1
ATOM 2292 C C . LEU A 1 286 ? 6.468 -1.245 11.820 1.00 93.62 286 LEU A C 1
ATOM 2294 O O . LEU A 1 286 ? 7.275 -1.446 10.906 1.00 93.62 286 LEU A O 1
ATOM 2298 N N . ARG A 1 287 ? 6.828 -1.283 13.101 1.00 91.44 287 ARG A N 1
ATOM 2299 C CA . ARG A 1 287 ? 8.165 -1.599 13.618 1.00 91.44 287 ARG A CA 1
ATOM 2300 C C . ARG A 1 287 ? 8.039 -2.153 15.031 1.00 91.44 287 ARG A C 1
ATOM 2302 O O . ARG A 1 287 ? 7.190 -1.685 15.791 1.00 91.44 287 ARG A O 1
ATOM 2309 N N . ASN A 1 288 ? 8.950 -3.032 15.423 1.00 89.56 288 ASN A N 1
ATOM 2310 C CA . ASN A 1 288 ? 9.052 -3.506 16.797 1.00 89.56 288 ASN A CA 1
ATOM 2311 C C . ASN A 1 288 ? 9.646 -2.423 17.724 1.00 89.56 288 ASN A C 1
ATOM 2313 O O . ASN A 1 288 ? 9.960 -1.302 17.315 1.00 89.56 288 ASN A O 1
ATOM 2317 N N . SER A 1 289 ? 9.831 -2.752 19.005 1.00 84.06 289 SER A N 1
ATOM 2318 C CA . SER A 1 289 ? 10.393 -1.829 20.003 1.00 84.06 289 SER A CA 1
ATOM 2319 C C . SER A 1 289 ? 11.842 -1.405 19.742 1.00 84.06 289 SER A C 1
ATOM 2321 O O . SER A 1 289 ? 12.283 -0.414 20.316 1.00 84.06 289 SER A O 1
ATOM 2323 N N . LYS A 1 290 ? 12.582 -2.134 18.902 1.00 85.69 290 LYS A N 1
ATOM 2324 C CA . LYS A 1 290 ? 13.952 -1.798 18.487 1.00 85.69 290 LYS A CA 1
ATOM 2325 C C . LYS A 1 290 ? 13.991 -0.941 17.219 1.00 85.69 290 LYS A C 1
ATOM 2327 O O . LYS A 1 290 ? 15.066 -0.529 16.803 1.00 85.69 290 LYS A O 1
ATOM 2332 N N . GLY A 1 291 ? 12.839 -0.659 16.608 1.00 83.88 291 GLY A N 1
ATOM 2333 C CA . GLY A 1 291 ? 12.775 0.038 15.324 1.00 83.88 291 GLY A CA 1
ATOM 2334 C C . GLY A 1 291 ? 13.050 -0.867 14.119 1.00 83.88 291 GLY A C 1
ATOM 2335 O O . GLY A 1 291 ? 13.314 -0.353 13.033 1.00 83.88 291 GLY A O 1
ATOM 2336 N N . GLU A 1 292 ? 12.950 -2.187 14.288 1.00 87.81 292 GLU A N 1
ATOM 2337 C CA . GLU A 1 292 ? 13.183 -3.212 13.258 1.00 87.81 292 GLU A CA 1
ATOM 2338 C C . GLU A 1 292 ? 11.858 -3.868 12.820 1.00 87.81 292 GLU A C 1
ATOM 2340 O O . GLU A 1 292 ? 10.807 -3.628 13.416 1.00 87.81 292 GLU A O 1
ATOM 2345 N N . GLU A 1 293 ? 11.885 -4.696 11.775 1.00 90.69 293 GLU A N 1
ATOM 2346 C CA . GLU A 1 293 ? 10.770 -5.583 11.407 1.00 90.69 293 GLU A CA 1
ATOM 2347 C C . GLU A 1 293 ? 11.060 -6.983 11.949 1.00 90.69 293 GLU A C 1
ATOM 2349 O O . GLU A 1 293 ? 11.918 -7.687 11.421 1.00 90.69 293 GLU A O 1
ATOM 2354 N N . GLY A 1 294 ? 10.391 -7.365 13.039 1.00 89.94 294 GLY A N 1
ATOM 2355 C CA . GLY A 1 294 ? 10.425 -8.733 13.541 1.00 89.94 294 GLY A CA 1
ATOM 2356 C C . GLY A 1 294 ? 9.459 -9.635 12.772 1.00 89.94 294 GLY A C 1
ATOM 2357 O O . GLY A 1 294 ? 8.860 -9.232 11.778 1.00 89.94 294 GLY A O 1
ATOM 2358 N N . ALA A 1 295 ? 9.277 -10.863 13.261 1.00 91.56 295 ALA A N 1
ATOM 2359 C CA . ALA A 1 295 ? 8.367 -11.829 12.643 1.00 91.56 295 ALA A CA 1
ATOM 2360 C C . ALA A 1 295 ? 6.908 -11.330 12.600 1.00 91.56 295 ALA A C 1
ATOM 2362 O O . ALA A 1 295 ? 6.240 -11.496 11.587 1.00 91.56 295 ALA A O 1
ATOM 2363 N N . GLU A 1 296 ? 6.438 -10.676 13.668 1.00 93.25 296 GLU A N 1
ATOM 2364 C CA . GLU A 1 296 ? 5.075 -10.131 13.748 1.00 93.25 296 GLU A CA 1
ATOM 2365 C C . GLU A 1 296 ? 4.855 -8.993 12.741 1.00 93.25 296 GLU A C 1
ATOM 2367 O O . GLU A 1 296 ? 3.879 -9.008 11.993 1.00 93.25 296 GLU A O 1
ATOM 2372 N N . GLU A 1 297 ? 5.775 -8.022 12.663 1.00 94.94 297 GLU A N 1
ATOM 2373 C CA . GLU A 1 297 ? 5.658 -6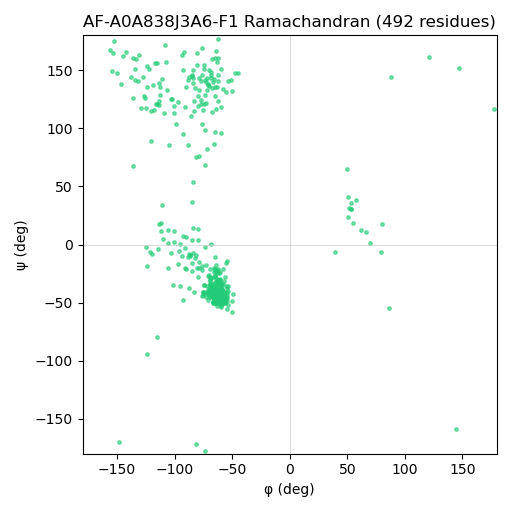.938 11.683 1.00 94.94 297 GLU A CA 1
ATOM 2374 C C . GLU A 1 297 ? 5.796 -7.447 10.248 1.00 94.94 297 GLU A C 1
ATOM 2376 O O . GLU A 1 297 ? 5.122 -6.939 9.357 1.00 94.94 297 GLU A O 1
ATOM 2381 N N . TYR A 1 298 ? 6.655 -8.440 10.017 1.00 94.38 298 TYR A N 1
ATOM 2382 C CA . TYR A 1 298 ? 6.828 -9.055 8.706 1.00 94.38 298 TYR A CA 1
ATOM 2383 C C . TYR A 1 298 ? 5.546 -9.751 8.228 1.00 94.38 298 TYR A C 1
ATOM 2385 O O . TYR A 1 298 ? 5.153 -9.554 7.080 1.00 94.38 298 TYR A O 1
ATOM 2393 N N . GLU A 1 299 ? 4.861 -10.485 9.108 1.00 96.00 299 GLU A N 1
ATOM 2394 C CA . GLU A 1 299 ? 3.570 -11.121 8.809 1.00 96.00 299 GLU A CA 1
ATOM 2395 C C . GLU A 1 299 ? 2.489 -10.084 8.474 1.00 96.00 299 GLU A C 1
ATOM 2397 O O . GLU A 1 299 ? 1.821 -10.177 7.444 1.00 96.00 299 GLU A O 1
ATOM 2402 N N . LEU A 1 300 ? 2.377 -9.025 9.286 1.00 97.38 300 LEU A N 1
ATOM 2403 C CA . LEU A 1 300 ? 1.464 -7.908 9.022 1.00 97.38 300 LEU A CA 1
ATOM 2404 C C . LEU A 1 300 ? 1.736 -7.264 7.655 1.00 97.38 300 LEU A C 1
ATOM 2406 O O . LEU A 1 300 ? 0.811 -6.942 6.911 1.00 97.38 300 LEU A O 1
ATOM 2410 N N . LEU A 1 301 ? 3.004 -7.071 7.301 1.00 96.69 301 LEU A N 1
ATOM 2411 C CA . LEU A 1 301 ? 3.370 -6.502 6.008 1.00 96.69 301 LEU A CA 1
ATOM 2412 C C . LEU A 1 301 ? 3.028 -7.442 4.846 1.00 96.69 301 LEU A C 1
ATOM 2414 O O . LEU A 1 301 ? 2.584 -6.956 3.809 1.00 96.69 301 LEU A O 1
ATOM 2418 N N . HIS A 1 302 ? 3.183 -8.757 5.000 1.00 94.94 302 HIS A N 1
ATOM 2419 C CA . HIS A 1 302 ? 2.786 -9.718 3.963 1.00 94.94 302 HIS A CA 1
ATOM 2420 C C . HIS A 1 302 ? 1.287 -9.736 3.721 1.00 94.94 302 HIS A C 1
ATOM 2422 O O . HIS A 1 302 ? 0.869 -9.534 2.583 1.00 94.94 302 HIS A O 1
ATOM 2428 N N . LEU A 1 303 ? 0.483 -9.846 4.778 1.00 95.88 303 LEU A N 1
ATOM 2429 C CA . LEU A 1 303 ? -0.977 -9.788 4.664 1.00 95.88 303 LEU A CA 1
ATOM 2430 C C . LEU A 1 303 ? -1.437 -8.501 3.974 1.00 95.88 303 LEU A C 1
ATOM 2432 O O . LEU A 1 303 ? -2.314 -8.515 3.110 1.00 95.88 303 LEU A O 1
ATOM 2436 N N . TYR A 1 304 ? -0.799 -7.375 4.299 1.00 95.38 304 TYR A N 1
ATOM 2437 C CA . TYR A 1 304 ? -1.114 -6.104 3.660 1.00 95.38 304 TYR A CA 1
ATOM 2438 C C . TYR A 1 304 ? -0.672 -6.051 2.186 1.00 95.38 304 TYR A C 1
ATOM 2440 O O . TYR A 1 304 ? -1.380 -5.509 1.334 1.00 95.38 304 TYR A O 1
ATOM 2448 N N . ARG A 1 305 ? 0.498 -6.609 1.860 1.00 94.00 305 ARG A N 1
ATOM 2449 C CA . ARG A 1 305 ? 0.989 -6.725 0.479 1.00 94.00 305 ARG A CA 1
ATOM 2450 C C . ARG A 1 305 ? 0.038 -7.568 -0.376 1.00 94.00 305 ARG A C 1
ATOM 2452 O O . ARG A 1 305 ? -0.231 -7.198 -1.523 1.00 94.00 305 ARG A O 1
ATOM 2459 N N . ASP A 1 306 ? -0.481 -8.652 0.188 1.00 92.06 306 ASP A N 1
ATOM 2460 C CA . ASP A 1 306 ? -1.426 -9.545 -0.478 1.00 92.06 306 ASP A CA 1
ATOM 2461 C C . ASP A 1 306 ? -2.796 -8.887 -0.630 1.00 92.06 306 ASP A C 1
ATOM 2463 O O . ASP A 1 306 ? -3.366 -8.933 -1.717 1.00 92.06 306 ASP A O 1
ATOM 2467 N N . PHE A 1 307 ? -3.269 -8.149 0.379 1.00 91.50 307 PHE A N 1
ATOM 2468 C CA . PHE A 1 307 ? -4.466 -7.310 0.260 1.00 91.50 307 PHE A CA 1
ATOM 2469 C C . PHE A 1 307 ? -4.373 -6.321 -0.916 1.00 91.50 307 PHE A C 1
ATOM 2471 O O . PHE A 1 307 ? -5.320 -6.183 -1.690 1.00 91.50 307 PHE A O 1
ATOM 2478 N N . LEU A 1 308 ? -3.226 -5.658 -1.102 1.00 88.25 308 LEU A N 1
ATOM 2479 C CA . LEU A 1 308 ? -3.048 -4.718 -2.215 1.00 88.25 308 LEU A CA 1
ATOM 2480 C C . LEU A 1 308 ? -3.112 -5.380 -3.596 1.00 88.25 308 LEU A C 1
ATOM 2482 O O . LEU A 1 308 ? -3.484 -4.716 -4.560 1.00 88.25 308 LEU A O 1
ATOM 2486 N N . SER A 1 309 ? -2.727 -6.652 -3.705 1.00 79.44 309 SER A N 1
ATOM 2487 C CA . SER A 1 309 ? -2.581 -7.338 -4.997 1.00 79.44 309 SER A CA 1
ATOM 2488 C C . SER A 1 309 ? -3.692 -8.345 -5.295 1.00 79.44 309 SER A C 1
ATOM 2490 O O . SER A 1 309 ? -3.875 -8.716 -6.451 1.00 79.44 309 SER A O 1
ATOM 2492 N N . GLY A 1 310 ? -4.413 -8.811 -4.275 1.00 72.94 310 GLY A N 1
ATOM 2493 C CA . GLY A 1 310 ? -5.273 -9.991 -4.351 1.00 72.94 310 GLY A CA 1
ATOM 2494 C C . GLY A 1 310 ? -6.699 -9.743 -4.834 1.00 72.94 310 GLY A C 1
ATOM 2495 O O . GLY A 1 310 ? -7.418 -10.708 -5.061 1.00 72.94 310 GLY A O 1
ATOM 2496 N N . HIS A 1 311 ? -7.128 -8.483 -4.989 1.00 75.00 311 HIS A N 1
ATOM 2497 C CA . HIS A 1 311 ? -8.541 -8.130 -5.225 1.00 75.00 311 HIS A CA 1
ATOM 2498 C C . HIS A 1 311 ? -9.516 -8.780 -4.213 1.00 75.00 311 HIS A C 1
ATOM 2500 O O . HIS A 1 311 ? -10.701 -8.938 -4.500 1.00 75.00 311 HIS A O 1
ATOM 2506 N N . ASP A 1 312 ? -9.013 -9.143 -3.031 1.00 82.56 312 ASP A N 1
ATOM 2507 C CA . ASP A 1 312 ? -9.717 -9.852 -1.966 1.00 82.56 312 ASP A CA 1
ATOM 2508 C C . ASP A 1 312 ? -9.475 -9.126 -0.636 1.00 82.56 312 ASP A C 1
ATOM 2510 O O . ASP A 1 312 ? -8.378 -8.631 -0.366 1.00 82.56 312 ASP A O 1
ATOM 2514 N N . LEU A 1 313 ? -10.514 -9.055 0.192 1.00 88.00 313 LEU A N 1
ATOM 2515 C CA . LEU A 1 313 ? -10.468 -8.452 1.519 1.00 88.00 313 LEU A CA 1
ATOM 2516 C C . LEU A 1 313 ? -10.047 -9.441 2.608 1.00 88.00 313 LEU A C 1
ATOM 2518 O O . LEU A 1 313 ? -9.741 -8.995 3.711 1.00 88.00 313 LEU A O 1
ATOM 2522 N N . ASN A 1 314 ? -9.978 -10.748 2.344 1.00 89.50 314 ASN A N 1
ATOM 2523 C CA . ASN A 1 314 ? -9.568 -11.715 3.369 1.00 89.50 314 ASN A CA 1
ATOM 2524 C C . ASN A 1 314 ? -8.189 -11.407 3.981 1.00 89.50 314 ASN A C 1
ATOM 2526 O O . ASN A 1 314 ? -8.118 -11.323 5.211 1.00 89.50 314 ASN A O 1
ATOM 2530 N N . PRO A 1 315 ? -7.129 -11.100 3.199 1.00 93.38 315 PRO A N 1
ATOM 2531 C CA . PRO A 1 315 ? -5.845 -10.712 3.785 1.00 93.38 315 PRO A CA 1
ATOM 2532 C C . PRO A 1 315 ? -5.942 -9.429 4.625 1.00 93.38 315 PRO A C 1
ATOM 2534 O O . PRO A 1 315 ? -5.247 -9.277 5.627 1.00 93.38 315 PRO A O 1
ATOM 2537 N N . PHE A 1 316 ? -6.850 -8.509 4.277 1.00 93.00 316 PHE A N 1
ATOM 2538 C CA . PHE A 1 316 ? -7.108 -7.302 5.068 1.00 93.00 316 PHE A CA 1
ATOM 2539 C C . PHE A 1 316 ? -7.815 -7.608 6.397 1.00 93.00 316 PHE A C 1
ATOM 2541 O O . PHE A 1 316 ? -7.519 -7.003 7.433 1.00 93.00 316 PHE A O 1
ATOM 2548 N N . TRP A 1 317 ? -8.734 -8.570 6.405 1.00 91.75 317 TRP A N 1
ATOM 2549 C CA . TRP A 1 317 ? -9.414 -9.025 7.616 1.00 91.75 317 TRP A CA 1
ATOM 2550 C C . TRP A 1 317 ? -8.488 -9.772 8.570 1.00 91.75 317 TRP A C 1
ATOM 2552 O O . TRP A 1 317 ? -8.563 -9.583 9.788 1.00 91.75 317 TRP A O 1
ATOM 2562 N N . GLU A 1 318 ? -7.581 -10.576 8.033 1.00 93.75 318 GLU A N 1
ATOM 2563 C CA . GLU A 1 318 ? -6.508 -11.199 8.806 1.00 93.75 318 GLU A CA 1
ATOM 2564 C C . GLU A 1 318 ? -5.539 -10.142 9.339 1.00 93.75 318 GLU A C 1
ATOM 2566 O O . GLU A 1 318 ? -5.251 -10.127 10.540 1.00 93.75 318 GLU A O 1
ATOM 2571 N N . PHE A 1 319 ? -5.141 -9.186 8.491 1.00 95.56 319 PHE A N 1
ATOM 2572 C CA . PHE A 1 319 ? -4.305 -8.056 8.884 1.00 95.56 319 PHE A CA 1
ATOM 2573 C C . PHE A 1 319 ? -4.909 -7.295 10.065 1.00 95.56 319 PHE A C 1
ATOM 2575 O O . PHE A 1 319 ? -4.252 -7.138 11.085 1.00 95.56 319 PHE A O 1
ATOM 2582 N N . THR A 1 320 ? -6.158 -6.835 9.963 1.00 93.81 320 THR A N 1
ATOM 2583 C CA . THR A 1 320 ? -6.818 -6.047 11.023 1.00 93.81 320 THR A CA 1
ATOM 2584 C C . THR A 1 320 ? -6.973 -6.837 12.323 1.00 93.81 320 THR A C 1
ATOM 2586 O O . THR A 1 320 ? -6.808 -6.275 13.409 1.00 93.81 320 THR A O 1
ATOM 2589 N N . SER A 1 321 ? -7.201 -8.149 12.223 1.00 91.81 321 SER A N 1
ATOM 2590 C CA . SER A 1 321 ? -7.266 -9.044 13.381 1.00 91.81 321 SER A CA 1
ATOM 2591 C C . SER A 1 321 ? -5.918 -9.131 14.102 1.00 91.81 321 SER A C 1
ATOM 2593 O O . SER A 1 321 ? -5.863 -8.896 15.310 1.00 91.81 321 SER A O 1
ATOM 2595 N N . LEU A 1 322 ? -4.819 -9.394 13.386 1.00 94.31 322 LEU A N 1
ATOM 2596 C CA . LEU A 1 322 ? -3.471 -9.423 13.973 1.00 94.31 322 LEU A CA 1
ATOM 2597 C C . LEU A 1 322 ? -3.017 -8.035 14.443 1.00 94.31 322 LEU A C 1
ATOM 2599 O O . LEU A 1 322 ? -2.431 -7.893 15.518 1.00 94.31 322 LEU A O 1
ATOM 2603 N N . TYR A 1 323 ? -3.358 -6.994 13.684 1.00 95.31 323 TYR A N 1
ATOM 2604 C CA . TYR A 1 323 ? -3.004 -5.614 13.987 1.00 95.31 323 TYR A CA 1
ATOM 2605 C C . TYR A 1 323 ? -3.619 -5.142 15.305 1.00 95.31 323 TYR A C 1
ATOM 2607 O O . TYR A 1 323 ? -2.993 -4.370 16.026 1.00 95.31 323 TYR A O 1
ATOM 2615 N N . SER A 1 324 ? -4.808 -5.639 15.664 1.00 93.38 324 SER A N 1
ATOM 2616 C CA . SER A 1 324 ? -5.441 -5.340 16.953 1.00 93.38 324 SER A CA 1
ATOM 2617 C C . SER A 1 324 ? -4.565 -5.747 18.147 1.00 93.38 324 SER A C 1
ATOM 2619 O O . SER A 1 324 ? -4.415 -4.982 19.102 1.00 93.38 324 SER A O 1
ATOM 2621 N N . ALA A 1 325 ? -3.919 -6.914 18.075 1.00 92.44 325 ALA A N 1
ATOM 2622 C CA . ALA A 1 325 ? -3.027 -7.407 19.119 1.00 92.44 325 ALA A CA 1
ATOM 2623 C C . ALA A 1 325 ? -1.705 -6.630 19.137 1.00 92.44 325 ALA A C 1
ATOM 2625 O O . ALA A 1 325 ? -1.275 -6.163 20.199 1.00 92.44 325 ALA A O 1
ATOM 2626 N N . TYR A 1 326 ? -1.125 -6.412 17.953 1.00 94.31 326 TYR A N 1
ATOM 2627 C CA . TYR A 1 326 ? 0.067 -5.584 17.773 1.00 94.31 326 TYR A CA 1
ATOM 2628 C C . TYR A 1 326 ? -0.132 -4.180 18.371 1.00 94.31 326 TYR A C 1
ATOM 2630 O O . TYR A 1 326 ? 0.708 -3.691 19.131 1.00 94.31 326 TYR A O 1
ATOM 2638 N N . LEU A 1 327 ? -1.278 -3.549 18.094 1.00 93.12 327 LEU A N 1
ATOM 2639 C CA . LEU A 1 327 ? -1.651 -2.227 18.593 1.00 93.12 327 LEU A CA 1
ATOM 2640 C C . LEU A 1 327 ? -1.710 -2.187 20.124 1.00 93.12 327 LEU A C 1
ATOM 2642 O O . LEU A 1 327 ? -1.111 -1.300 20.740 1.00 93.12 327 LEU A O 1
ATOM 2646 N N . MET A 1 328 ? -2.389 -3.153 20.747 1.00 91.31 328 MET A N 1
ATOM 2647 C CA . MET A 1 328 ? -2.493 -3.220 22.209 1.00 91.31 328 MET A CA 1
ATOM 2648 C C . MET A 1 328 ? -1.120 -3.411 22.865 1.00 91.31 328 MET A C 1
ATOM 2650 O O . MET A 1 328 ? -0.802 -2.697 23.822 1.00 91.31 328 MET A O 1
ATOM 2654 N N . SER A 1 329 ? -0.283 -4.303 22.316 1.00 90.62 329 SER A N 1
ATOM 2655 C CA . SER A 1 329 ? 1.083 -4.534 22.810 1.00 90.62 329 SER A CA 1
ATOM 2656 C C . SER A 1 329 ? 1.967 -3.298 22.648 1.00 90.62 329 SER A C 1
ATOM 2658 O O . SER A 1 329 ? 2.734 -2.939 23.545 1.00 90.62 329 SER A O 1
ATOM 2660 N N . ALA A 1 330 ? 1.864 -2.611 21.508 1.00 90.38 330 ALA A N 1
ATOM 2661 C CA . ALA A 1 330 ? 2.614 -1.391 21.251 1.00 90.38 330 ALA A CA 1
ATOM 2662 C C . ALA A 1 330 ? 2.254 -0.290 22.254 1.00 90.38 330 ALA A C 1
ATOM 2664 O O . ALA A 1 330 ? 3.151 0.324 22.836 1.00 90.38 330 ALA A O 1
ATOM 2665 N N . ARG A 1 331 ? 0.959 -0.085 22.506 1.00 86.38 331 ARG A N 1
ATOM 2666 C CA . ARG A 1 331 ? 0.472 0.920 23.455 1.00 86.38 331 ARG A CA 1
ATOM 2667 C C . ARG A 1 331 ? 0.818 0.599 24.903 1.00 86.38 331 ARG A C 1
ATOM 2669 O O . ARG A 1 331 ? 1.134 1.513 25.654 1.00 86.38 331 ARG A O 1
ATOM 2676 N N . GLU A 1 332 ? 0.808 -0.671 25.301 1.00 85.75 332 GLU A N 1
ATOM 2677 C CA . GLU A 1 332 ? 1.252 -1.079 26.642 1.00 85.75 332 GLU A CA 1
ATOM 2678 C C . GLU A 1 332 ? 2.719 -0.693 26.880 1.00 85.75 332 GLU A C 1
ATOM 2680 O O . GLU A 1 332 ? 3.093 -0.237 27.957 1.00 85.75 332 GLU A O 1
ATOM 2685 N N . LYS A 1 333 ? 3.532 -0.778 25.826 1.00 87.38 333 LYS A N 1
ATOM 2686 C CA . LYS A 1 333 ? 4.940 -0.364 25.813 1.00 87.38 333 LYS A CA 1
ATOM 2687 C C . LYS A 1 333 ? 5.129 1.138 25.542 1.00 87.38 333 LYS A C 1
ATOM 2689 O O . LYS A 1 333 ? 6.242 1.547 25.219 1.00 87.38 333 LYS A O 1
ATOM 2694 N N . ASN A 1 334 ? 4.071 1.953 25.629 1.00 84.44 334 ASN A N 1
ATOM 2695 C CA . ASN A 1 334 ? 4.065 3.392 25.326 1.00 84.44 334 ASN A CA 1
ATOM 2696 C C . ASN A 1 334 ? 4.649 3.750 23.946 1.00 84.44 334 ASN A C 1
ATOM 2698 O O . ASN A 1 334 ? 5.239 4.816 23.762 1.00 84.44 334 ASN A O 1
ATOM 2702 N N . ARG A 1 335 ? 4.498 2.864 22.956 1.00 87.56 335 ARG A N 1
ATOM 2703 C CA . ARG A 1 335 ? 4.940 3.133 21.587 1.00 87.56 335 ARG A CA 1
ATOM 2704 C C . ARG A 1 335 ? 3.827 3.778 20.786 1.00 87.56 335 ARG A C 1
ATOM 2706 O O . ARG A 1 335 ? 2.688 3.310 20.785 1.00 87.56 335 ARG A O 1
ATOM 2713 N N . PHE A 1 336 ? 4.198 4.808 20.038 1.00 85.94 336 PHE A N 1
ATOM 2714 C CA . PHE A 1 336 ? 3.315 5.393 19.048 1.00 85.94 336 PHE A CA 1
ATOM 2715 C C . PHE A 1 336 ? 3.191 4.460 17.841 1.00 85.94 336 PHE A C 1
ATOM 2717 O O . PHE A 1 336 ? 4.181 4.128 17.190 1.00 85.94 336 PHE A O 1
ATOM 2724 N N . VAL A 1 337 ? 1.961 4.055 17.549 1.00 89.56 337 VAL A N 1
ATOM 2725 C CA . VAL A 1 337 ? 1.579 3.299 16.357 1.00 89.56 337 VAL A CA 1
ATOM 2726 C C . VAL A 1 337 ? 0.324 3.930 15.774 1.00 89.56 337 VAL A C 1
ATOM 2728 O O . VAL A 1 337 ? -0.468 4.537 16.498 1.00 89.56 337 VAL A O 1
ATOM 2731 N N . TYR A 1 338 ? 0.160 3.813 14.460 1.00 91.06 338 TYR A N 1
ATOM 2732 C CA . TYR A 1 338 ? -1.002 4.367 13.779 1.00 91.06 338 TYR A CA 1
ATOM 2733 C C . TYR A 1 338 ? -2.277 3.603 14.169 1.00 91.06 338 TYR A C 1
ATOM 2735 O O . TYR A 1 338 ? -2.231 2.403 14.430 1.00 91.06 338 TYR A O 1
ATOM 2743 N N . ILE A 1 339 ? -3.425 4.268 14.195 1.00 90.94 339 ILE A N 1
ATOM 2744 C CA . ILE A 1 339 ? -4.715 3.626 14.465 1.00 90.94 339 ILE A CA 1
ATOM 2745 C C . ILE A 1 339 ? -5.634 4.000 13.327 1.00 90.94 339 ILE A C 1
ATOM 2747 O O . ILE A 1 339 ? -5.782 5.184 13.029 1.00 90.94 339 ILE A O 1
ATOM 2751 N N . PHE A 1 340 ? -6.246 2.993 12.708 1.00 90.81 340 PHE A N 1
ATOM 2752 C CA . PHE A 1 340 ? -7.254 3.234 11.690 1.00 90.81 340 PHE A CA 1
ATOM 2753 C C . PHE A 1 340 ? -8.341 4.155 12.223 1.00 90.81 340 PHE A C 1
ATOM 2755 O O . PHE A 1 340 ? -8.770 4.034 13.369 1.00 90.81 340 PHE A O 1
ATOM 2762 N N . THR A 1 341 ? -8.806 5.060 11.379 1.00 89.56 341 THR A N 1
ATOM 2763 C CA . THR A 1 341 ? -10.007 5.831 11.666 1.00 89.56 341 THR A CA 1
ATOM 2764 C C . THR A 1 341 ? -11.226 5.022 11.234 1.00 89.56 341 THR A C 1
ATOM 2766 O O . THR A 1 341 ? -11.172 4.287 10.245 1.00 89.56 341 THR A O 1
ATOM 2769 N N . VAL A 1 342 ? -12.337 5.150 11.964 1.00 90.12 342 VAL A N 1
ATOM 2770 C CA . VAL A 1 342 ? -13.614 4.538 11.550 1.00 90.12 342 VAL A CA 1
ATOM 2771 C C . VAL A 1 342 ? -13.981 5.014 10.142 1.00 90.12 342 VAL A C 1
ATOM 2773 O O . VAL A 1 342 ? -14.224 4.191 9.268 1.00 90.12 342 VAL A O 1
ATOM 2776 N N . GLN A 1 343 ? -13.878 6.323 9.892 1.00 87.00 343 GLN A N 1
ATOM 2777 C CA . GLN A 1 343 ? -14.121 6.910 8.574 1.00 87.00 343 GLN A CA 1
ATOM 2778 C C . GLN A 1 343 ? -13.199 6.335 7.487 1.00 87.00 343 GLN A C 1
ATOM 2780 O O . GLN A 1 343 ? -13.641 6.075 6.372 1.00 87.00 343 GLN A O 1
ATOM 2785 N N . GLY A 1 344 ? -11.915 6.126 7.791 1.00 85.94 344 GLY A N 1
ATOM 2786 C CA . GLY A 1 344 ? -10.952 5.553 6.853 1.00 85.94 344 GLY A CA 1
ATOM 2787 C C . GLY A 1 344 ? -11.294 4.112 6.479 1.00 85.94 344 GLY A C 1
ATOM 2788 O O . GLY A 1 344 ? -11.199 3.751 5.305 1.00 85.94 344 GLY A O 1
ATOM 2789 N N . LEU A 1 345 ? -11.746 3.306 7.447 1.00 89.31 345 LEU A N 1
ATOM 2790 C CA . LEU A 1 345 ? -12.244 1.953 7.184 1.00 89.31 345 LEU A CA 1
ATOM 2791 C C . LEU A 1 345 ? -13.529 1.979 6.358 1.00 89.31 345 LEU A C 1
ATOM 2793 O O . LEU A 1 345 ? -13.610 1.265 5.363 1.00 89.31 345 LEU A O 1
ATOM 2797 N N . GLU A 1 346 ? -14.504 2.816 6.710 1.00 87.25 346 GLU A N 1
ATOM 2798 C CA . GLU A 1 346 ? -15.738 2.963 5.930 1.00 87.25 346 GLU A CA 1
ATOM 2799 C C . GLU A 1 346 ? -15.422 3.343 4.488 1.00 87.25 346 GLU A C 1
ATOM 2801 O O . GLU A 1 346 ? -15.847 2.657 3.564 1.00 87.25 346 GLU A O 1
ATOM 2806 N N . ASN A 1 347 ? -14.596 4.366 4.281 1.00 83.25 347 ASN A N 1
ATOM 2807 C CA . ASN A 1 347 ? -14.206 4.794 2.946 1.00 83.25 347 ASN A CA 1
ATOM 2808 C C . ASN A 1 347 ? -13.519 3.662 2.167 1.00 83.25 347 ASN A C 1
ATOM 2810 O O . ASN A 1 347 ? -13.861 3.424 1.011 1.00 83.25 347 ASN A O 1
ATOM 2814 N N . LEU A 1 348 ? -12.605 2.911 2.790 1.00 85.69 348 LEU A N 1
ATOM 2815 C CA . LEU A 1 348 ? -11.951 1.764 2.154 1.00 85.69 348 LEU A CA 1
ATOM 2816 C C . LEU A 1 348 ? -12.965 0.686 1.732 1.00 85.69 348 LEU A C 1
ATOM 2818 O O . LEU A 1 348 ? -12.889 0.171 0.616 1.00 85.69 348 LEU A O 1
ATOM 2822 N N . LEU A 1 349 ? -13.940 0.354 2.580 1.00 82.88 349 LEU A N 1
ATOM 2823 C CA . LEU A 1 349 ? -14.925 -0.697 2.293 1.00 82.88 349 LEU A CA 1
ATOM 2824 C C . LEU A 1 349 ? -15.973 -0.262 1.271 1.00 82.88 349 LEU A C 1
ATOM 2826 O O . LEU A 1 349 ? -16.285 -1.016 0.349 1.00 82.88 349 LEU A O 1
ATOM 2830 N N . MET A 1 350 ? -16.462 0.972 1.372 1.00 75.38 350 MET A N 1
ATOM 2831 C CA . MET A 1 350 ? -17.422 1.544 0.425 1.00 75.38 350 MET A CA 1
ATOM 2832 C C . MET A 1 350 ? -16.827 1.653 -0.985 1.00 75.38 350 MET A C 1
ATOM 2834 O O . MET A 1 350 ? -17.565 1.678 -1.975 1.00 75.38 350 MET A O 1
ATOM 2838 N N . ASN A 1 351 ? -15.501 1.719 -1.097 1.00 72.88 351 ASN A N 1
ATOM 2839 C CA . ASN A 1 351 ? -14.808 1.761 -2.375 1.00 72.88 351 ASN A CA 1
ATOM 2840 C C . ASN A 1 351 ? -14.558 0.375 -2.994 1.00 72.88 351 ASN A C 1
ATOM 2842 O O . ASN A 1 351 ? -14.319 0.291 -4.193 1.00 72.88 351 ASN A O 1
ATOM 2846 N N . ASN A 1 352 ? -14.681 -0.713 -2.230 1.00 69.56 352 ASN A N 1
ATOM 2847 C CA . ASN A 1 352 ? -14.526 -2.087 -2.729 1.00 69.56 352 ASN A CA 1
ATOM 2848 C C . ASN A 1 352 ? -15.773 -2.631 -3.465 1.00 69.56 352 ASN A C 1
ATOM 2850 O O . ASN A 1 352 ? -15.879 -3.831 -3.694 1.00 69.56 352 ASN A O 1
ATOM 2854 N N . HIS A 1 353 ? -16.739 -1.772 -3.823 1.00 59.56 353 HIS A N 1
ATOM 2855 C CA . HIS A 1 353 ? -17.975 -2.116 -4.552 1.00 59.56 353 HIS A CA 1
ATOM 2856 C C . HIS A 1 353 ? -18.844 -3.230 -3.928 1.00 59.56 353 HIS A C 1
ATOM 2858 O O . HIS A 1 353 ? -19.729 -3.776 -4.586 1.00 59.56 353 HIS A O 1
ATOM 2864 N N . SER A 1 354 ? -18.654 -3.535 -2.643 1.00 67.31 354 SER A N 1
ATOM 2865 C CA . SER A 1 354 ? -19.422 -4.567 -1.954 1.00 67.31 354 SER A CA 1
ATOM 2866 C C . SER A 1 354 ? -20.645 -3.966 -1.260 1.00 67.31 354 SER A C 1
ATOM 2868 O O . SER A 1 354 ? -20.564 -3.459 -0.139 1.00 67.31 354 SER A O 1
ATOM 2870 N N . ALA A 1 355 ? -21.798 -4.012 -1.936 1.00 65.12 355 ALA A N 1
ATOM 2871 C CA . ALA A 1 355 ? -23.073 -3.549 -1.381 1.00 65.12 355 ALA A CA 1
ATOM 2872 C C . ALA A 1 355 ? -23.434 -4.250 -0.053 1.00 65.12 355 ALA A C 1
ATOM 2874 O O . ALA A 1 355 ? -24.080 -3.645 0.801 1.00 65.12 355 ALA A O 1
ATOM 2875 N N . SER A 1 356 ? -22.970 -5.487 0.154 1.00 81.00 356 SER A N 1
ATOM 2876 C CA . SER A 1 356 ? -23.155 -6.230 1.404 1.00 81.00 356 SER A CA 1
ATOM 2877 C C . SER A 1 356 ? -22.369 -5.637 2.574 1.00 81.00 356 SER A C 1
ATOM 2879 O O . SER A 1 356 ? -22.908 -5.535 3.672 1.00 81.00 356 SER A O 1
ATOM 2881 N N . LEU A 1 357 ? -21.130 -5.179 2.359 1.00 85.50 357 LEU A N 1
ATOM 2882 C CA . LEU A 1 357 ? -20.329 -4.564 3.429 1.00 85.50 357 LEU A CA 1
ATOM 2883 C C . LEU A 1 357 ? -20.914 -3.228 3.878 1.00 85.50 357 LEU A C 1
ATOM 2885 O O . LEU A 1 357 ? -20.920 -2.930 5.071 1.00 85.50 357 LEU A O 1
ATOM 2889 N N . LYS A 1 358 ? -21.462 -2.457 2.933 1.00 85.44 358 LYS A N 1
ATOM 2890 C CA . LYS A 1 358 ? -22.191 -1.229 3.249 1.00 85.44 358 LYS A CA 1
ATOM 2891 C C . LYS A 1 358 ? -23.373 -1.506 4.179 1.00 85.44 358 LYS A C 1
ATOM 2893 O O . LYS A 1 358 ? -23.498 -0.842 5.203 1.00 85.44 358 LYS A O 1
ATOM 2898 N N . ALA A 1 359 ? -24.178 -2.516 3.851 1.00 89.62 359 ALA A N 1
ATOM 2899 C CA . ALA A 1 359 ? -25.343 -2.883 4.648 1.00 89.62 359 ALA A CA 1
ATOM 2900 C C . ALA A 1 359 ? -24.971 -3.273 6.088 1.00 89.62 359 ALA A C 1
ATOM 2902 O O . ALA A 1 359 ? -25.705 -2.930 7.005 1.00 89.62 359 ALA A O 1
ATOM 2903 N N . ILE A 1 360 ? -23.827 -3.935 6.301 1.00 92.81 360 ILE A N 1
ATOM 2904 C CA . ILE A 1 360 ? -23.328 -4.271 7.646 1.00 92.81 360 ILE A CA 1
ATOM 2905 C C . ILE A 1 360 ? -22.969 -3.000 8.428 1.00 92.81 360 ILE A C 1
ATOM 2907 O O . ILE A 1 360 ? -23.408 -2.832 9.562 1.00 92.81 360 ILE A O 1
ATOM 2911 N N . CYS A 1 361 ? -22.187 -2.098 7.825 1.00 89.50 361 CYS A N 1
ATOM 2912 C CA . CYS A 1 361 ? -21.719 -0.878 8.488 1.00 89.50 361 CYS A CA 1
ATOM 2913 C C . CYS A 1 361 ? -22.849 0.106 8.824 1.00 89.50 361 CYS A C 1
ATOM 2915 O O . CYS A 1 361 ? -22.677 0.935 9.715 1.00 89.50 361 CYS A O 1
ATOM 2917 N N . GLU A 1 362 ? -23.981 0.043 8.122 1.00 90.12 362 GLU A N 1
ATOM 2918 C CA . GLU A 1 362 ? -25.130 0.920 8.359 1.00 90.12 362 GLU A CA 1
ATOM 2919 C C . GLU A 1 362 ? -26.006 0.475 9.540 1.00 90.12 362 GLU A C 1
ATOM 2921 O O . GLU A 1 362 ? -26.679 1.338 10.103 1.00 90.12 362 GLU A O 1
ATOM 2926 N N . GLN A 1 363 ? -25.944 -0.796 9.965 1.00 94.12 363 GLN A N 1
ATOM 2927 C CA . GLN A 1 363 ? -26.725 -1.307 11.102 1.00 94.12 363 GLN A CA 1
ATOM 2928 C C . GLN A 1 363 ? -26.276 -0.699 12.434 1.00 94.12 363 GLN A C 1
ATOM 2930 O O . GLN A 1 363 ? -25.080 -0.653 12.745 1.00 94.12 363 GLN A O 1
ATOM 2935 N N . GLU A 1 364 ? -27.237 -0.279 13.255 1.00 94.94 364 GLU A N 1
ATOM 2936 C CA . GLU A 1 364 ? -26.956 0.342 14.552 1.00 94.94 364 GLU A CA 1
ATOM 2937 C C . GLU A 1 364 ? -26.380 -0.668 15.547 1.00 94.94 364 GLU A C 1
ATOM 2939 O O . GLU A 1 364 ? -25.369 -0.370 16.187 1.00 94.94 364 GLU A O 1
ATOM 2944 N N . GLY A 1 365 ? -26.892 -1.900 15.585 1.00 95.69 365 GLY A N 1
ATOM 2945 C CA . GLY A 1 365 ? -26.364 -2.972 16.428 1.00 95.69 365 GLY A CA 1
ATOM 2946 C C . GLY A 1 365 ? -24.902 -3.287 16.137 1.00 95.69 365 GLY A C 1
ATOM 2947 O O . GLY A 1 365 ? -24.091 -3.423 17.058 1.00 95.69 365 GLY A O 1
ATOM 2948 N N . PHE A 1 366 ? -24.508 -3.286 14.860 1.00 96.62 366 PHE A N 1
ATOM 2949 C CA . PHE A 1 366 ? -23.100 -3.420 14.481 1.00 96.62 366 PHE A CA 1
ATOM 2950 C C . PHE A 1 366 ? -22.250 -2.265 15.031 1.00 96.62 366 PHE A C 1
ATOM 2952 O O . PHE A 1 366 ? -21.207 -2.497 15.654 1.00 96.62 366 PHE A O 1
ATOM 2959 N N . LYS A 1 367 ? -22.697 -1.015 14.852 1.00 95.44 367 LYS A N 1
ATOM 2960 C CA . LYS A 1 367 ? -21.983 0.177 15.343 1.00 95.44 367 LYS A CA 1
ATOM 2961 C C . LYS A 1 367 ? -21.874 0.191 16.866 1.00 95.44 367 LYS A C 1
ATOM 2963 O O . LYS A 1 367 ? -20.809 0.537 17.387 1.00 95.44 367 LYS A O 1
ATOM 2968 N N . HIS A 1 368 ? -22.936 -0.180 17.576 1.00 96.38 368 HIS A N 1
ATOM 2969 C CA . HIS A 1 368 ? -22.979 -0.241 19.035 1.00 96.38 368 HIS A CA 1
ATOM 2970 C C . HIS A 1 368 ? -22.021 -1.299 19.580 1.00 96.38 368 HIS A C 1
ATOM 2972 O O . HIS A 1 368 ? -21.193 -0.988 20.440 1.00 96.38 368 HIS A O 1
ATOM 2978 N N . VAL A 1 369 ? -22.037 -2.513 19.026 1.00 97.50 369 VAL A N 1
ATOM 2979 C CA . VAL A 1 369 ? -21.131 -3.590 19.452 1.00 97.50 369 VAL A CA 1
ATOM 2980 C C . VAL A 1 369 ? -19.673 -3.253 19.127 1.00 97.50 369 VAL A C 1
ATOM 2982 O O . VAL A 1 369 ? -18.802 -3.398 19.989 1.00 97.50 369 VAL A O 1
ATOM 2985 N N . ALA A 1 370 ? -19.386 -2.713 17.938 1.00 96.69 370 ALA A N 1
ATOM 2986 C CA . ALA A 1 370 ? -18.046 -2.223 17.611 1.00 96.69 370 ALA A CA 1
ATOM 2987 C C . ALA A 1 370 ? -17.599 -1.111 18.581 1.00 96.69 370 ALA A C 1
ATOM 2989 O O . ALA A 1 370 ? -16.451 -1.087 19.030 1.00 96.69 370 ALA A O 1
ATOM 2990 N N . ASN A 1 371 ? -18.504 -0.206 18.967 1.00 95.56 371 ASN A N 1
ATOM 2991 C CA . ASN A 1 371 ? -18.215 0.816 19.969 1.00 95.56 371 ASN A CA 1
ATOM 2992 C C . ASN A 1 371 ? -17.929 0.219 21.356 1.00 95.56 371 ASN A C 1
ATOM 2994 O O . ASN A 1 371 ? -16.978 0.651 22.005 1.00 95.56 371 ASN A O 1
ATOM 2998 N N . ALA A 1 372 ? -18.665 -0.802 21.797 1.00 96.31 372 ALA A N 1
ATOM 2999 C CA . ALA A 1 372 ? -18.391 -1.490 23.060 1.00 96.31 372 ALA A CA 1
ATOM 3000 C C . ALA A 1 372 ? -16.994 -2.131 23.079 1.00 96.31 372 ALA A C 1
ATOM 3002 O O . ALA A 1 372 ? -16.265 -2.006 24.073 1.00 96.31 372 ALA A O 1
ATOM 3003 N N . ILE A 1 373 ? -16.581 -2.759 21.970 1.00 96.94 373 ILE A N 1
ATOM 3004 C CA . ILE A 1 373 ? -15.225 -3.307 21.802 1.00 96.94 373 ILE A CA 1
ATOM 3005 C C . ILE A 1 373 ? -14.190 -2.184 21.948 1.00 96.94 373 ILE A C 1
ATOM 3007 O O . ILE A 1 373 ? -13.265 -2.306 22.755 1.00 96.94 373 ILE A O 1
ATOM 3011 N N . ARG A 1 374 ? -14.378 -1.052 21.259 1.00 95.00 374 ARG A N 1
ATOM 3012 C CA . ARG A 1 374 ? -13.485 0.121 21.339 1.00 95.00 374 ARG A CA 1
ATOM 3013 C C . ARG A 1 374 ? -13.365 0.676 22.754 1.00 95.00 374 ARG A C 1
ATOM 3015 O O . ARG A 1 374 ? -12.258 0.875 23.263 1.00 95.00 374 ARG A O 1
ATOM 3022 N N . GLN A 1 375 ? -14.506 0.854 23.416 1.00 94.19 375 GLN A N 1
ATOM 3023 C CA . GLN A 1 375 ? -14.610 1.357 24.787 1.00 94.19 375 GLN A CA 1
ATOM 3024 C C . GLN A 1 375 ? -13.965 0.423 25.816 1.00 94.19 375 GLN A C 1
ATOM 3026 O O . GLN A 1 375 ? -13.564 0.880 26.886 1.00 94.19 375 GLN A O 1
ATOM 3031 N N . SER A 1 376 ? -13.836 -0.865 25.493 1.00 94.56 376 SER A N 1
ATOM 3032 C CA . SER A 1 376 ? -13.194 -1.886 26.331 1.00 94.56 376 SER A CA 1
ATOM 3033 C C . SER A 1 376 ? -11.712 -2.102 26.019 1.00 94.56 376 SER A C 1
ATOM 3035 O O . SER A 1 376 ? -11.034 -2.816 26.753 1.00 94.56 376 SER A O 1
ATOM 3037 N N . THR A 1 377 ? -11.197 -1.526 24.931 1.00 93.81 377 THR A N 1
ATOM 3038 C CA . THR A 1 377 ? -9.844 -1.794 24.427 1.00 93.81 377 THR A CA 1
ATOM 3039 C C . THR A 1 377 ? -9.052 -0.494 24.314 1.00 93.81 377 THR A C 1
ATOM 3041 O O . THR A 1 377 ? -8.485 -0.025 25.302 1.00 93.81 377 THR A O 1
ATOM 3044 N N . ILE A 1 378 ? -9.041 0.130 23.139 1.00 90.38 378 ILE A N 1
ATOM 3045 C CA . ILE A 1 378 ? -8.231 1.305 22.811 1.00 90.38 378 ILE A CA 1
ATOM 3046 C C . ILE A 1 378 ? -8.606 2.503 23.679 1.00 90.38 378 ILE A C 1
ATOM 3048 O O . ILE A 1 378 ? -7.710 3.178 24.196 1.00 90.38 378 ILE A O 1
ATOM 3052 N N . THR A 1 379 ? -9.903 2.770 23.856 1.00 90.12 379 THR A N 1
ATOM 3053 C CA . THR A 1 379 ? -10.370 3.919 24.642 1.00 90.12 379 THR A CA 1
ATOM 3054 C C . THR A 1 379 ? -10.125 3.694 26.130 1.00 90.12 379 THR A C 1
ATOM 3056 O O . THR A 1 379 ? -9.624 4.596 26.797 1.00 90.12 379 THR A O 1
ATOM 3059 N N . ALA A 1 380 ? -10.378 2.486 26.651 1.00 90.06 380 ALA A N 1
ATOM 3060 C CA . ALA A 1 380 ? -10.050 2.139 28.038 1.00 90.06 380 ALA A CA 1
ATOM 3061 C C . ALA A 1 380 ? -8.548 2.301 28.320 1.00 90.06 380 ALA A C 1
ATOM 3063 O O . ALA A 1 380 ? -8.159 2.924 29.309 1.00 90.06 380 ALA A O 1
ATOM 3064 N N . GLN A 1 381 ? -7.693 1.821 27.413 1.00 88.38 381 GLN A N 1
ATOM 3065 C CA . GLN A 1 381 ? -6.246 1.966 27.542 1.00 88.38 381 GLN A CA 1
ATOM 3066 C C . GLN A 1 381 ? -5.806 3.433 27.497 1.00 88.38 381 GLN A C 1
ATOM 3068 O O . GLN A 1 381 ? -4.965 3.845 28.297 1.00 88.38 381 GLN A O 1
ATOM 3073 N N . TYR A 1 382 ? -6.366 4.229 26.583 1.00 87.12 382 TYR A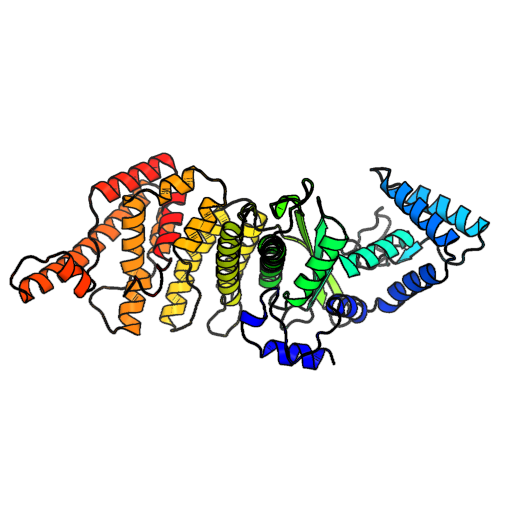 N 1
ATOM 3074 C CA . TYR A 1 382 ? -6.104 5.667 26.508 1.00 87.12 382 TYR A CA 1
ATOM 3075 C C . TYR A 1 382 ? -6.512 6.380 27.805 1.00 87.12 382 TYR A C 1
ATOM 3077 O O . TYR A 1 382 ? -5.687 7.064 28.405 1.00 87.12 382 TYR A O 1
ATOM 3085 N N . ARG A 1 383 ? -7.736 6.155 28.297 1.00 87.69 383 ARG A N 1
ATOM 3086 C CA . ARG A 1 383 ? -8.241 6.727 29.558 1.00 87.69 383 ARG A CA 1
ATOM 3087 C C . ARG A 1 383 ? -7.337 6.380 30.739 1.00 87.69 383 ARG A C 1
ATOM 3089 O O . ARG A 1 383 ? -6.926 7.269 31.483 1.00 87.69 383 ARG A O 1
ATOM 3096 N N . ARG A 1 384 ? -6.925 5.116 30.845 1.00 87.56 384 ARG A N 1
ATOM 3097 C CA . ARG A 1 384 ? -6.020 4.647 31.901 1.00 87.56 384 ARG A CA 1
ATOM 3098 C C . ARG A 1 384 ? -4.632 5.280 31.834 1.00 87.56 384 ARG A C 1
ATOM 3100 O O . ARG A 1 384 ? -4.070 5.598 32.880 1.00 87.56 384 ARG A O 1
ATOM 3107 N N . THR A 1 385 ? -4.056 5.406 30.640 1.00 84.00 385 THR A N 1
ATOM 3108 C CA . THR A 1 385 ? -2.657 5.838 30.464 1.00 84.00 385 THR A CA 1
ATOM 3109 C C . THR A 1 385 ? -2.498 7.353 30.386 1.00 84.00 385 THR A C 1
ATOM 3111 O O . THR A 1 385 ? -1.533 7.875 30.932 1.00 84.00 385 THR A O 1
ATOM 3114 N N . GLN A 1 386 ? -3.432 8.054 29.742 1.00 83.62 386 GLN A N 1
ATOM 3115 C CA . GLN A 1 386 ? -3.338 9.492 29.468 1.00 83.62 386 GLN A CA 1
ATOM 3116 C C . GLN A 1 386 ? -4.176 10.334 30.433 1.00 83.62 386 GLN A C 1
ATOM 3118 O O . GLN A 1 386 ? -3.756 11.424 30.805 1.00 83.62 386 GLN A O 1
ATOM 3123 N N . LEU A 1 387 ? -5.339 9.831 30.864 1.00 85.25 387 LEU A N 1
ATOM 3124 C CA . LEU A 1 387 ? -6.251 10.563 31.756 1.00 85.25 387 LEU A CA 1
ATOM 3125 C C . LEU A 1 387 ? -6.190 10.080 33.214 1.00 85.25 387 LEU A C 1
ATOM 3127 O O . LEU A 1 387 ? -6.817 10.674 34.085 1.00 85.25 387 LEU A O 1
ATOM 3131 N N . GLY A 1 388 ? -5.463 8.991 33.492 1.00 84.12 388 GLY A N 1
ATOM 3132 C CA . GLY A 1 388 ? -5.423 8.366 34.819 1.00 84.12 388 GLY A CA 1
ATOM 3133 C C . GLY A 1 388 ? -6.757 7.749 35.260 1.00 84.12 388 GLY A C 1
ATOM 3134 O O . GLY A 1 388 ? -6.897 7.357 36.418 1.00 84.12 388 GLY A O 1
ATOM 3135 N N . ASP A 1 389 ? -7.725 7.639 34.350 1.00 86.81 389 ASP A N 1
ATOM 3136 C CA . ASP A 1 389 ? -9.063 7.125 34.616 1.00 86.81 389 ASP A CA 1
ATOM 3137 C C . ASP A 1 389 ? -9.067 5.591 34.565 1.00 86.81 389 ASP A C 1
ATOM 3139 O O . ASP A 1 389 ? -8.817 4.979 33.525 1.00 86.81 389 ASP A O 1
ATOM 3143 N N . ARG A 1 390 ? -9.332 4.973 35.720 1.00 87.00 390 ARG A N 1
ATOM 3144 C CA . ARG A 1 390 ? -9.314 3.517 35.931 1.00 87.00 390 ARG A CA 1
ATOM 3145 C C . ARG A 1 390 ? -10.698 2.934 36.204 1.00 87.00 390 ARG A C 1
ATOM 3147 O O . ARG A 1 390 ? -10.787 1.849 36.767 1.00 87.00 390 ARG A O 1
ATOM 3154 N N . ARG A 1 391 ? -11.769 3.652 35.856 1.00 88.81 391 ARG A N 1
ATOM 3155 C CA . ARG A 1 391 ? -13.147 3.186 36.091 1.00 88.81 391 ARG A CA 1
ATOM 3156 C C . ARG A 1 391 ? -13.470 1.884 35.379 1.00 88.81 391 ARG A C 1
ATOM 3158 O O . ARG A 1 391 ? -14.273 1.107 35.873 1.00 88.81 391 ARG A O 1
ATOM 3165 N N . TYR A 1 392 ? -12.824 1.654 34.240 1.00 91.31 392 TYR A N 1
ATOM 3166 C CA . TYR A 1 392 ? -13.059 0.470 33.445 1.00 91.31 392 TYR A CA 1
ATOM 3167 C C . TYR A 1 392 ? -11.778 -0.284 33.114 1.00 91.31 392 TYR A C 1
ATOM 3169 O O . TYR A 1 392 ? -10.740 0.317 32.813 1.00 91.31 392 TYR A O 1
ATOM 3177 N N . ASP A 1 393 ? -11.892 -1.608 33.093 1.00 88.81 393 ASP A N 1
ATOM 3178 C CA . ASP A 1 393 ? -10.785 -2.488 32.768 1.00 88.81 393 ASP A CA 1
ATOM 3179 C C . ASP A 1 393 ? -10.498 -2.511 31.263 1.00 88.81 393 ASP A C 1
ATOM 3181 O O . ASP A 1 393 ? -11.376 -2.380 30.405 1.00 88.81 393 ASP A O 1
ATOM 3185 N N . THR A 1 394 ? -9.212 -2.657 30.941 1.00 91.31 394 THR A N 1
ATOM 3186 C CA . THR A 1 394 ? -8.734 -2.803 29.563 1.00 91.31 394 THR A CA 1
ATOM 3187 C C . THR A 1 394 ? -8.692 -4.285 29.207 1.00 91.31 394 THR A C 1
ATOM 3189 O O . THR A 1 394 ? -7.936 -5.045 29.815 1.00 91.31 394 THR A O 1
ATOM 3192 N N . ARG A 1 395 ? -9.471 -4.701 28.205 1.00 93.00 395 ARG A N 1
ATOM 3193 C CA . ARG A 1 395 ? -9.570 -6.098 27.761 1.00 93.00 395 ARG A CA 1
ATOM 3194 C C . ARG A 1 395 ? -8.518 -6.418 26.700 1.00 93.00 395 ARG A C 1
ATOM 3196 O O . ARG A 1 395 ? -8.764 -6.327 25.498 1.00 93.00 395 ARG A O 1
ATOM 3203 N N . TYR A 1 396 ? -7.321 -6.779 27.149 1.00 90.12 396 TYR A N 1
ATOM 3204 C CA . TYR A 1 396 ? -6.264 -7.296 26.275 1.00 90.12 396 TYR A CA 1
ATOM 3205 C C . TYR A 1 396 ? -6.669 -8.655 25.684 1.00 90.12 396 TYR A C 1
ATOM 3207 O O . TYR A 1 396 ? -7.297 -9.458 26.363 1.00 90.12 396 TYR A O 1
ATOM 3215 N N . GLY A 1 397 ? -6.326 -8.911 24.419 1.00 90.50 397 GLY A N 1
ATOM 3216 C CA . GLY A 1 397 ? -6.605 -10.195 23.758 1.00 90.50 397 GLY A CA 1
ATOM 3217 C C . GLY A 1 397 ? -8.039 -10.394 23.246 1.00 90.50 397 GLY A C 1
ATOM 3218 O O . GLY A 1 397 ? -8.266 -11.347 22.507 1.00 90.50 397 GLY A O 1
ATOM 3219 N N . LEU A 1 398 ? -8.980 -9.480 23.531 1.00 95.00 398 LEU A N 1
ATOM 3220 C CA . LEU A 1 398 ? -10.391 -9.612 23.130 1.00 95.00 398 LEU A CA 1
ATOM 3221 C C . LEU A 1 398 ? -10.571 -9.937 21.637 1.00 95.00 398 LEU A C 1
ATOM 3223 O O . LEU A 1 398 ? -11.284 -10.876 21.295 1.00 95.00 398 LEU A O 1
ATOM 3227 N N . GLY A 1 399 ? -9.900 -9.203 20.742 1.00 93.94 399 GLY A N 1
ATOM 3228 C CA . GLY A 1 399 ? -9.976 -9.470 19.303 1.00 93.94 399 GLY A CA 1
ATOM 3229 C C . GLY A 1 399 ? -9.491 -10.874 18.915 1.00 93.94 399 GLY A C 1
ATOM 3230 O O . GLY A 1 399 ? -10.132 -11.543 18.109 1.00 93.94 399 GLY A O 1
ATOM 3231 N N . GLN A 1 400 ? -8.407 -11.361 19.528 1.00 92.06 400 GLN A N 1
ATOM 3232 C CA . GLN A 1 400 ? -7.885 -12.710 19.273 1.00 92.06 400 GLN A CA 1
ATOM 3233 C C . GLN A 1 400 ? -8.838 -13.792 19.790 1.00 92.06 400 GLN A C 1
ATOM 3235 O O . GLN A 1 400 ? -9.068 -14.790 19.104 1.00 92.06 400 GLN A O 1
ATOM 3240 N N . ASP A 1 401 ? -9.423 -13.583 20.970 1.00 94.56 401 ASP A N 1
ATOM 3241 C CA . ASP A 1 401 ? -10.380 -14.516 21.560 1.00 94.56 401 ASP A CA 1
ATOM 3242 C C . ASP A 1 401 ? -11.660 -14.634 20.733 1.00 94.56 401 ASP A C 1
ATOM 3244 O O . ASP A 1 401 ? -12.121 -15.753 20.488 1.00 94.56 401 ASP A O 1
ATOM 3248 N N . LEU A 1 402 ? -12.192 -13.508 20.247 1.00 96.38 402 LEU A N 1
ATOM 3249 C CA . LEU A 1 402 ? -13.330 -13.499 19.329 1.00 96.38 402 LEU A CA 1
ATOM 3250 C C . LEU A 1 402 ? -12.971 -14.187 18.007 1.00 96.38 402 LEU A C 1
ATOM 3252 O O . LEU A 1 402 ? -13.686 -15.094 17.579 1.00 96.38 402 LEU A O 1
ATOM 3256 N N . LYS A 1 403 ? -11.831 -13.833 17.394 1.00 95.12 403 LYS A N 1
ATOM 3257 C CA . LYS A 1 403 ? -11.416 -14.396 16.099 1.00 95.12 403 LYS A CA 1
ATOM 3258 C C . LYS A 1 403 ? -11.210 -15.909 16.161 1.00 95.12 403 LYS A C 1
ATOM 3260 O O . LYS A 1 403 ? -11.628 -16.609 15.243 1.00 95.12 403 LYS A O 1
ATOM 3265 N N . ARG A 1 404 ? -10.639 -16.434 17.251 1.00 94.94 404 ARG A N 1
ATOM 3266 C CA . ARG A 1 404 ? -10.444 -17.881 17.462 1.00 94.94 404 ARG A CA 1
ATOM 3267 C C . ARG A 1 404 ? -11.761 -18.663 17.500 1.00 94.94 404 ARG A C 1
ATOM 3269 O O . ARG A 1 404 ? -11.778 -19.827 17.113 1.00 94.94 404 ARG A O 1
ATOM 3276 N N . LYS A 1 405 ? -12.847 -18.036 17.957 1.00 96.94 405 LYS A N 1
ATOM 3277 C CA . LYS A 1 405 ? -14.184 -18.644 18.053 1.00 96.94 405 LYS A CA 1
ATOM 3278 C C . LYS A 1 405 ? -15.083 -18.323 16.855 1.00 96.94 405 LYS A C 1
ATOM 3280 O O . LYS A 1 405 ? -16.167 -18.880 16.734 1.00 96.94 405 LYS A O 1
ATOM 3285 N N . ALA A 1 406 ? -14.624 -17.464 15.944 1.00 95.75 406 ALA A N 1
ATOM 3286 C CA . ALA A 1 406 ? -15.405 -16.975 14.812 1.00 95.75 406 ALA A CA 1
ATOM 3287 C C . ALA A 1 406 ? -15.783 -18.062 13.795 1.00 95.75 406 ALA A C 1
ATOM 3289 O O . ALA A 1 406 ? -16.759 -17.890 13.071 1.00 95.75 406 ALA A O 1
ATOM 3290 N N . HIS A 1 407 ? -15.047 -19.179 13.753 1.00 94.75 407 HIS A N 1
ATOM 3291 C CA . HIS A 1 407 ? -15.303 -20.270 12.807 1.00 94.75 407 HIS A CA 1
ATOM 3292 C C . HIS A 1 407 ? -16.658 -20.960 13.035 1.00 94.75 407 HIS A C 1
ATOM 3294 O O . HIS A 1 407 ? -17.254 -21.505 12.109 1.00 94.75 407 HIS A O 1
ATOM 3300 N N . ARG A 1 408 ? -17.168 -20.940 14.273 1.00 96.19 408 ARG A N 1
ATOM 3301 C CA . ARG A 1 408 ? -18.461 -21.531 14.629 1.00 96.19 408 ARG A CA 1
ATOM 3302 C C . ARG A 1 408 ? -19.398 -20.436 15.138 1.00 96.19 408 ARG A C 1
ATOM 3304 O O . ARG A 1 408 ? -19.137 -19.896 16.211 1.00 96.19 408 ARG A O 1
ATOM 3311 N N . PRO A 1 409 ? -20.514 -20.145 14.439 1.00 96.69 409 PRO A N 1
ATOM 3312 C CA . PRO A 1 409 ? -21.444 -19.080 14.821 1.00 96.69 409 PRO A CA 1
ATOM 3313 C C . PRO A 1 409 ? -21.881 -19.115 16.290 1.00 96.69 409 PRO A C 1
ATOM 3315 O O . PRO A 1 409 ? -21.885 -18.082 16.952 1.00 96.69 409 PRO A O 1
ATOM 3318 N N . ALA A 1 410 ? -22.181 -20.304 16.822 1.00 96.94 410 ALA A N 1
ATOM 3319 C CA . ALA A 1 410 ? -22.593 -20.470 18.214 1.00 96.94 410 ALA A CA 1
ATOM 3320 C C . ALA A 1 410 ? -21.476 -20.117 19.214 1.00 96.94 410 ALA A C 1
ATOM 3322 O O . ALA A 1 410 ? -21.727 -19.390 20.169 1.00 96.94 410 ALA A O 1
ATOM 3323 N N . GLU A 1 411 ? -20.241 -20.572 18.972 1.00 97.75 411 GLU A N 1
ATOM 3324 C CA . GLU A 1 411 ? -19.093 -20.270 19.843 1.00 97.75 411 GLU A CA 1
ATOM 3325 C C . GLU A 1 411 ? -18.730 -18.780 19.791 1.00 97.75 411 GLU A C 1
ATOM 3327 O O . GLU A 1 411 ? -18.352 -18.186 20.805 1.00 97.75 411 GLU A O 1
ATOM 3332 N N . PHE A 1 412 ? -18.867 -18.162 18.614 1.00 97.88 412 PHE A N 1
ATOM 3333 C CA . PHE A 1 412 ? -18.686 -16.726 18.441 1.00 97.88 412 PHE A CA 1
ATOM 3334 C C . PHE A 1 412 ? -19.739 -15.924 19.211 1.00 97.88 412 PHE A C 1
ATOM 3336 O O . PHE A 1 412 ? -19.375 -15.040 19.987 1.00 97.88 412 PHE A O 1
ATOM 3343 N N . MET A 1 413 ? -21.023 -16.253 19.044 1.00 97.38 413 MET A N 1
ATOM 3344 C CA . MET A 1 413 ? -22.118 -15.576 19.744 1.00 97.38 413 MET A CA 1
ATOM 3345 C C . MET A 1 413 ? -22.044 -15.761 21.257 1.00 97.38 413 MET A C 1
ATOM 3347 O O . MET A 1 413 ? -22.285 -14.808 21.992 1.00 97.38 413 MET A O 1
ATOM 3351 N N . GLU A 1 414 ? -21.655 -16.943 21.734 1.00 97.19 414 GLU A N 1
ATOM 3352 C CA . GLU A 1 414 ? -21.417 -17.185 23.157 1.00 97.19 414 GLU A CA 1
ATOM 3353 C C . GLU A 1 414 ? -20.301 -16.277 23.692 1.00 97.19 414 GLU A C 1
ATOM 3355 O O . GLU A 1 414 ? -20.469 -15.600 24.706 1.00 97.19 414 GLU A O 1
ATOM 3360 N N . ALA A 1 415 ? -19.167 -16.206 22.992 1.00 97.56 415 ALA A N 1
ATOM 3361 C CA . ALA A 1 415 ? -18.051 -15.360 23.403 1.00 97.56 415 ALA A CA 1
ATOM 3362 C C . ALA A 1 415 ? -18.393 -13.869 23.380 1.00 97.56 415 ALA A C 1
ATOM 3364 O O . ALA A 1 415 ? -18.018 -13.138 24.299 1.00 97.56 415 ALA A O 1
ATOM 3365 N N . LEU A 1 416 ? -19.114 -13.429 22.347 1.00 97.25 416 LEU A N 1
ATOM 3366 C CA . LEU A 1 416 ? -19.588 -12.058 22.232 1.00 97.25 416 LEU A CA 1
ATOM 3367 C C . LEU A 1 416 ? -20.596 -11.732 23.341 1.00 97.25 416 LEU A C 1
ATOM 3369 O O . LEU A 1 416 ? -20.487 -10.678 23.963 1.00 97.25 416 LEU A O 1
ATOM 3373 N N . GLY A 1 417 ? -21.520 -12.647 23.637 1.00 96.00 417 GLY A N 1
ATOM 3374 C CA . GLY A 1 417 ? -22.499 -12.513 24.714 1.00 96.00 417 GLY A CA 1
ATOM 3375 C C . GLY A 1 417 ? -21.842 -12.382 26.086 1.00 96.00 417 GLY A C 1
ATOM 3376 O O . GLY A 1 417 ? -22.160 -11.450 26.821 1.00 96.00 417 GLY A O 1
ATOM 3377 N N . ILE A 1 418 ? -20.859 -13.234 26.400 1.00 96.19 418 ILE A N 1
ATOM 3378 C CA . ILE A 1 418 ? -20.074 -13.140 27.645 1.00 96.19 418 ILE A CA 1
ATOM 3379 C C . ILE A 1 418 ? -19.384 -11.773 27.748 1.00 96.19 418 ILE A C 1
ATOM 3381 O O . ILE A 1 418 ? -19.438 -11.123 28.793 1.00 96.19 418 ILE A O 1
ATOM 3385 N N . PHE A 1 419 ? -18.755 -11.310 26.666 1.00 96.88 419 PHE A N 1
ATOM 3386 C CA . PHE A 1 419 ? -18.111 -9.996 26.631 1.00 96.88 419 PHE A CA 1
ATOM 3387 C C . PHE A 1 419 ? -19.110 -8.850 26.867 1.00 96.88 419 PHE A C 1
ATOM 3389 O O . PHE A 1 419 ? -18.837 -7.952 27.667 1.00 96.88 419 PHE A O 1
ATOM 3396 N N . LEU A 1 420 ? -20.259 -8.868 26.187 1.00 96.25 420 LEU A N 1
ATOM 3397 C CA . LEU A 1 420 ? -21.272 -7.816 26.290 1.00 96.25 420 LEU A CA 1
ATOM 3398 C C . LEU A 1 420 ? -21.964 -7.812 27.653 1.00 96.25 420 LEU A C 1
ATOM 3400 O O . LEU A 1 420 ? -22.256 -6.737 28.179 1.00 96.25 420 LEU A O 1
ATOM 3404 N N . GLN A 1 421 ? -22.152 -8.980 28.267 1.00 94.62 421 GLN A N 1
ATOM 3405 C CA . GLN A 1 421 ? -22.626 -9.079 29.643 1.00 94.62 421 GLN A CA 1
ATOM 3406 C C . GLN A 1 421 ? -21.641 -8.395 30.597 1.00 94.62 421 GLN A C 1
ATOM 3408 O O . GLN A 1 421 ? -22.026 -7.490 31.332 1.00 94.62 421 GLN A O 1
ATOM 3413 N N . GLN A 1 422 ? -20.353 -8.746 30.530 1.00 94.81 422 GLN A N 1
ATOM 3414 C CA . GLN A 1 422 ? -19.323 -8.112 31.362 1.00 94.81 422 GLN A CA 1
ATOM 3415 C C . GLN A 1 422 ? -19.233 -6.600 31.111 1.00 94.81 422 GLN A C 1
ATOM 3417 O O . GLN A 1 422 ? -19.040 -5.815 32.035 1.00 94.81 422 GLN A O 1
ATOM 3422 N N . TYR A 1 423 ? -19.351 -6.166 29.852 1.00 95.38 423 TYR A N 1
ATOM 3423 C CA . TYR A 1 423 ? -19.386 -4.748 29.486 1.00 95.38 423 TYR A CA 1
ATOM 3424 C C . TYR A 1 423 ? -20.565 -4.008 30.128 1.00 95.38 423 TYR A C 1
ATOM 3426 O O . TYR A 1 423 ? -20.381 -2.907 30.653 1.00 95.38 423 TYR A O 1
ATOM 3434 N N . SER A 1 424 ? -21.750 -4.614 30.098 1.00 93.75 424 SER A N 1
ATOM 3435 C CA . SER A 1 424 ? -22.973 -4.028 30.649 1.00 93.75 424 SER A CA 1
ATOM 3436 C C . SER A 1 424 ? -22.908 -3.971 32.173 1.00 93.75 424 SER A C 1
ATOM 3438 O O . SER A 1 424 ? -23.120 -2.906 32.742 1.00 93.75 424 SER A O 1
ATOM 3440 N N . GLU A 1 425 ? -22.471 -5.050 32.830 1.00 93.31 425 GLU A N 1
ATOM 3441 C CA . GLU A 1 425 ? -22.285 -5.083 34.286 1.00 93.31 425 GLU A CA 1
ATOM 3442 C C . GLU A 1 425 ? -21.286 -4.024 34.780 1.00 93.31 425 GLU A C 1
ATOM 3444 O O . GLU A 1 425 ? -21.514 -3.383 35.803 1.00 93.31 425 GLU A O 1
ATOM 3449 N N . GLU A 1 426 ? -20.159 -3.832 34.084 1.00 93.69 426 GLU A N 1
ATOM 3450 C CA . GLU A 1 426 ? -19.202 -2.765 34.411 1.00 93.69 426 GLU A CA 1
ATOM 3451 C C . GLU A 1 426 ? -19.821 -1.373 34.245 1.00 93.69 426 GLU A C 1
ATOM 3453 O O . GLU A 1 426 ? -19.591 -0.488 35.070 1.00 93.69 426 GLU A O 1
ATOM 3458 N N . THR A 1 427 ? -20.594 -1.175 33.176 1.00 92.56 427 THR A N 1
ATOM 3459 C CA . THR A 1 427 ? -21.230 0.110 32.865 1.00 92.56 427 THR A CA 1
ATOM 3460 C C . THR A 1 427 ? -22.279 0.456 33.918 1.00 92.56 427 THR A C 1
ATOM 3462 O O . THR A 1 427 ? -22.208 1.531 34.512 1.00 92.56 427 THR A O 1
ATOM 3465 N N . GLU A 1 428 ? -23.177 -0.476 34.236 1.00 92.44 428 GLU A N 1
ATOM 3466 C CA . GLU A 1 428 ? -24.222 -0.306 35.250 1.00 92.44 428 GLU A CA 1
ATOM 3467 C C . GLU A 1 428 ? -23.649 0.003 36.636 1.00 92.44 428 GLU A C 1
ATOM 3469 O O . GLU A 1 428 ? -24.153 0.895 37.318 1.00 92.44 428 GLU A O 1
ATOM 3474 N N . ARG A 1 429 ? -22.553 -0.655 37.039 1.00 93.38 429 ARG A N 1
ATOM 3475 C CA . ARG A 1 429 ? -21.882 -0.363 38.319 1.00 93.38 429 ARG A CA 1
ATOM 3476 C C . ARG A 1 429 ? -21.389 1.082 38.403 1.00 93.38 429 ARG A C 1
ATOM 3478 O O . ARG A 1 429 ? -21.478 1.702 39.464 1.00 93.38 429 ARG A O 1
ATOM 3485 N N . GLU A 1 430 ? -20.844 1.631 37.320 1.00 93.50 430 GLU A N 1
ATOM 3486 C CA . GLU A 1 430 ? -20.397 3.029 37.293 1.00 93.50 430 GLU A CA 1
ATOM 3487 C C . GLU A 1 430 ? -21.578 4.011 37.222 1.00 93.50 430 GLU A C 1
ATOM 3489 O O . GLU A 1 430 ? -21.536 5.065 37.866 1.00 93.50 430 GLU A O 1
ATOM 3494 N N . GLU A 1 431 ? -22.660 3.656 36.518 1.00 92.19 431 GLU A N 1
ATOM 3495 C CA . GLU A 1 431 ? -23.909 4.430 36.532 1.00 92.19 431 GLU A CA 1
ATOM 3496 C C . GLU A 1 431 ? -24.530 4.479 37.934 1.00 92.19 431 GLU A C 1
ATOM 3498 O O . GLU A 1 431 ? -24.928 5.552 38.395 1.00 92.19 431 GLU A O 1
ATOM 3503 N N . GLU A 1 432 ? -24.566 3.352 38.647 1.00 92.19 432 GLU A N 1
ATOM 3504 C CA . GLU A 1 432 ? -25.093 3.251 40.010 1.00 92.19 432 GLU A CA 1
ATOM 3505 C C . GLU A 1 432 ? -24.302 4.141 40.973 1.00 92.19 432 GLU A C 1
ATOM 3507 O O . GLU A 1 432 ? -24.888 4.953 41.694 1.00 92.19 432 GLU A O 1
ATOM 3512 N N . LYS A 1 433 ? -22.964 4.071 40.933 1.00 93.19 433 LYS A N 1
ATOM 3513 C CA . LYS A 1 433 ? -22.089 4.938 41.741 1.00 93.19 433 LYS A CA 1
ATOM 3514 C C . LYS A 1 433 ? -22.359 6.418 41.480 1.00 93.19 433 LYS A C 1
ATOM 3516 O O . LYS A 1 433 ? -22.423 7.213 42.423 1.00 93.19 433 LYS A O 1
ATOM 3521 N N . LEU A 1 434 ? -22.513 6.806 40.213 1.00 92.25 434 LEU A N 1
ATOM 3522 C CA . LEU A 1 434 ? -22.774 8.195 39.848 1.00 92.25 434 LEU A CA 1
ATOM 3523 C C . LEU A 1 434 ? -24.178 8.640 40.274 1.00 92.25 434 LEU A C 1
ATOM 3525 O O . LEU A 1 434 ? -24.327 9.732 40.824 1.00 92.25 434 LEU A O 1
ATOM 3529 N N . SER A 1 435 ? -25.194 7.805 40.061 1.00 91.31 435 SER A N 1
ATOM 3530 C CA . SER A 1 435 ? -26.575 8.098 40.452 1.00 91.31 435 SER A CA 1
ATOM 3531 C C . SER A 1 435 ? -26.706 8.227 41.967 1.00 91.31 435 SER A C 1
ATOM 3533 O O . SER A 1 435 ? -27.317 9.185 42.443 1.00 91.31 435 SER A O 1
ATOM 3535 N N . ALA A 1 436 ? -26.053 7.345 42.730 1.00 92.31 436 ALA A N 1
ATOM 3536 C CA . ALA A 1 436 ? -25.982 7.431 44.186 1.00 92.31 436 ALA A CA 1
ATOM 3537 C C . ALA A 1 436 ? -25.306 8.733 44.647 1.00 92.31 436 ALA A C 1
ATOM 3539 O O . ALA A 1 436 ? -25.793 9.390 45.568 1.00 92.31 436 ALA A O 1
ATOM 3540 N N . ARG A 1 437 ? -24.229 9.155 43.969 1.00 92.25 437 ARG A N 1
ATOM 3541 C CA . ARG A 1 437 ? -23.539 10.426 44.250 1.00 92.25 437 ARG A CA 1
ATOM 3542 C C . ARG A 1 437 ? -24.416 11.649 43.966 1.00 92.25 437 ARG A C 1
ATOM 3544 O O . ARG A 1 437 ? -24.351 12.619 44.713 1.00 92.25 437 ARG A O 1
ATOM 3551 N N . LEU A 1 438 ? -25.205 11.618 42.894 1.00 91.94 438 LEU A N 1
ATOM 3552 C CA . LEU A 1 438 ? -26.081 12.725 42.489 1.00 91.94 438 LEU A CA 1
ATOM 3553 C C . LEU A 1 438 ? -27.463 12.690 43.162 1.00 91.94 438 LEU A C 1
ATOM 3555 O O . LEU A 1 438 ? -28.211 13.656 43.042 1.00 91.94 438 LEU A O 1
ATOM 3559 N N . GLN A 1 439 ? -27.804 11.596 43.852 1.00 91.56 439 GLN A N 1
ATOM 3560 C CA . GLN A 1 439 ? -29.098 11.355 44.506 1.00 91.56 439 GLN A CA 1
ATOM 3561 C C . GLN A 1 439 ? -30.309 11.536 43.576 1.00 91.56 439 GLN A C 1
ATOM 3563 O O . GLN A 1 439 ? -31.402 11.911 43.998 1.00 91.56 439 GLN A O 1
ATOM 3568 N N . ARG A 1 440 ? -30.120 11.267 42.284 1.00 90.75 440 ARG A N 1
ATOM 3569 C CA . ARG A 1 440 ? -31.162 11.343 41.257 1.00 90.75 440 ARG A CA 1
ATOM 3570 C C . ARG A 1 440 ? -30.842 10.404 40.104 1.00 90.75 440 ARG A C 1
ATOM 3572 O O . ARG A 1 440 ? -29.705 9.954 39.950 1.00 90.75 440 ARG A O 1
ATOM 3579 N N . LYS A 1 441 ? -31.843 10.143 39.263 1.00 89.31 441 LYS A N 1
ATOM 3580 C CA . LYS A 1 441 ? -31.624 9.442 37.994 1.00 89.31 441 LYS A CA 1
ATOM 3581 C C . LYS A 1 441 ? -30.702 10.266 37.093 1.00 89.31 441 LYS A C 1
ATOM 3583 O O . LYS A 1 441 ? -30.810 11.495 37.049 1.00 89.31 441 LYS A O 1
ATOM 3588 N N . LEU A 1 442 ? -29.810 9.566 36.399 1.00 90.50 442 LEU A N 1
ATOM 3589 C CA . LEU A 1 442 ? -28.887 10.168 35.443 1.00 90.50 442 LEU A CA 1
ATOM 3590 C C . LEU A 1 442 ? -29.642 10.642 34.205 1.00 90.50 442 LEU A C 1
ATOM 3592 O O . LEU A 1 442 ? -30.502 9.929 33.684 1.00 90.50 442 LEU A O 1
ATOM 3596 N N . THR A 1 443 ? -29.301 11.834 33.732 1.00 89.56 443 THR A N 1
ATOM 3597 C CA . THR A 1 443 ? -29.714 12.328 32.419 1.00 89.56 443 THR A CA 1
ATOM 3598 C C . THR A 1 443 ? -28.653 11.980 31.366 1.00 89.56 443 THR A C 1
ATOM 3600 O O . THR A 1 443 ? -27.524 11.612 31.718 1.00 89.56 443 THR A O 1
ATOM 3603 N N . PRO A 1 444 ? -28.972 12.076 30.063 1.00 85.88 444 PRO A N 1
ATOM 3604 C CA . PRO A 1 444 ? -27.974 11.931 29.002 1.00 85.88 444 PRO A CA 1
ATOM 3605 C C . PRO A 1 444 ? -26.775 12.873 29.176 1.00 85.88 444 PRO A C 1
ATOM 3607 O O . PRO A 1 444 ? -25.636 12.474 28.934 1.00 85.88 444 PRO A O 1
ATOM 3610 N N . GLU A 1 445 ? -27.009 14.089 29.670 1.00 87.69 445 GLU A N 1
ATOM 3611 C CA . GLU A 1 445 ? -25.959 15.072 29.938 1.00 87.69 445 GLU A CA 1
ATOM 3612 C C . GLU A 1 445 ? -25.039 14.622 31.076 1.00 87.69 445 GLU A C 1
ATOM 3614 O O . GLU A 1 445 ? -23.827 14.784 30.965 1.00 87.69 445 GLU A O 1
ATOM 3619 N N . ASP A 1 446 ? -25.572 14.002 32.138 1.00 89.44 446 ASP A N 1
ATOM 3620 C CA . ASP A 1 446 ? -24.737 13.453 33.216 1.00 89.44 446 ASP A CA 1
ATOM 3621 C C . ASP A 1 446 ? -23.816 12.350 32.699 1.00 89.44 446 ASP A C 1
ATOM 3623 O O . ASP A 1 446 ? -22.641 12.294 33.072 1.00 89.44 446 ASP A O 1
ATOM 3627 N N . ARG A 1 447 ? -24.346 11.472 31.838 1.00 87.00 447 ARG A N 1
ATOM 3628 C CA . ARG A 1 447 ? -23.576 10.385 31.223 1.00 87.00 447 ARG A CA 1
ATOM 3629 C C . ARG A 1 447 ? -22.445 10.928 30.372 1.00 87.00 447 ARG A C 1
ATOM 3631 O O . ARG A 1 447 ? -21.308 10.490 30.537 1.00 87.00 447 ARG A O 1
ATOM 3638 N N . HIS A 1 448 ? -22.752 11.901 29.522 1.00 84.38 448 HIS A N 1
ATOM 3639 C CA . HIS A 1 448 ? -21.764 12.544 28.670 1.00 84.38 448 HIS A CA 1
ATOM 3640 C C . HIS A 1 448 ? -20.707 13.287 29.497 1.00 84.38 448 HIS A C 1
ATOM 3642 O O . HIS A 1 448 ? -19.525 13.009 29.352 1.00 84.38 448 HIS A O 1
ATOM 3648 N N . ALA A 1 449 ? -21.116 14.127 30.453 1.00 86.19 449 ALA A N 1
ATOM 3649 C CA . ALA A 1 449 ? -20.200 14.899 31.299 1.00 86.19 449 ALA A CA 1
ATOM 3650 C C . ALA A 1 449 ? -19.299 14.031 32.193 1.00 86.19 449 ALA A C 1
ATOM 3652 O O . ALA A 1 449 ? -18.254 14.485 32.657 1.00 86.19 449 ALA A O 1
ATOM 3653 N N . ASN A 1 450 ? -19.706 12.789 32.467 1.00 86.44 450 ASN A N 1
ATOM 3654 C CA . ASN A 1 450 ? -18.914 11.830 33.227 1.00 86.44 450 ASN A CA 1
ATOM 3655 C C . ASN A 1 450 ? -18.309 10.740 32.334 1.00 86.44 450 ASN A C 1
ATOM 3657 O O . ASN A 1 450 ? -17.794 9.765 32.871 1.00 86.44 450 ASN A O 1
ATOM 3661 N N . ASN A 1 451 ? -18.313 10.865 31.007 1.00 84.06 451 ASN A N 1
ATOM 3662 C CA . ASN A 1 451 ? -17.688 9.903 30.090 1.00 84.06 451 ASN A CA 1
ATOM 3663 C C . ASN A 1 451 ? -18.143 8.447 30.314 1.00 84.06 451 ASN A C 1
ATOM 3665 O O . ASN A 1 451 ? -17.344 7.503 30.208 1.00 84.06 451 ASN A O 1
ATOM 3669 N N . LEU A 1 452 ? -19.418 8.264 30.669 1.00 88.62 452 LEU A N 1
ATOM 3670 C CA . LEU A 1 452 ? -20.019 6.945 30.833 1.00 88.62 452 LEU A CA 1
ATOM 3671 C C . LEU A 1 452 ? -20.173 6.249 29.477 1.00 88.62 452 LEU A C 1
ATOM 3673 O O . LEU A 1 452 ? -20.294 6.885 28.430 1.00 88.62 452 LEU A O 1
ATOM 3677 N N . ARG A 1 453 ? -20.100 4.919 29.508 1.00 90.44 453 ARG A N 1
ATOM 3678 C CA . ARG A 1 453 ? -20.244 4.064 28.329 1.00 90.44 453 ARG A CA 1
ATOM 3679 C C . ARG A 1 453 ? -21.712 3.998 27.897 1.00 90.44 453 ARG A C 1
ATOM 3681 O O . ARG A 1 453 ? -22.609 4.141 28.719 1.00 90.44 453 ARG A O 1
ATOM 3688 N N . SER A 1 454 ? -21.949 3.791 26.605 1.00 88.38 454 SER A N 1
ATOM 3689 C CA . SER A 1 454 ? -23.294 3.534 26.080 1.00 88.38 454 SER A CA 1
ATOM 3690 C C . SER A 1 454 ? -23.734 2.120 26.449 1.00 88.38 454 SER A C 1
ATOM 3692 O O . S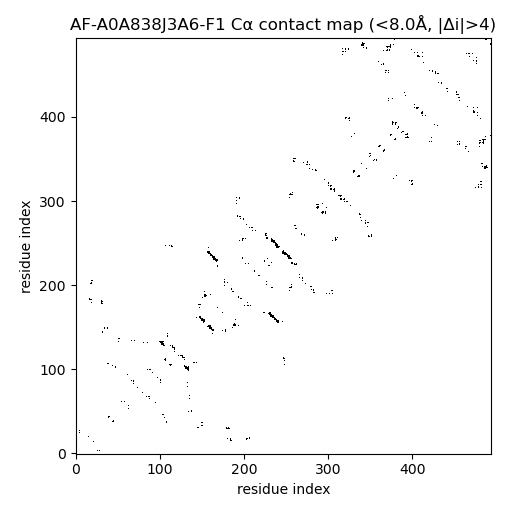ER A 1 454 ? -22.927 1.199 26.376 1.00 88.38 454 SER A O 1
ATOM 3694 N N . ASN A 1 455 ? -25.009 1.940 26.788 1.00 87.50 455 ASN A N 1
ATOM 3695 C CA . ASN A 1 455 ? -25.568 0.609 27.018 1.00 87.50 455 ASN A CA 1
ATOM 3696 C C . ASN A 1 455 ? -25.778 -0.137 25.697 1.00 87.50 455 ASN A C 1
ATOM 3698 O O . ASN A 1 455 ? -25.968 0.485 24.652 1.00 87.50 455 ASN A O 1
ATOM 3702 N N . ILE A 1 456 ? -25.763 -1.466 25.777 1.00 92.38 456 ILE A N 1
ATOM 3703 C CA . ILE A 1 456 ? -26.076 -2.366 24.667 1.00 92.38 456 ILE A CA 1
ATOM 3704 C C . ILE A 1 456 ? -27.453 -2.969 24.922 1.00 92.38 456 ILE A C 1
ATOM 3706 O O . ILE A 1 456 ? -27.761 -3.388 26.038 1.00 92.38 456 ILE A O 1
ATOM 3710 N N . SER A 1 457 ? -28.291 -2.968 23.895 1.00 90.25 457 SER A N 1
ATOM 3711 C CA . SER A 1 457 ? -29.652 -3.488 23.928 1.00 90.25 457 SER A CA 1
ATOM 3712 C C . SER A 1 457 ? -29.716 -4.944 23.461 1.00 90.25 457 SER A C 1
ATOM 3714 O O . SER A 1 457 ? -28.814 -5.462 22.803 1.00 90.25 457 SER A O 1
ATOM 3716 N N . GLU A 1 458 ? -30.822 -5.616 23.781 1.00 89.81 458 GLU A N 1
ATOM 3717 C CA . GLU A 1 458 ? -31.117 -6.948 23.243 1.00 89.81 458 GLU A CA 1
ATOM 3718 C C . GLU A 1 458 ? -31.272 -6.920 21.712 1.00 89.81 458 GLU A C 1
ATOM 3720 O O . GLU A 1 458 ? -30.916 -7.881 21.029 1.00 89.81 458 GLU A O 1
ATOM 3725 N N . ASP A 1 459 ? -31.766 -5.808 21.166 1.00 93.75 459 ASP A N 1
ATOM 3726 C CA . ASP A 1 459 ? -31.965 -5.646 19.728 1.00 93.75 459 ASP A CA 1
ATOM 3727 C C . ASP A 1 459 ? -30.627 -5.560 18.981 1.00 93.75 459 ASP A C 1
ATOM 3729 O O . ASP A 1 459 ? -30.494 -6.171 17.923 1.00 93.75 459 ASP A O 1
ATOM 3733 N N . ASP A 1 460 ? -29.591 -4.962 19.584 1.00 95.12 460 ASP A N 1
ATOM 3734 C CA . ASP A 1 460 ? -28.237 -4.964 19.013 1.00 95.12 460 ASP A CA 1
ATOM 3735 C C . ASP A 1 460 ? -27.711 -6.399 18.817 1.00 95.12 460 ASP A C 1
ATOM 3737 O O . ASP A 1 460 ? -27.115 -6.725 17.789 1.00 95.12 460 ASP A O 1
ATOM 3741 N N . LEU A 1 461 ? -27.961 -7.290 19.784 1.00 93.56 461 LEU A N 1
ATOM 3742 C CA . LEU A 1 461 ? -27.579 -8.704 19.696 1.00 93.56 461 LEU A CA 1
ATOM 3743 C C . LEU A 1 461 ? -28.376 -9.460 18.626 1.00 93.56 461 LEU A C 1
ATOM 3745 O O . LEU A 1 461 ? -27.802 -10.295 17.921 1.00 93.56 461 LEU A O 1
ATOM 3749 N N . LYS A 1 462 ? -29.676 -9.174 18.488 1.00 94.88 462 LYS A N 1
ATOM 3750 C CA . LYS A 1 462 ? -30.520 -9.757 17.429 1.00 94.88 462 LYS A CA 1
ATOM 3751 C C . LYS A 1 462 ? -30.050 -9.321 16.047 1.00 94.88 462 LYS A C 1
ATOM 3753 O O . LYS A 1 462 ? -29.995 -10.150 15.140 1.00 94.88 462 LYS A O 1
ATOM 3758 N N . GLU A 1 463 ? -29.669 -8.057 15.892 1.00 96.44 463 GLU A N 1
ATOM 3759 C CA . GLU A 1 463 ? -29.094 -7.548 14.648 1.00 96.44 463 GLU A CA 1
ATOM 3760 C C . GLU A 1 463 ? -27.778 -8.257 14.314 1.00 96.44 463 GLU A C 1
ATOM 3762 O O . GLU A 1 463 ? -27.618 -8.728 13.189 1.00 96.44 463 GLU A O 1
ATOM 3767 N N . ILE A 1 464 ? -26.866 -8.430 15.280 1.00 97.38 464 ILE A N 1
ATOM 3768 C CA . ILE A 1 464 ? -25.632 -9.201 15.052 1.00 97.38 464 ILE A CA 1
ATOM 3769 C C . ILE A 1 464 ? -25.937 -10.649 14.654 1.00 97.38 464 ILE A C 1
ATOM 3771 O O . ILE A 1 464 ? -25.325 -11.152 13.712 1.00 97.38 464 ILE A O 1
ATOM 3775 N N . ALA A 1 465 ? -26.881 -11.317 15.323 1.00 96.62 465 ALA A N 1
ATOM 3776 C CA . ALA A 1 465 ? -27.283 -12.677 14.962 1.00 96.62 465 ALA A CA 1
ATOM 3777 C C . ALA A 1 465 ? -27.804 -12.741 13.515 1.00 96.62 465 ALA A C 1
ATOM 3779 O O . ALA A 1 465 ? -27.342 -13.569 12.731 1.00 96.62 465 ALA A O 1
ATOM 3780 N N . SER A 1 466 ? -28.665 -11.797 13.123 1.00 96.62 466 SER A N 1
ATOM 3781 C CA . SER A 1 466 ? -29.161 -11.694 11.746 1.00 96.62 466 SER A CA 1
ATOM 3782 C C . SER A 1 466 ? -28.039 -11.444 10.734 1.00 96.62 466 SER A C 1
ATOM 3784 O O . SER A 1 466 ? -28.072 -11.989 9.630 1.00 96.62 466 SER A O 1
ATOM 3786 N N . LEU A 1 467 ? -27.045 -10.624 11.080 1.00 96.88 467 LEU A N 1
ATOM 3787 C CA . LEU A 1 467 ? -25.885 -10.375 10.225 1.00 96.88 467 LEU A CA 1
ATOM 3788 C C . LEU A 1 467 ? -25.018 -11.630 10.067 1.00 96.88 467 LEU A C 1
ATOM 3790 O O . LEU A 1 467 ? -24.512 -11.887 8.976 1.00 96.88 467 LEU A O 1
ATOM 3794 N N . ILE A 1 468 ? -24.856 -12.423 11.127 1.00 96.81 468 ILE A N 1
ATOM 3795 C CA . ILE A 1 468 ? -24.124 -13.696 11.081 1.00 96.81 468 ILE A CA 1
ATOM 3796 C C . ILE A 1 468 ? -24.848 -14.702 10.189 1.00 96.81 468 ILE A C 1
ATOM 3798 O O . ILE A 1 468 ? -24.197 -15.334 9.358 1.00 96.81 468 ILE A O 1
ATOM 3802 N N . ASP A 1 469 ? -26.168 -14.818 10.320 1.00 96.00 469 ASP A N 1
ATOM 3803 C CA . ASP A 1 469 ? -26.973 -15.714 9.485 1.00 96.00 469 ASP A CA 1
ATOM 3804 C C . ASP A 1 469 ? -26.880 -15.336 7.999 1.00 96.00 469 ASP A C 1
ATOM 3806 O O . ASP A 1 469 ? -26.863 -16.207 7.129 1.00 96.00 469 ASP A O 1
ATOM 3810 N N . GLN A 1 470 ? -26.776 -14.037 7.698 1.00 95.50 470 GLN A N 1
ATOM 3811 C CA . GLN A 1 470 ? -26.711 -13.534 6.327 1.00 95.50 470 GLN A CA 1
ATOM 3812 C C . GLN A 1 470 ? -25.302 -13.581 5.710 1.00 95.50 470 GLN A C 1
ATOM 3814 O O . GLN A 1 470 ? -25.167 -13.881 4.523 1.00 95.50 470 GLN A O 1
ATOM 3819 N N . TYR A 1 471 ? -24.261 -13.246 6.475 1.00 94.06 471 TYR A N 1
ATOM 3820 C CA . TYR A 1 471 ? -22.912 -12.985 5.947 1.00 94.06 471 TYR A CA 1
ATOM 3821 C C . TYR A 1 471 ? -21.824 -13.915 6.497 1.00 94.06 471 TYR A C 1
ATOM 3823 O O . TYR A 1 471 ? -20.696 -13.896 6.003 1.00 94.06 471 TYR A O 1
ATOM 3831 N N . GLY A 1 472 ? -22.145 -14.738 7.495 1.00 95.06 472 GLY A N 1
ATOM 3832 C CA . GLY A 1 472 ? -21.210 -15.634 8.166 1.00 95.06 472 GLY A CA 1
ATOM 3833 C C . GLY A 1 472 ? -20.478 -14.982 9.342 1.00 95.06 472 GLY A C 1
ATOM 3834 O O . GLY A 1 472 ? -20.104 -13.807 9.323 1.00 95.06 472 GLY A O 1
ATOM 3835 N N . SER A 1 473 ? -20.228 -15.776 10.384 1.00 96.75 473 SER A N 1
ATOM 3836 C CA . SER A 1 473 ? -19.624 -15.310 11.639 1.00 96.75 473 SER A CA 1
ATOM 3837 C C . SER A 1 473 ? -18.189 -14.814 11.487 1.00 96.75 473 SER A C 1
ATOM 3839 O O . SER A 1 473 ? -17.793 -13.880 12.182 1.00 96.75 473 SER A O 1
ATOM 3841 N N . GLU A 1 474 ? -17.407 -15.388 10.571 1.00 95.25 474 GLU A N 1
ATOM 3842 C CA . GLU A 1 474 ?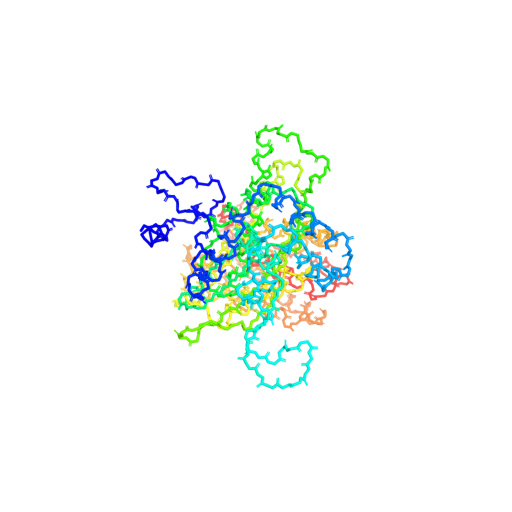 -16.010 -14.991 10.372 1.00 95.25 474 GLU A CA 1
ATOM 3843 C C . GLU A 1 474 ? -15.870 -13.559 9.852 1.00 95.25 474 GLU A C 1
ATOM 3845 O O . GLU A 1 474 ? -15.049 -12.801 10.379 1.00 95.25 474 GLU A O 1
ATOM 3850 N N . LEU A 1 475 ? -16.690 -13.178 8.867 1.00 94.00 475 LEU A N 1
ATOM 3851 C CA . LEU A 1 475 ? -16.690 -11.830 8.305 1.00 94.00 475 LEU A CA 1
ATOM 3852 C C . LEU A 1 475 ? -17.179 -10.815 9.341 1.00 94.00 475 LEU A C 1
ATOM 3854 O O . LEU A 1 475 ? -16.493 -9.824 9.591 1.00 94.00 475 LEU A O 1
ATOM 3858 N N . ILE A 1 476 ? -18.317 -11.085 9.991 1.00 96.44 476 ILE A N 1
ATOM 3859 C CA . ILE A 1 476 ? -18.875 -10.190 11.015 1.00 96.44 476 ILE A CA 1
ATOM 3860 C C . ILE A 1 476 ? -17.894 -10.001 12.173 1.00 96.44 476 ILE A C 1
ATOM 3862 O O . ILE A 1 476 ? -17.647 -8.867 12.584 1.00 96.44 476 ILE A O 1
ATOM 3866 N N . CYS A 1 477 ? -17.262 -11.075 12.652 1.00 97.00 477 CYS A N 1
ATOM 3867 C CA . CYS A 1 477 ? -16.224 -10.987 13.675 1.00 97.00 477 CYS A CA 1
ATOM 3868 C C . CYS A 1 477 ? -15.044 -10.119 13.218 1.00 97.00 477 CYS A C 1
ATOM 3870 O O . CYS A 1 477 ? -14.607 -9.240 13.961 1.00 97.00 477 CYS A O 1
ATOM 3872 N N . SER A 1 478 ? -14.515 -10.344 12.013 1.00 95.50 478 SER A N 1
ATOM 3873 C CA . SER A 1 478 ? -13.388 -9.562 11.496 1.00 95.50 478 SER A CA 1
ATOM 3874 C C . SER A 1 478 ? -13.730 -8.083 11.333 1.00 95.50 478 SER A C 1
ATOM 3876 O O . SER A 1 478 ? -12.920 -7.232 11.700 1.00 95.50 478 SER A O 1
ATOM 3878 N N . MET A 1 479 ? -14.937 -7.760 10.867 1.00 95.31 479 MET A N 1
ATOM 3879 C CA . MET A 1 479 ? -15.401 -6.376 10.775 1.00 95.31 479 MET A CA 1
ATOM 3880 C C . MET A 1 479 ? -15.570 -5.746 12.162 1.00 95.31 479 MET A C 1
ATOM 3882 O O . MET A 1 479 ? -15.085 -4.639 12.384 1.00 95.31 479 MET A O 1
ATOM 3886 N N . LEU A 1 480 ? -16.179 -6.445 13.125 1.00 97.25 480 LEU A N 1
ATOM 3887 C CA . LEU A 1 480 ? -16.307 -5.954 14.502 1.00 97.25 480 LEU A CA 1
ATOM 3888 C C . LEU A 1 480 ? -14.942 -5.679 15.144 1.00 97.25 480 LEU A C 1
ATOM 3890 O O . LEU A 1 480 ? -14.789 -4.674 15.836 1.00 97.25 480 LEU A O 1
ATOM 3894 N N . ILE A 1 481 ? -13.937 -6.519 14.883 1.00 96.81 481 ILE A N 1
ATOM 3895 C CA . ILE A 1 481 ? -12.562 -6.282 15.341 1.00 96.81 481 ILE A CA 1
ATOM 3896 C C . ILE A 1 481 ? -11.967 -5.062 14.631 1.00 96.81 481 ILE A C 1
ATOM 3898 O O . ILE A 1 481 ? -11.486 -4.153 15.302 1.00 96.81 481 ILE A O 1
ATOM 3902 N N . ALA A 1 482 ? -12.033 -4.985 13.301 1.00 95.44 482 ALA A N 1
ATOM 3903 C CA . ALA A 1 482 ? -11.474 -3.857 12.554 1.00 95.44 482 ALA A CA 1
ATOM 3904 C C . ALA A 1 482 ? -12.059 -2.511 13.023 1.00 95.44 482 ALA A C 1
ATOM 3906 O O . ALA A 1 482 ? -11.315 -1.591 13.359 1.00 95.44 482 ALA A O 1
ATOM 3907 N N . PHE A 1 483 ? -13.387 -2.416 13.127 1.00 95.06 483 PHE A N 1
ATOM 3908 C CA . PHE A 1 483 ? -14.083 -1.204 13.568 1.00 95.06 483 PHE A CA 1
ATOM 3909 C C . PHE A 1 483 ? -13.963 -0.950 15.073 1.00 95.06 483 PHE A C 1
ATOM 3911 O O . PHE A 1 483 ? -13.894 0.206 15.501 1.00 95.06 483 PHE A O 1
ATOM 3918 N N . GLY A 1 484 ? -13.933 -2.006 15.884 1.00 95.69 484 GLY A N 1
ATOM 3919 C CA . GLY A 1 484 ? -13.767 -1.915 17.332 1.00 95.69 484 GLY A CA 1
ATOM 3920 C C . GLY A 1 484 ? -12.366 -1.480 17.748 1.00 95.69 484 GLY A C 1
ATOM 3921 O O . GLY A 1 484 ? -12.210 -0.840 18.780 1.00 95.69 484 GLY A O 1
ATOM 3922 N N . TYR A 1 485 ? -11.354 -1.743 16.922 1.00 95.44 485 TYR A N 1
ATOM 3923 C CA . TYR A 1 485 ? -9.984 -1.266 17.123 1.00 95.44 485 TYR A CA 1
ATOM 3924 C C . TYR A 1 485 ? -9.631 -0.038 16.258 1.00 95.44 485 TYR A C 1
ATOM 3926 O O . TYR A 1 485 ? -8.469 0.365 16.180 1.00 95.44 485 TYR A O 1
ATOM 3934 N N . ALA A 1 486 ? -10.620 0.596 15.631 1.00 93.12 486 ALA A N 1
ATOM 3935 C CA . ALA A 1 486 ? -10.458 1.895 14.989 1.00 93.12 486 ALA A CA 1
ATOM 3936 C C . ALA A 1 486 ? -10.815 3.028 15.959 1.00 93.12 486 ALA A C 1
ATOM 3938 O O . ALA A 1 486 ? -11.672 2.857 16.825 1.00 93.12 486 ALA A O 1
ATOM 3939 N N . GLN A 1 487 ? -10.196 4.196 15.810 1.00 89.12 487 GLN A N 1
ATOM 3940 C CA . GLN A 1 487 ? -10.539 5.401 16.573 1.00 89.12 487 GLN A CA 1
ATOM 3941 C C . GLN A 1 487 ? -11.649 6.194 15.869 1.00 89.12 487 GLN A C 1
ATOM 3943 O O . GLN A 1 487 ? -11.671 6.270 14.632 1.00 89.12 487 GLN A O 1
ATOM 3948 N N . ARG A 1 488 ? -12.557 6.809 16.638 1.00 79.12 488 ARG A N 1
ATOM 3949 C CA . ARG A 1 488 ? -13.321 7.960 16.133 1.00 79.12 488 ARG A CA 1
ATOM 3950 C C . ARG A 1 488 ? -12.412 9.185 16.266 1.00 79.12 488 ARG A C 1
ATOM 3952 O O . ARG A 1 488 ? -11.321 9.083 16.825 1.00 79.12 488 ARG A O 1
ATOM 3959 N N . SER A 1 489 ? -12.733 10.297 15.613 1.00 58.84 489 SER A N 1
ATOM 3960 C CA . SER A 1 489 ? -11.803 11.433 15.564 1.00 58.84 489 SER A CA 1
ATOM 3961 C C . SER A 1 489 ? -11.313 11.804 16.980 1.00 58.84 489 SER A C 1
ATOM 3963 O O . SER A 1 489 ? -12.081 11.741 17.936 1.00 58.84 489 SER A O 1
ATOM 3965 N N . LEU A 1 490 ? -10.034 12.183 17.143 1.00 40.94 490 LEU A N 1
ATOM 3966 C CA . LEU A 1 490 ? -9.407 12.431 18.463 1.00 40.94 490 LEU A CA 1
ATOM 3967 C C . LEU A 1 490 ? -10.156 13.453 19.348 1.00 40.94 490 LEU A C 1
ATOM 3969 O O . LEU A 1 490 ? -9.851 13.563 20.532 1.00 40.94 490 LEU A O 1
ATOM 3973 N N . LYS A 1 491 ? -11.097 14.217 18.780 1.00 35.59 491 LYS A N 1
ATOM 3974 C CA . LYS A 1 491 ? -11.933 15.193 19.488 1.00 35.59 491 LYS A CA 1
ATOM 3975 C C . LYS A 1 491 ? -13.253 14.629 20.023 1.00 35.59 491 LYS A C 1
ATOM 3977 O O . LYS A 1 491 ? -13.822 15.253 20.906 1.00 35.59 491 LYS A O 1
ATOM 3982 N N . GLU A 1 492 ? -13.743 13.508 19.502 1.00 34.44 492 GLU A N 1
ATOM 3983 C CA . GLU A 1 492 ? -15.057 12.946 19.864 1.00 34.44 492 GLU A CA 1
ATOM 3984 C C . GLU A 1 492 ? -14.973 11.849 20.936 1.00 34.44 492 GLU A C 1
ATOM 3986 O O . GLU A 1 492 ? -15.979 11.524 21.558 1.00 34.44 492 GLU A O 1
ATOM 3991 N N . ASP A 1 493 ? -13.782 11.285 21.164 1.00 36.38 493 ASP A N 1
ATOM 3992 C CA . ASP A 1 493 ? -13.567 10.162 22.090 1.00 36.38 493 ASP A CA 1
ATOM 3993 C C . ASP A 1 493 ? -13.170 10.587 23.529 1.00 36.38 493 ASP A C 1
ATOM 3995 O O . ASP A 1 493 ? -12.838 9.720 24.353 1.00 36.38 493 ASP A O 1
ATOM 3999 N N . VAL A 1 494 ? -13.207 11.892 23.851 1.00 33.69 494 VAL A N 1
ATOM 4000 C CA . VAL A 1 494 ? -12.886 12.452 25.186 1.00 33.69 494 VAL A CA 1
ATOM 4001 C C . VAL A 1 494 ? -14.123 12.917 25.926 1.00 33.69 494 VAL A C 1
ATOM 4003 O O . VAL A 1 494 ? -14.880 13.726 25.352 1.00 33.69 494 VAL A O 1
#

pLDDT: mean 88.03, std 11.99, range [33.69, 97.88]

Sequence (494 aa):
MSRSYYEQRRKLGADWQKPGTPSQDLVPPDARLGNYQAINQMKVAGSFNELALRWDHLTPDQKRVHVTLLLKLFSNPVQDVAEAMKEWRELAQRQDIKGSVTASALQIVNPTTGKGANRAKANGLAIGNQDSFWLLELLKFFGFMEGAASLTVQDEEDRKTFTFLPRLIKFSMLEGMMKEFRTVFRSTTAVKLDILASLRFAQVFVHHYKTLFEQEIALPPWMPRDIVSLASGFDVAFYKHLGSAHATMNISTIGWPAWLRRLENLEQVEVAEAILDDQIQLIRLLRNSKGEEGAEEYELLHLYRDFLSGHDLNPFWEFTSLYSAYLMSAREKNRFVYIFTVQGLENLLMNNHSASLKAICEQEGFKHVANAIRQSTITAQYRRTQLGDRRYDTRYGLGQDLKRKAHRPAEFMEALGIFLQQYSEETEREEEKLSARLQRKLTPEDRHANNLRSNISEDDLKEIASLIDQYGSELICSMLIAFGYAQRSLKEDV